Protein 3M0F (pdb70)

Organism: Pseudomonas fluorescens (strain ATCC BAA-477 / NRRL B-23932 / Pf-5) (NCBI:txid220664)

InterPro domains:
  IPR004045 Glutathione S-transferase, N-terminal [PF13417] (3-76)
  IPR004045 Glutathione S-transferase, N-terminal [PS50404] (1-78)
  IPR036249 Thioredoxin-like superfamily [SSF52833] (1-86)
  IPR036282 Glutathione S-transferase, C-terminal domain superfamily [SSF47616] (69-200)

Solvent-accessible surface area: 16580 Å² total; per-residue (Å²): 25,84,0,1,0,70,31,59,26,3,54,0,7,5,0,2,0,0,0,80,42,0,43,25,115,51,96,72,64,67,27,16,23,75,95,39,65,118,107,0,93,88,55,1,43,0,2,54,24,3,0,0,25,6,144,65,42,71,24,0,4,54,8,21,13,0,11,35,13,0,32,34,62,21,20,131,170,126,39,12,22,47,106,54,73,91,95,39,15,37,21,1,26,1,2,1,0,0,16,6,0,3,56,5,0,23,41,1,20,66,8,90,115,55,23,62,72,133,60,42,22,33,83,26,40,133,48,0,7,42,5,0,78,16,0,0,28,32,0,23,125,29,7,112,152,73,102,27,99,137,101,51,70,30,24,5,2,6,0,2,0,0,2,0,7,27,17,0,73,74,83,0,51,95,42,22,106,132,37,82,19,72,22,0,71,24,7,0,102,53,0,36,120,15,105,29,2,102,64,2,69,24,138,26,75,0,1,0,69,30,66,28,2,55,0,7,5,0,2,0,0,0,81,41,3,57,32,114,50,100,72,62,68,26,17,22,86,96,37,61,121,106,0,84,90,56,1,43,0,2,47,24,3,0,0,16,3,145,66,42,72,24,0,4,55,7,21,14,0,9,40,10,0,34,45,62,21,19,128,149,119,38,13,27,43,112,54,66,88,93,53,14,47,14,4,24,0,2,1,0,0,15,8,0,2,52,5,0,27,42,2,24,61,6,91,112,48,18,66,84,130,43,42,25,37,85,32,40,141,50,1,6,41,5,0,50,21,0,0,18,30,0,21,113,25,6,113,164,93,100,21,87,138,103,48,64,31,23,6,1,5,0,2,0,0,2,0,14,25,16,0,55,91,81,1,52,96,53,24,97,125,57,48,22,69,26,0,69,24,9,0,102,52,0,37,122,16,103,32,1,102,65,2,90,50

Nearest PDB structures (foldseek):
  3lxt-assembly1_A  TM=1.003E+00  e=4.062E-31  Pseudomonas protegens Pf-5
  4mk3-assembly1_A-2  TM=8.969E-01  e=3.805E-11  Cupriavidus metallidurans CH34
  3tou-assembly1_B  TM=9.052E-01  e=1.454E-10  Ralstonia solanacearum
  4o7h-assembly1_B  TM=7.639E-01  e=2.499E-07  Rhodospirillum rubrum F11
  4o7h-assembly1_A  TM=7.565E-01  e=5.263E-07  Rhodospirillum rubrum F11

Radius of gyration: 20.03 Å; Cα contacts (8 Å, |Δi|>4): 617; chains: 2; bounding box: 45×54×53 Å

Sequence (405 aa):
LKLIGMLDSPYVRRVAISLKSLGLPFEHHSLSVFSTFEQFKAINPVVKAPTLVCEGGEVLMDSSLIIDYLETLAGPQRSLMPTALPQRLRELRLVGLALAACEKSVQIVYERNLRPAEKQHGPWLERVGGQLQAAYGELEQELQKQPLPRDGSLGQAGISLAVAWSFSQMMVADQFNPGQFPAVRGFAEYAEQLPVFLATPATLKLIGMLDSPYVRRVAISLKSLGLPFEHHSLSVFSTFEQFKAINPVVKAPTLVCEGGEVLMDSSLIIDYLETLAGPQRSLMPTALPQRLRELRLVGLALAACEKSVQIVYERNLRPAEKQHGPWLERVGGQLQAAYGELEQELQKQPLPRDGSLGQAGISLAVAWSFSQMMVADQFNPGQFPAVRGFAEYAEQLPVFLATPA

Secondary structure (DSSP, 8-state):
-EEES-TTSHHHHHHHHHHHHHT---EEE---TTTTHHHHHHH-TT--SSEEE-TT--EEESHHHHHHHHHHHH-GGG-SS--SHHHHHHHHHHHHHHHHHHHHHHHHHHHHHSS-GGG--HHHHHHHHHHHHHHHHHHHHHHHHSPPP-SS---HHHHHHHHHHHHHHHH-GGG--TTSSHHHHHHHHHHTTSHHHHTS---/-EEES-TTSHHHHHHHHHHHHHT---EEE---TTTTHHHHHHH-TT--SSEEE-TTS-EEESHHHHHHHHHHHH-GGG-SS--SHHHHHHHHHHHHHHHHHHHHHHHHHHHHHSS-GGG--HHHHHHHHHHHHHHHHHHHHHHHHSPPP-SS---HHHHHHHHHHHHHHHH-GGG--TTS-HHHHHHHHHHTTSHHHHTS--

Structure (mmCIF, N/CA/C/O backbone):
data_3M0F
#
_entry.id   3M0F
#
_cell.length_a   48.521
_cell.length_b   57.866
_cell.length_c   74.796
_cell.angle_alpha   90.00
_cell.angle_beta   106.00
_cell.angle_gamma   90.00
#
_symmetry.space_group_name_H-M   'P 1 21 1'
#
loop_
_entity.id
_entity.type
_entity.pdbx_description
1 polymer 'uncharacterized protein GST_N'
2 non-polymer GLUTATHIONE
3 water water
#
loop_
_atom_site.group_PDB
_atom_site.id
_atom_site.type_symbol
_atom_site.label_atom_id
_atom_site.label_alt_id
_atom_site.label_comp_id
_atom_site.label_asym_id
_atom_site.label_entity_id
_atom_site.label_seq_id
_atom_site.pdbx_PDB_ins_code
_atom_site.Cartn_x
_atom_site.Cartn_y
_atom_site.Cartn_z
_atom_site.occupancy
_atom_site.B_iso_or_equiv
_atom_site.auth_seq_id
_atom_site.auth_comp_id
_atom_site.auth_asym_id
_atom_site.auth_atom_id
_atom_site.pdbx_PDB_model_num
ATOM 1 N N . LEU A 1 3 ? 5.763 23.007 11.059 1.00 17.48 3 LEU A N 1
ATOM 2 C CA . LEU A 1 3 ? 6.945 22.675 11.914 1.00 15.56 3 LEU A CA 1
ATOM 3 C C . LEU A 1 3 ? 6.860 23.363 13.273 1.00 14.15 3 LEU A C 1
ATOM 4 O O . LEU A 1 3 ? 6.439 24.513 13.377 1.00 15.14 3 LEU A O 1
ATOM 9 N N . LYS A 1 4 ? 7.269 22.657 14.320 1.00 14.11 4 LYS A N 1
ATOM 10 C CA . LYS A 1 4 ? 7.234 23.230 15.662 1.00 13.29 4 LYS A CA 1
ATOM 11 C C . LYS A 1 4 ? 8.564 23.044 16.368 1.00 13.03 4 LYS A C 1
ATOM 12 O O . LYS A 1 4 ? 9.117 21.947 16.377 1.00 13.94 4 LYS A O 1
ATOM 18 N N . LEU A 1 5 ? 9.076 24.130 16.942 1.00 11.52 5 LEU A N 1
ATOM 19 C CA . LEU A 1 5 ? 10.334 24.100 17.670 1.00 11.58 5 LEU A CA 1
ATOM 20 C C . LEU A 1 5 ? 9.974 24.162 19.147 1.00 11.42 5 LEU A C 1
ATOM 21 O O . LEU A 1 5 ? 9.361 25.128 19.591 1.00 13.07 5 LEU A O 1
ATOM 26 N N . ILE A 1 6 ? 10.361 23.138 19.901 1.00 11.15 6 ILE A N 1
ATOM 27 C CA . ILE A 1 6 ? 10.057 23.081 21.329 1.00 10.98 6 ILE A CA 1
ATOM 28 C C . ILE A 1 6 ? 11.310 23.344 22.161 1.00 11.77 6 ILE A C 1
ATOM 29 O O . ILE A 1 6 ? 12.306 22.637 22.019 1.00 11.65 6 ILE A O 1
ATOM 34 N N . GLY A 1 7 ? 11.252 24.350 23.033 1.00 11.07 7 GLY A N 1
ATOM 35 C CA . GLY A 1 7 ? 12.398 24.675 23.869 1.00 11.12 7 GLY A CA 1
ATOM 36 C C . GLY A 1 7 ? 12.460 26.162 24.162 1.00 11.90 7 GLY A C 1
ATOM 37 O O . GLY A 1 7 ? 11.751 26.952 23.541 1.00 14.18 7 GLY A O 1
ATOM 38 N N . MET A 1 8 ? 13.299 26.551 25.115 1.00 12.50 8 MET A N 1
ATOM 39 C CA . MET A 1 8 ? 13.443 27.956 25.475 1.00 12.49 8 MET A CA 1
ATOM 40 C C . MET A 1 8 ? 14.638 28.528 24.722 1.00 11.67 8 MET A C 1
ATOM 41 O O . MET A 1 8 ? 15.672 27.873 24.599 1.00 12.32 8 MET A O 1
ATOM 46 N N . LEU A 1 9 ? 14.502 29.753 24.230 1.00 12.12 9 LEU A N 1
ATOM 47 C CA . LEU A 1 9 ? 15.580 30.380 23.479 1.00 11.32 9 LEU A CA 1
ATOM 48 C C . LEU A 1 9 ? 16.807 30.729 24.314 1.00 11.57 9 LEU A C 1
ATOM 49 O O . LEU A 1 9 ? 17.825 31.151 23.772 1.00 10.87 9 LEU A O 1
ATOM 54 N N . ASP A 1 10 ? 16.731 30.560 25.628 1.00 12.43 10 ASP A N 1
ATOM 55 C CA . ASP A 1 10 ? 17.905 30.864 26.424 1.00 13.95 10 ASP A CA 1
ATOM 56 C C . ASP A 1 10 ? 18.869 29.678 26.354 1.00 13.23 10 ASP A C 1
ATOM 57 O O . ASP A 1 10 ? 20.000 29.755 26.829 1.00 15.54 10 ASP A O 1
ATOM 62 N N . SER A 1 11 ? 18.410 28.582 25.747 1.00 12.50 11 SER A N 1
ATOM 63 C CA . SER A 1 11 ? 19.257 27.406 25.536 1.00 11.88 11 SER A CA 1
ATOM 64 C C . SER A 1 11 ? 19.952 27.701 24.206 1.00 11.45 11 SER A C 1
ATOM 65 O O . SER A 1 11 ? 19.290 28.008 23.217 1.00 12.08 11 SER A O 1
ATOM 68 N N . PRO A 1 12 ? 21.285 27.615 24.160 1.00 10.32 12 PRO A N 1
ATOM 69 C CA . PRO A 1 12 ? 21.964 27.901 22.891 1.00 10.90 12 PRO A CA 1
ATOM 70 C C . PRO A 1 12 ? 21.639 26.885 21.801 1.00 11.73 12 PRO A C 1
ATOM 71 O O . PRO A 1 12 ? 21.695 27.190 20.609 1.00 10.80 12 PRO A O 1
ATOM 75 N N . TYR A 1 13 ? 21.301 25.670 22.221 1.00 9.88 13 TYR A N 1
ATOM 76 C CA . TYR A 1 13 ? 20.979 24.619 21.272 1.00 9.99 13 TYR A CA 1
ATOM 77 C C . TYR A 1 13 ? 19.631 24.915 20.613 1.00 10.83 13 TYR A C 1
ATOM 78 O O . TYR A 1 13 ? 19.455 24.693 19.414 1.00 12.23 13 TYR A O 1
ATOM 87 N N . VAL A 1 14 ? 18.683 25.421 21.399 1.00 9.40 14 VAL A N 1
ATOM 88 C CA . VAL A 1 14 ? 17.370 25.763 20.864 1.00 9.76 14 VAL A CA 1
ATOM 89 C C . VAL A 1 14 ? 17.516 27.009 19.995 1.00 11.11 14 VAL A C 1
ATOM 90 O O . VAL A 1 14 ? 16.945 27.095 18.912 1.00 10.82 14 VAL A O 1
ATOM 94 N N . ARG A 1 15 ? 18.291 27.978 20.471 1.00 9.39 15 ARG A N 1
ATOM 95 C CA . ARG A 1 15 ? 18.458 29.217 19.719 1.00 10.21 15 ARG A CA 1
ATOM 96 C C . ARG A 1 15 ? 19.145 29.047 18.370 1.00 10.71 15 ARG A C 1
ATOM 97 O O . ARG A 1 15 ? 18.764 29.698 17.395 1.00 9.78 15 ARG A O 1
ATOM 105 N N . ARG A 1 16 ? 20.152 28.176 18.293 1.00 10.56 16 ARG A N 1
ATOM 106 C CA . ARG A 1 16 ? 20.836 27.984 17.019 1.00 10.50 16 ARG A CA 1
ATOM 107 C C . ARG A 1 16 ? 19.876 27.377 15.996 1.00 11.50 16 ARG A C 1
ATOM 108 O O . ARG A 1 16 ? 19.983 27.639 14.801 1.00 11.33 16 ARG A O 1
ATOM 116 N N . VAL A 1 17 ? 18.934 26.569 16.468 1.00 9.98 17 VAL A N 1
ATOM 117 C CA . VAL A 1 17 ? 17.961 25.967 15.561 1.00 10.09 17 VAL A CA 1
ATOM 118 C C . VAL A 1 17 ? 16.965 27.036 15.114 1.00 10.71 17 VAL A C 1
ATOM 119 O O . VAL A 1 17 ? 16.611 27.121 13.937 1.00 10.81 17 VAL A O 1
ATOM 123 N N . ALA A 1 18 ? 16.511 27.851 16.060 1.00 8.93 18 ALA A N 1
ATOM 124 C CA . ALA A 1 18 ? 15.566 28.915 15.745 1.00 9.50 18 ALA A CA 1
ATOM 125 C C . ALA A 1 18 ? 16.142 29.857 14.693 1.00 10.28 18 ALA A C 1
ATOM 126 O O . ALA A 1 18 ? 15.478 30.196 13.712 1.00 11.91 18 ALA A O 1
ATOM 128 N N . ILE A 1 19 ? 17.385 30.277 14.888 1.00 10.01 19 ILE A N 1
ATOM 129 C CA . ILE A 1 19 ? 18.004 31.181 13.929 1.00 10.23 19 ILE A CA 1
ATOM 130 C C . ILE A 1 19 ? 18.301 30.473 12.608 1.00 10.50 19 ILE A C 1
ATOM 131 O O . ILE A 1 19 ? 18.227 31.094 11.544 1.00 12.40 19 ILE A O 1
ATOM 136 N N . SER A 1 20 ? 18.600 29.175 12.663 1.00 10.60 20 SER A N 1
ATOM 137 C CA . SER A 1 20 ? 18.868 28.414 11.440 1.00 11.08 20 SER A CA 1
ATOM 138 C C . SER A 1 20 ? 17.578 28.300 10.631 1.00 11.18 20 SER A C 1
ATOM 139 O O . SER A 1 20 ? 17.601 28.391 9.404 1.00 13.01 20 SER A O 1
ATOM 142 N N . LEU A 1 21 ? 16.459 28.099 11.325 1.00 11.37 21 LEU A N 1
ATOM 143 C CA . LEU A 1 21 ? 15.152 27.994 10.677 1.00 10.95 21 LEU A CA 1
ATOM 144 C C . LEU A 1 21 ? 14.837 29.269 9.905 1.00 12.67 21 LEU A C 1
ATOM 145 O O . LEU A 1 21 ? 14.435 29.225 8.739 1.00 12.85 21 LEU A O 1
ATOM 150 N N . LYS A 1 22 ? 15.017 30.405 10.568 1.00 11.30 22 LYS A N 1
ATOM 151 C CA . LYS A 1 22 ? 14.752 31.690 9.941 1.00 11.73 22 LYS A CA 1
ATOM 152 C C . LYS A 1 22 ? 15.721 31.940 8.796 1.00 13.77 22 LYS A C 1
ATOM 153 O O . LYS A 1 22 ? 15.329 32.418 7.733 1.00 14.55 22 LYS A O 1
ATOM 159 N N . SER A 1 23 ? 16.987 31.597 9.004 1.00 11.92 23 SER A N 1
ATOM 160 C CA . SER A 1 23 ? 18.002 31.785 7.971 1.00 13.60 23 SER A CA 1
ATOM 161 C C . SER A 1 23 ? 17.741 30.897 6.754 1.00 14.69 23 SER A C 1
ATOM 162 O O . SER A 1 23 ? 18.076 31.271 5.632 1.00 15.63 23 SER A O 1
ATOM 165 N N . LEU A 1 24 ? 17.137 29.727 6.971 1.00 14.30 24 LEU A N 1
ATOM 166 C CA . LEU A 1 24 ? 16.835 28.810 5.868 1.00 16.07 24 LEU A CA 1
ATOM 167 C C . LEU A 1 24 ? 15.519 29.144 5.158 1.00 16.09 24 LEU A C 1
ATOM 168 O O . LEU A 1 24 ? 15.240 28.603 4.088 1.00 18.15 24 LEU A O 1
ATOM 173 N N . GLY A 1 25 ? 14.725 30.033 5.755 1.00 17.05 25 GLY A N 1
ATOM 174 C CA . GLY A 1 25 ? 13.453 30.433 5.170 1.00 17.03 25 GLY A CA 1
ATOM 175 C C . GLY A 1 25 ? 12.285 29.506 5.464 1.00 17.71 25 GLY A C 1
ATOM 176 O O . GLY A 1 25 ? 11.256 29.541 4.774 1.00 18.48 25 GLY A O 1
ATOM 177 N N . LEU A 1 26 ? 12.422 28.688 6.502 1.00 16.02 26 LEU A N 1
ATOM 178 C CA . LEU A 1 26 ? 11.368 27.745 6.869 1.00 16.03 26 LEU A CA 1
ATOM 179 C C . LEU A 1 26 ? 10.472 28.269 7.981 1.00 16.31 26 LEU A C 1
ATOM 180 O O . LEU A 1 26 ? 10.930 28.494 9.099 1.00 15.96 26 LEU A O 1
ATOM 185 N N . PRO A 1 27 ? 9.171 28.448 7.700 1.00 16.40 27 PRO A N 1
ATOM 186 C CA . PRO A 1 27 ? 8.267 28.952 8.744 1.00 15.89 27 PRO A CA 1
ATOM 187 C C . PRO A 1 27 ? 8.068 27.908 9.846 1.00 14.59 27 PRO A C 1
ATOM 188 O O . PRO A 1 27 ? 8.165 26.710 9.598 1.00 14.98 27 PRO A O 1
ATOM 192 N N . PHE A 1 28 ? 7.795 28.367 11.060 1.00 14.31 28 PHE A N 1
ATOM 193 C CA . PHE A 1 28 ? 7.580 27.443 12.167 1.00 13.62 28 PHE A CA 1
ATOM 194 C C . PHE A 1 28 ? 6.892 28.084 13.366 1.00 13.93 28 PHE A C 1
ATOM 195 O O . PHE A 1 28 ? 6.819 29.308 13.480 1.00 14.44 28 PHE A O 1
ATOM 203 N N . GLU A 1 29 ? 6.377 27.235 14.252 1.00 14.08 29 GLU A N 1
ATOM 204 C CA . GLU A 1 29 ? 5.730 27.697 15.476 1.00 15.81 29 GLU A CA 1
ATOM 205 C C . GLU A 1 29 ? 6.725 27.442 16.603 1.00 16.44 29 GLU A C 1
ATOM 206 O O . GLU A 1 29 ? 7.376 26.401 16.629 1.00 16.01 29 GLU A O 1
ATOM 212 N N . HIS A 1 30 ? 6.848 28.390 17.523 1.00 16.47 30 HIS A N 1
ATOM 213 C CA . HIS A 1 30 ? 7.757 28.224 18.646 1.00 16.99 30 HIS A CA 1
ATOM 214 C C . HIS A 1 30 ? 6.970 28.009 19.935 1.00 16.76 30 HIS A C 1
ATOM 215 O O . HIS A 1 30 ? 6.188 28.871 20.344 1.00 18.27 30 HIS A O 1
ATOM 222 N N . HIS A 1 31 ? 7.170 26.857 20.566 1.00 16.69 31 HIS A N 1
ATOM 223 C CA . HIS A 1 31 ? 6.505 26.556 21.822 1.00 16.10 31 HIS A CA 1
ATOM 224 C C . HIS A 1 31 ? 7.574 26.645 22.894 1.00 15.82 31 HIS A C 1
ATOM 225 O O . HIS A 1 31 ? 8.403 25.745 23.039 1.00 14.29 31 HIS A O 1
ATOM 232 N N . SER A 1 32 ? 7.562 27.747 23.631 1.00 16.16 32 SER A N 1
ATOM 233 C CA . SER A 1 32 ? 8.532 27.968 24.686 1.00 16.71 32 SER A CA 1
ATOM 234 C C . SER A 1 32 ? 8.229 27.096 25.904 1.00 16.96 32 SER A C 1
ATOM 235 O O . SER A 1 32 ? 7.417 27.457 26.760 1.00 18.42 32 SER A O 1
ATOM 238 N N . LEU A 1 33 ? 8.864 25.930 25.958 1.00 16.04 33 LEU A N 1
ATOM 239 C CA . LEU A 1 33 ? 8.696 25.016 27.081 1.00 15.09 33 LEU A CA 1
ATOM 240 C C . LEU A 1 33 ? 10.059 24.691 27.668 1.00 14.43 33 LEU A C 1
ATOM 241 O O . LEU A 1 33 ? 11.060 24.630 26.952 1.00 15.09 33 LEU A O 1
ATOM 246 N N . SER A 1 34 ? 10.089 24.479 28.977 1.00 14.01 34 SER A N 1
ATOM 247 C CA . SER A 1 34 ? 11.328 24.167 29.676 1.00 14.20 34 SER A CA 1
ATOM 248 C C . SER A 1 34 ? 11.417 22.691 30.040 1.00 14.43 34 SER A C 1
ATOM 249 O O . SER A 1 34 ? 10.448 22.097 30.502 1.00 15.09 34 SER A O 1
ATOM 252 N N . VAL A 1 35 ? 12.593 22.106 29.841 1.00 13.64 35 VAL A N 1
ATOM 253 C CA . VAL A 1 35 ? 12.809 20.702 30.173 1.00 13.81 35 VAL A CA 1
ATOM 254 C C . VAL A 1 35 ? 12.886 20.520 31.686 1.00 13.40 35 VAL A C 1
ATOM 255 O O . VAL A 1 35 ? 12.872 19.391 32.186 1.00 13.32 35 VAL A O 1
ATOM 259 N N . PHE A 1 36 ? 12.949 21.630 32.413 1.00 14.05 36 PHE A N 1
ATOM 260 C CA . PHE A 1 36 ? 13.048 21.565 33.865 1.00 14.48 36 PHE A CA 1
ATOM 261 C C . PHE A 1 36 ? 11.796 22.047 34.609 1.00 15.16 36 PHE A C 1
ATOM 262 O O . PHE A 1 36 ? 11.286 21.335 35.473 1.00 15.90 36 PHE A O 1
ATOM 270 N N . SER A 1 37 ? 11.292 23.233 34.261 1.00 16.01 37 SER A N 1
ATOM 271 C CA . SER A 1 37 ? 10.126 23.806 34.942 1.00 17.75 37 SER A CA 1
ATOM 272 C C . SER A 1 37 ? 8.757 23.433 34.369 1.00 17.76 37 SER A C 1
ATOM 273 O O . SER A 1 37 ? 7.725 23.731 34.976 1.00 19.18 37 SER A O 1
ATOM 276 N N . THR A 1 38 ? 8.739 22.798 33.200 1.00 17.27 38 THR A N 1
ATOM 277 C CA . THR A 1 38 ? 7.487 22.339 32.594 1.00 15.20 38 THR A CA 1
ATOM 278 C C . THR A 1 38 ? 7.755 20.933 32.070 1.00 15.04 38 THR A C 1
ATOM 279 O O . THR A 1 38 ? 7.436 20.600 30.933 1.00 13.56 38 THR A O 1
ATOM 283 N N . PHE A 1 39 ? 8.350 20.114 32.935 1.00 14.05 39 PHE A N 1
ATOM 284 C CA . PHE A 1 39 ? 8.724 18.744 32.605 1.00 15.45 39 PHE A CA 1
ATOM 285 C C . PHE A 1 39 ? 7.626 17.897 31.972 1.00 14.86 39 PHE A C 1
ATOM 286 O O . PHE A 1 39 ? 7.850 17.267 30.937 1.00 15.46 39 PHE A O 1
ATOM 294 N N . GLU A 1 40 ? 6.450 17.867 32.598 1.00 15.97 40 GLU A N 1
ATOM 295 C CA . GLU A 1 40 ? 5.344 17.069 32.091 1.00 15.54 40 GLU A CA 1
ATOM 296 C C . GLU A 1 40 ? 4.866 17.527 30.722 1.00 15.33 40 GLU A C 1
ATOM 297 O O . GLU A 1 40 ? 4.566 16.702 29.862 1.00 15.42 40 GLU A O 1
ATOM 303 N N . GLN A 1 41 ? 4.788 18.839 30.524 1.00 15.21 41 GLN A N 1
ATOM 304 C CA . GLN A 1 41 ? 4.352 19.372 29.240 1.00 13.81 41 GLN A CA 1
ATOM 305 C C . GLN A 1 41 ? 5.352 19.024 28.146 1.00 14.26 41 GLN A C 1
ATOM 306 O O . GLN A 1 41 ? 4.963 18.725 27.018 1.00 13.36 41 GLN A O 1
ATOM 312 N N . PHE A 1 42 ? 6.645 19.078 28.470 1.00 12.77 42 PHE A N 1
ATOM 313 C CA . PHE A 1 42 ? 7.684 18.764 27.484 1.00 11.29 42 PHE A CA 1
ATOM 314 C C . PHE A 1 42 ? 7.673 17.258 27.211 1.00 13.28 42 PHE A C 1
ATOM 315 O O . PHE A 1 42 ? 7.731 16.820 26.056 1.00 13.86 42 PHE A O 1
ATOM 323 N N . LYS A 1 43 ? 7.597 16.473 28.283 1.00 11.97 43 LYS A N 1
ATOM 324 C CA . LYS A 1 43 ? 7.565 15.017 28.190 1.00 13.64 43 LYS A CA 1
ATOM 325 C C . LYS A 1 43 ? 6.408 14.525 27.308 1.00 13.72 43 LYS A C 1
ATOM 326 O O . LYS A 1 43 ? 6.522 13.510 26.619 1.00 13.50 43 LYS A O 1
ATOM 332 N N . ALA A 1 44 ? 5.301 15.261 27.323 1.00 12.11 44 ALA A N 1
ATOM 333 C CA . ALA A 1 44 ? 4.127 14.909 26.528 1.00 12.83 44 ALA A CA 1
ATOM 334 C C . ALA A 1 44 ? 4.414 14.984 25.030 1.00 12.58 44 ALA A C 1
ATOM 335 O O . ALA A 1 44 ? 3.780 14.304 24.232 1.00 14.16 44 ALA A O 1
ATOM 337 N N . ILE A 1 45 ? 5.377 15.814 24.648 1.00 11.91 45 ILE A N 1
ATOM 338 C CA . ILE A 1 45 ? 5.741 15.951 23.239 1.00 12.06 45 ILE A CA 1
ATOM 339 C C . ILE A 1 45 ? 6.907 15.014 22.903 1.00 12.48 45 ILE A C 1
ATOM 340 O O . ILE A 1 45 ? 6.875 14.311 21.893 1.00 14.54 45 ILE A O 1
ATOM 345 N N . ASN A 1 46 ? 7.923 14.998 23.761 1.00 11.06 46 ASN A N 1
ATOM 346 C CA . ASN A 1 46 ? 9.099 14.148 23.574 1.00 11.08 46 ASN A CA 1
ATOM 347 C C . ASN A 1 46 ? 9.434 13.548 24.938 1.00 11.94 46 ASN A C 1
ATOM 348 O O . ASN A 1 46 ? 9.949 14.246 25.812 1.00 11.81 46 ASN A O 1
ATOM 353 N N . PRO A 1 47 ? 9.146 12.251 25.138 1.00 13.09 47 PRO A N 1
ATOM 354 C CA . PRO A 1 47 ? 9.430 11.618 26.426 1.00 12.70 47 PRO A CA 1
ATOM 355 C C . PRO A 1 47 ? 10.875 11.581 26.897 1.00 13.10 47 PRO A C 1
ATOM 356 O O . PRO A 1 47 ? 11.126 11.353 28.074 1.00 13.87 47 PRO A O 1
ATOM 360 N N . VAL A 1 48 ? 11.819 11.809 25.992 1.00 12.40 48 VAL A N 1
ATOM 361 C CA . VAL A 1 48 ? 13.229 11.815 26.375 1.00 12.57 48 VAL A CA 1
ATOM 362 C C . VAL A 1 48 ? 13.530 13.149 27.067 1.00 12.94 48 VAL A C 1
ATOM 363 O O . VAL A 1 48 ? 14.509 13.285 27.805 1.00 13.40 48 VAL A O 1
ATOM 367 N N . VAL A 1 49 ? 12.670 14.130 26.807 1.00 11.89 49 VAL A N 1
ATOM 368 C CA . VAL A 1 49 ? 12.780 15.467 27.384 1.00 12.73 49 VAL A CA 1
ATOM 369 C C . VAL A 1 49 ? 14.131 16.136 27.129 1.00 12.87 49 VAL A C 1
ATOM 370 O O . VAL A 1 49 ? 14.897 16.407 28.053 1.00 12.72 49 VAL A O 1
ATOM 374 N N . LYS A 1 50 ? 14.408 16.393 25.855 1.00 11.50 50 LYS A N 1
ATOM 375 C CA . LYS A 1 50 ? 15.636 17.049 25.424 1.00 11.87 50 LYS A CA 1
ATOM 376 C C . LYS A 1 50 ? 15.235 18.224 24.551 1.00 12.88 50 LYS A C 1
ATOM 377 O O . LYS A 1 50 ? 14.368 18.090 23.691 1.00 13.42 50 LYS A O 1
ATOM 383 N N . ALA A 1 51 ? 15.855 19.376 24.783 1.00 10.91 51 ALA A N 1
ATOM 384 C CA . ALA A 1 51 ? 15.563 20.570 24.004 1.00 10.95 51 ALA A CA 1
ATOM 385 C C . ALA A 1 51 ? 16.823 20.993 23.262 1.00 12.07 51 ALA A C 1
ATOM 386 O O . ALA A 1 51 ? 17.921 20.919 23.808 1.00 12.40 51 ALA A O 1
ATOM 388 N N . PRO A 1 52 ? 16.687 21.399 21.989 1.00 10.01 52 PRO A N 1
ATOM 389 C CA . PRO A 1 52 ? 15.453 21.552 21.217 1.00 9.61 52 PRO A CA 1
ATOM 390 C C . PRO A 1 52 ? 14.847 20.239 20.716 1.00 10.50 52 PRO A C 1
ATOM 391 O O . PRO A 1 52 ? 15.541 19.241 20.534 1.00 9.57 52 PRO A O 1
ATOM 395 N N . THR A 1 53 ? 13.533 20.268 20.518 1.00 10.29 53 THR A N 1
ATOM 396 C CA . THR A 1 53 ? 12.810 19.142 19.956 1.00 9.87 53 THR A CA 1
ATOM 397 C C . THR A 1 53 ? 12.074 19.782 18.789 1.00 10.31 53 THR A C 1
ATOM 398 O O . THR A 1 53 ? 11.547 20.886 18.917 1.00 11.78 53 THR A O 1
ATOM 402 N N . LEU A 1 54 ? 12.076 19.110 17.646 1.00 10.45 54 LEU A N 1
ATOM 403 C CA . LEU A 1 54 ? 11.385 19.622 16.476 1.00 10.55 54 LEU A CA 1
ATOM 404 C C . LEU A 1 54 ? 10.292 18.639 16.110 1.00 11.33 54 LEU A C 1
ATOM 405 O O . LEU A 1 54 ? 10.548 17.439 15.974 1.00 12.57 54 LEU A O 1
ATOM 410 N N . VAL A 1 55 ? 9.075 19.144 15.965 1.00 11.77 55 VAL A N 1
ATOM 411 C CA . VAL A 1 55 ? 7.956 18.300 15.564 1.00 11.93 55 VAL A CA 1
ATOM 412 C C . VAL A 1 55 ? 7.757 18.622 14.093 1.00 13.40 55 VAL A C 1
ATOM 413 O O . VAL A 1 55 ? 7.486 19.765 13.737 1.00 15.18 55 VAL A O 1
ATOM 417 N N . CYS A 1 56 ? 7.903 17.618 13.238 1.00 13.90 56 CYS A N 1
ATOM 418 C CA . CYS A 1 56 ? 7.762 17.830 11.803 1.00 16.34 56 CYS A CA 1
ATOM 419 C C . CYS A 1 56 ? 6.298 17.902 11.371 1.00 17.61 56 CYS A C 1
ATOM 420 O O . CYS A 1 56 ? 5.391 17.664 12.170 1.00 18.29 56 CYS A O 1
ATOM 423 N N . GLU A 1 57 ? 6.081 18.244 10.105 1.00 19.61 57 GLU A N 1
ATOM 424 C CA . GLU A 1 57 ? 4.737 18.385 9.544 1.00 21.56 57 GLU A CA 1
ATOM 425 C C . GLU A 1 57 ? 3.867 17.159 9.757 1.00 20.95 57 GLU A C 1
ATOM 426 O O . GLU A 1 57 ? 2.667 17.280 10.017 1.00 21.95 57 GLU A O 1
ATOM 432 N N . GLY A 1 58 ? 4.478 15.983 9.648 1.00 20.16 58 GLY A N 1
ATOM 433 C CA . GLY A 1 58 ? 3.753 14.737 9.830 1.00 20.46 58 GLY A CA 1
ATOM 434 C C . GLY A 1 58 ? 3.650 14.313 11.283 1.00 20.12 58 GLY A C 1
ATOM 435 O O . GLY A 1 58 ? 3.053 13.282 11.597 1.00 20.16 58 GLY A O 1
ATOM 436 N N . GLY A 1 59 ? 4.226 15.112 12.177 1.00 18.55 59 GLY A N 1
ATOM 437 C CA . GLY A 1 59 ? 4.169 14.790 13.591 1.00 18.61 59 GLY A CA 1
ATOM 438 C C . GLY A 1 59 ? 5.393 14.066 14.122 1.00 17.36 59 GLY A C 1
ATOM 439 O O . GLY A 1 59 ? 5.467 13.797 15.324 1.00 18.18 59 GLY A O 1
ATOM 440 N N . GLU A 1 60 ? 6.345 13.739 13.249 1.00 16.41 60 GLU A N 1
ATOM 441 C CA . GLU A 1 60 ? 7.554 13.041 13.674 1.00 16.07 60 GLU A CA 1
ATOM 442 C C . GLU A 1 60 ? 8.347 13.930 14.633 1.00 14.91 60 GLU A C 1
ATOM 443 O O . GLU A 1 60 ? 8.458 15.139 14.427 1.00 15.04 60 GLU A O 1
ATOM 449 N N . VAL A 1 61 ? 8.912 13.315 15.666 1.00 12.58 61 VAL A N 1
ATOM 450 C CA . VAL A 1 61 ? 9.683 14.035 16.671 1.00 14.03 61 VAL A CA 1
ATOM 451 C C . VAL A 1 61 ? 11.190 13.844 16.513 1.00 12.97 61 VAL A C 1
ATOM 452 O O . VAL A 1 61 ? 11.674 12.715 16.461 1.00 13.88 61 VAL A O 1
ATOM 456 N N . LEU A 1 62 ? 11.922 14.957 16.429 1.00 11.66 62 LEU A N 1
ATOM 457 C CA . LEU A 1 62 ? 13.381 14.919 16.293 1.00 12.83 62 LEU A CA 1
ATOM 458 C C . LEU A 1 62 ? 14.063 15.689 17.415 1.00 13.02 62 LEU A C 1
ATOM 459 O O . LEU A 1 62 ? 13.523 16.669 17.926 1.00 12.32 62 LEU A O 1
ATOM 464 N N . MET A 1 63 ? 15.259 15.242 17.792 1.00 11.52 63 MET A N 1
ATOM 465 C CA . MET A 1 63 ? 16.028 15.918 18.829 1.00 12.36 63 MET A CA 1
ATOM 466 C C . MET A 1 63 ? 17.480 16.053 18.382 1.00 13.07 63 MET A C 1
ATOM 467 O O . MET A 1 63 ? 17.867 15.532 17.336 1.00 13.41 63 MET A O 1
ATOM 472 N N . ASP A 1 64 ? 18.264 16.778 19.174 1.00 13.01 64 ASP A N 1
ATOM 473 C CA . ASP A 1 64 ? 19.673 17.067 18.899 1.00 13.63 64 ASP A CA 1
ATOM 474 C C . ASP A 1 64 ? 19.754 18.157 17.839 1.00 12.00 64 ASP A C 1
ATOM 475 O O . ASP A 1 64 ? 19.411 17.945 16.676 1.00 12.76 64 ASP A O 1
ATOM 480 N N . SER A 1 65 ? 20.235 19.324 18.250 1.00 11.90 65 SER A N 1
ATOM 481 C CA . SER A 1 65 ? 20.311 20.469 17.356 1.00 11.02 65 SER A CA 1
ATOM 482 C C . SER A 1 65 ? 21.009 20.241 16.025 1.00 12.14 65 SER A C 1
ATOM 483 O O . SER A 1 65 ? 20.560 20.756 15.006 1.00 11.82 65 SER A O 1
ATOM 486 N N . SER A 1 66 ? 22.090 19.470 16.009 1.00 10.75 66 SER A N 1
ATOM 487 C CA . SER A 1 66 ? 22.780 19.232 14.743 1.00 11.94 66 SER A CA 1
ATOM 488 C C . SER A 1 66 ? 21.970 18.336 13.799 1.00 12.36 66 SER A C 1
ATOM 489 O O . SER A 1 66 ? 21.960 18.558 12.585 1.00 12.23 66 SER A O 1
ATOM 492 N N . LEU A 1 67 ? 21.289 17.331 14.348 1.00 10.77 67 LEU A N 1
ATOM 493 C CA . LEU A 1 67 ? 20.489 16.438 13.511 1.00 10.75 67 LEU A CA 1
ATOM 494 C C . LEU A 1 67 ? 19.251 17.174 13.001 1.00 10.78 67 LEU A C 1
ATOM 495 O O . LEU A 1 67 ? 18.803 16.957 11.874 1.00 11.28 67 LEU A O 1
ATOM 500 N N . ILE A 1 68 ? 18.699 18.048 13.839 1.00 10.82 68 ILE A N 1
ATOM 501 C CA . ILE A 1 68 ? 17.530 18.829 13.463 1.00 9.60 68 ILE A CA 1
ATOM 502 C C . ILE A 1 68 ? 17.912 19.742 12.302 1.00 11.58 68 ILE A C 1
ATOM 503 O O . ILE A 1 68 ? 17.168 19.884 11.335 1.00 12.01 68 ILE A O 1
ATOM 508 N N . ILE A 1 69 ? 19.094 20.340 12.394 1.00 11.28 69 ILE A N 1
ATOM 509 C CA . ILE A 1 69 ? 19.553 21.232 11.343 1.00 11.43 69 ILE A CA 1
ATOM 510 C C . ILE A 1 69 ? 19.852 20.460 10.057 1.00 12.40 69 ILE A C 1
ATOM 511 O O . ILE A 1 69 ? 19.637 20.972 8.955 1.00 13.61 69 ILE A O 1
ATOM 516 N N . ASP A 1 70 ? 20.313 19.219 10.190 1.00 13.24 70 ASP A N 1
ATOM 517 C CA . ASP A 1 70 ? 20.580 18.395 9.011 1.00 14.77 70 ASP A CA 1
ATOM 518 C C . ASP A 1 70 ? 19.238 18.176 8.305 1.00 14.32 70 ASP A C 1
ATOM 519 O O . ASP A 1 70 ? 19.147 18.262 7.082 1.00 15.12 70 ASP A O 1
ATOM 524 N N . TYR A 1 71 ? 18.197 17.895 9.087 1.00 11.40 71 TYR A N 1
ATOM 525 C CA . TYR A 1 71 ? 16.871 17.691 8.520 1.00 11.69 71 TYR A CA 1
ATOM 526 C C . TYR A 1 71 ? 16.405 18.977 7.854 1.00 12.86 71 TYR A C 1
ATOM 527 O O . TYR A 1 71 ? 15.918 18.948 6.729 1.00 13.52 71 TYR A O 1
ATOM 536 N N . LEU A 1 72 ? 16.553 20.106 8.541 1.00 10.81 72 LEU A N 1
ATOM 537 C CA . LEU A 1 72 ? 16.122 21.378 7.970 1.00 12.10 72 LEU A CA 1
ATOM 538 C C . LEU A 1 72 ? 16.885 21.710 6.688 1.00 13.11 72 LEU A C 1
ATOM 539 O O . LEU A 1 72 ? 16.306 22.241 5.734 1.00 13.40 72 LEU A O 1
ATOM 544 N N . GLU A 1 73 ? 18.181 21.413 6.670 1.00 13.06 73 GLU A N 1
ATOM 545 C CA . GLU A 1 73 ? 18.996 21.681 5.485 1.00 14.15 73 GLU A CA 1
ATOM 546 C C . GLU A 1 73 ? 18.455 20.867 4.320 1.00 15.01 73 GLU A C 1
ATOM 547 O O . GLU A 1 73 ? 18.420 21.340 3.186 1.00 14.84 73 GLU A O 1
ATOM 553 N N . THR A 1 74 ? 18.043 19.634 4.601 1.00 14.25 74 THR A N 1
ATOM 554 C CA . THR A 1 74 ? 17.509 18.760 3.564 1.00 15.02 74 THR A CA 1
ATOM 555 C C . THR A 1 74 ? 16.174 19.287 3.065 1.00 14.75 74 THR A C 1
ATOM 556 O O . THR A 1 74 ? 15.895 19.289 1.865 1.00 16.18 74 THR A O 1
ATOM 560 N N . LEU A 1 75 ? 15.342 19.727 3.998 1.00 15.52 75 LEU A N 1
ATOM 561 C CA . LEU A 1 75 ? 14.035 20.250 3.647 1.00 16.78 75 LEU A CA 1
ATOM 562 C C . LEU A 1 75 ? 14.142 21.521 2.811 1.00 16.43 75 LEU A C 1
ATOM 563 O O . LEU A 1 75 ? 13.366 21.728 1.872 1.00 17.61 75 LEU A O 1
ATOM 568 N N . ALA A 1 76 ? 15.105 22.366 3.160 1.00 14.79 76 ALA A N 1
ATOM 569 C CA . ALA A 1 76 ? 15.316 23.637 2.468 1.00 15.82 76 ALA A CA 1
ATOM 570 C C . ALA A 1 76 ? 15.966 23.526 1.088 1.00 16.27 76 ALA A C 1
ATOM 571 O O . ALA A 1 76 ? 15.724 24.369 0.221 1.00 17.44 76 ALA A O 1
ATOM 573 N N . GLY A 1 77 ? 16.794 22.509 0.883 1.00 15.88 77 GLY A N 1
ATOM 574 C CA . GLY A 1 77 ? 17.454 22.347 -0.404 1.00 16.31 77 GLY A CA 1
ATOM 575 C C . GLY A 1 77 ? 18.846 22.955 -0.402 1.00 16.06 77 GLY A C 1
ATOM 576 O O . GLY A 1 77 ? 19.103 23.920 0.323 1.00 16.45 77 GLY A O 1
ATOM 577 N N . PRO A 1 78 ? 19.766 22.435 -1.225 1.00 16.39 78 PRO A N 1
ATOM 578 C CA . PRO A 1 78 ? 21.144 22.947 -1.293 1.00 16.65 78 PRO A CA 1
ATOM 579 C C . PRO A 1 78 ? 21.313 24.449 -1.529 1.00 16.12 78 PRO A C 1
ATOM 580 O O . PRO A 1 78 ? 22.283 25.042 -1.058 1.00 16.81 78 PRO A O 1
ATOM 584 N N . GLN A 1 79 ? 20.381 25.062 -2.255 1.00 15.62 79 GLN A N 1
ATOM 585 C CA . GLN A 1 79 ? 20.460 26.493 -2.547 1.00 14.70 79 GLN A CA 1
ATOM 586 C C . GLN A 1 79 ? 20.448 27.358 -1.299 1.00 15.08 79 GLN A C 1
ATOM 587 O O . GLN A 1 79 ? 20.957 28.472 -1.305 1.00 16.59 79 GLN A O 1
ATOM 593 N N . ARG A 1 80 ? 19.871 26.840 -0.223 1.00 15.42 80 ARG A N 1
ATOM 594 C CA . ARG A 1 80 ? 19.765 27.611 1.005 1.00 15.12 80 ARG A CA 1
ATOM 595 C C . ARG A 1 80 ? 20.707 27.203 2.120 1.00 15.70 80 ARG A C 1
ATOM 596 O O . ARG A 1 80 ? 20.648 27.756 3.212 1.00 14.57 80 ARG A O 1
ATOM 604 N N . SER A 1 81 ? 21.581 26.248 1.836 1.00 15.00 81 SER A N 1
ATOM 605 C CA . SER A 1 81 ? 22.512 25.745 2.840 1.00 15.02 81 SER A CA 1
ATOM 606 C C . SER A 1 81 ? 23.299 26.793 3.615 1.00 14.93 81 SER A C 1
ATOM 607 O O . SER A 1 81 ? 23.770 27.786 3.056 1.00 14.78 81 SER A O 1
ATOM 610 N N . LEU A 1 82 ? 23.445 26.558 4.914 1.00 14.09 82 LEU A N 1
ATOM 611 C CA . LEU A 1 82 ? 24.202 27.465 5.768 1.00 14.00 82 LEU A CA 1
ATOM 612 C C . LEU A 1 82 ? 25.617 26.922 5.892 1.00 14.02 82 LEU A C 1
ATOM 613 O O . LEU A 1 82 ? 26.440 27.444 6.644 1.00 14.35 82 LEU A O 1
ATOM 618 N N . MET A 1 83 ? 25.893 25.868 5.126 1.00 15.48 83 MET A N 1
ATOM 619 C CA . MET A 1 83 ? 27.193 25.212 5.139 1.00 16.98 83 MET A CA 1
ATOM 620 C C . MET A 1 83 ? 27.897 25.240 3.785 1.00 19.62 83 MET A C 1
ATOM 621 O O . MET A 1 83 ? 27.261 25.044 2.746 1.00 20.73 83 MET A O 1
ATOM 626 N N . PRO A 1 84 ? 29.217 25.505 3.775 1.00 20.27 84 PRO A N 1
ATOM 627 C CA . PRO A 1 84 ? 29.946 25.520 2.497 1.00 21.77 84 PRO A CA 1
ATOM 628 C C . PRO A 1 84 ? 30.047 24.052 2.070 1.00 22.68 84 PRO A C 1
ATOM 629 O O . PRO A 1 84 ? 29.933 23.162 2.919 1.00 23.05 84 PRO A O 1
ATOM 633 N N . THR A 1 85 ? 30.261 23.779 0.785 1.00 24.17 85 THR A N 1
ATOM 634 C CA . THR A 1 85 ? 30.348 22.388 0.332 1.00 24.63 85 THR A CA 1
ATOM 635 C C . THR A 1 85 ? 31.759 21.932 -0.036 1.00 24.73 85 THR A C 1
ATOM 636 O O . THR A 1 85 ? 32.071 20.739 0.040 1.00 24.70 85 THR A O 1
ATOM 640 N N . ALA A 1 86 ? 32.597 22.881 -0.445 1.00 24.93 86 ALA A N 1
ATOM 641 C CA . ALA A 1 86 ? 33.987 22.595 -0.796 1.00 24.93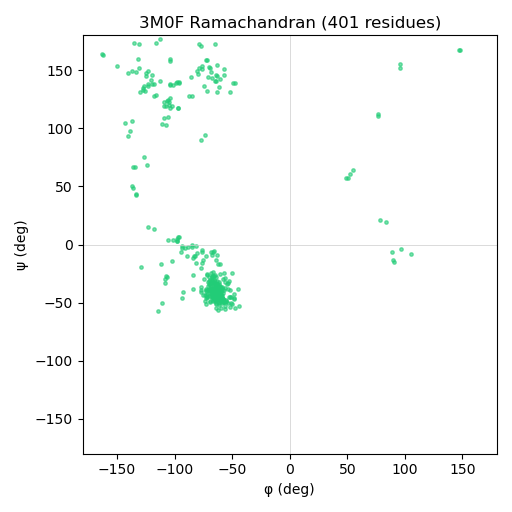 86 ALA A CA 1
ATOM 642 C C . ALA A 1 86 ? 34.674 22.049 0.461 1.00 24.49 86 ALA A C 1
ATOM 643 O O . ALA A 1 86 ? 34.494 22.588 1.554 1.00 24.80 86 ALA A O 1
ATOM 645 N N . LEU A 1 87 ? 35.456 20.986 0.311 1.00 24.74 87 LEU A N 1
ATOM 646 C CA . LEU A 1 87 ? 36.127 20.371 1.453 1.00 24.92 87 LEU A CA 1
ATOM 647 C C . LEU A 1 87 ? 36.869 21.295 2.417 1.00 25.04 87 LEU A C 1
ATOM 648 O O . LEU A 1 87 ? 36.610 21.261 3.623 1.00 25.82 87 LEU A O 1
ATOM 653 N N . PRO A 1 88 ? 37.796 22.131 1.912 1.00 24.82 88 PRO A N 1
ATOM 654 C CA . PRO A 1 88 ? 38.531 23.027 2.814 1.00 23.67 88 PRO A CA 1
ATOM 655 C C . PRO A 1 88 ? 37.591 23.911 3.617 1.00 22.61 88 PRO A C 1
ATOM 656 O O . PRO A 1 88 ? 37.630 23.924 4.846 1.00 22.16 88 PRO A O 1
ATOM 660 N N . GLN A 1 89 ? 36.739 24.642 2.903 1.00 22.07 89 GLN A N 1
ATOM 661 C CA . GLN A 1 89 ? 35.780 25.551 3.515 1.00 20.69 89 GLN A CA 1
ATOM 662 C C . GLN A 1 89 ? 34.817 24.850 4.465 1.00 19.15 89 GLN A C 1
ATOM 663 O O . GLN A 1 89 ? 34.517 25.370 5.547 1.00 18.37 89 GLN A O 1
ATOM 669 N N . ARG A 1 90 ? 34.311 23.684 4.063 1.00 18.41 90 ARG A N 1
ATOM 670 C CA . ARG A 1 90 ? 33.369 22.971 4.924 1.00 16.75 90 ARG A CA 1
ATOM 671 C C . ARG A 1 90 ? 34.090 22.469 6.165 1.00 16.01 90 ARG A C 1
ATOM 672 O O . ARG A 1 90 ? 33.543 22.500 7.271 1.00 15.65 90 ARG A O 1
ATOM 680 N N . LEU A 1 91 ? 35.318 22.004 5.979 1.00 14.91 91 LEU A N 1
ATOM 681 C CA . LEU A 1 91 ? 36.116 21.507 7.091 1.00 14.72 91 LEU A CA 1
ATOM 682 C C . LEU A 1 91 ? 36.273 22.607 8.137 1.00 14.48 91 LEU A C 1
ATOM 683 O O . LEU A 1 91 ? 36.064 22.372 9.331 1.00 14.13 91 LEU A O 1
ATOM 688 N N . ARG A 1 92 ? 36.635 23.806 7.682 1.00 13.77 92 ARG A N 1
ATOM 689 C CA . ARG A 1 92 ? 36.808 24.946 8.582 1.00 15.82 92 ARG A CA 1
ATOM 690 C C . ARG A 1 92 ? 35.504 25.250 9.303 1.00 14.28 92 ARG A C 1
ATOM 691 O O . ARG A 1 92 ? 35.495 25.509 10.503 1.00 14.37 92 ARG A O 1
ATOM 699 N N . GLU A 1 93 ? 34.399 25.229 8.564 1.00 13.24 93 GLU A N 1
ATOM 700 C CA . GLU A 1 93 ? 33.101 25.518 9.160 1.00 13.08 93 GLU A CA 1
ATOM 701 C C . GLU A 1 93 ? 32.791 24.519 10.268 1.00 13.23 93 GLU A C 1
ATOM 702 O O . GLU A 1 93 ? 32.346 24.898 11.352 1.00 12.91 93 GLU A O 1
ATOM 708 N N . LEU A 1 94 ? 33.018 23.241 9.983 1.00 10.67 94 LEU A N 1
ATOM 709 C CA . LEU A 1 94 ? 32.763 22.183 10.948 1.00 11.05 94 LEU A CA 1
ATOM 710 C C . LEU A 1 94 ? 33.606 22.351 12.206 1.00 11.95 94 LEU A C 1
ATOM 711 O O . LEU A 1 94 ? 33.135 22.085 13.316 1.00 12.37 94 LEU A O 1
ATOM 716 N N . ARG A 1 95 ? 34.846 22.797 12.041 1.00 10.96 95 ARG A N 1
ATOM 717 C CA . ARG A 1 95 ? 35.711 23.005 13.195 1.00 11.26 95 ARG A CA 1
ATOM 718 C C . ARG A 1 95 ? 35.156 24.126 14.069 1.00 11.18 95 ARG A C 1
ATOM 719 O O . ARG A 1 95 ? 35.077 23.989 15.284 1.00 11.65 95 ARG A O 1
ATOM 727 N N . LEU A 1 96 ? 34.763 25.230 13.444 1.00 10.61 96 LEU A N 1
ATOM 728 C CA . LEU A 1 96 ? 34.215 26.355 14.193 1.00 10.51 96 LEU A CA 1
ATOM 729 C C . LEU A 1 96 ? 32.935 25.959 14.929 1.00 11.26 96 LEU A C 1
ATOM 730 O O . LEU A 1 96 ? 32.748 26.299 16.098 1.00 11.46 96 LEU A O 1
ATOM 735 N N . VAL A 1 97 ? 32.050 25.240 14.246 1.00 10.38 97 VAL A N 1
ATOM 736 C CA . VAL A 1 97 ? 30.811 24.806 14.879 1.00 9.97 97 VAL A CA 1
ATOM 737 C C . VAL A 1 97 ? 31.130 23.852 16.027 1.00 9.95 97 VAL A C 1
ATOM 738 O O . VAL A 1 97 ? 30.501 23.894 17.079 1.00 11.86 97 VAL A O 1
ATOM 742 N N . GLY A 1 98 ? 32.118 22.993 15.820 1.00 9.63 98 GLY A N 1
ATOM 743 C CA . GLY A 1 98 ? 32.488 22.049 16.858 1.00 10.21 98 GLY A CA 1
ATOM 744 C C . GLY A 1 98 ? 32.979 22.765 18.102 1.00 10.91 98 GLY A C 1
ATOM 745 O O . GLY A 1 98 ? 32.603 22.428 19.221 1.00 11.11 98 GLY A O 1
ATOM 746 N N . LEU A 1 99 ? 33.834 23.757 17.903 1.00 10.58 99 LEU A N 1
ATOM 747 C CA . LEU A 1 99 ? 34.363 24.529 19.017 1.00 9.38 99 LEU A CA 1
ATOM 748 C C . LEU A 1 99 ? 33.243 25.290 19.711 1.00 10.67 99 LEU A C 1
ATOM 749 O O . LEU A 1 99 ? 33.179 25.340 20.936 1.00 10.43 99 LEU A O 1
ATOM 754 N N . ALA A 1 100 ? 32.354 25.882 18.921 1.00 9.73 100 ALA A N 1
ATOM 755 C CA . ALA A 1 100 ? 31.240 26.633 19.485 1.00 9.91 100 ALA A CA 1
ATOM 756 C C . ALA A 1 100 ? 30.312 25.713 20.282 1.00 10.57 100 ALA A C 1
ATOM 757 O O . ALA A 1 100 ? 29.827 26.085 21.349 1.00 10.87 100 ALA A O 1
ATOM 759 N N . LEU A 1 101 ? 30.057 24.515 19.763 1.00 10.57 101 LEU A N 1
ATOM 760 C CA . LEU A 1 101 ? 29.195 23.586 20.481 1.00 11.26 101 LEU A CA 1
ATOM 761 C C . LEU A 1 101 ? 29.872 23.087 21.751 1.00 10.66 101 LEU A C 1
ATOM 762 O O . LEU A 1 101 ? 29.193 22.784 22.733 1.00 11.17 101 LEU A O 1
ATOM 767 N N . ALA A 1 102 ? 31.203 23.004 21.735 1.00 11.43 102 ALA A N 1
ATOM 768 C CA . ALA A 1 102 ? 31.938 22.565 22.923 1.00 10.52 102 ALA A CA 1
ATOM 769 C C . ALA A 1 102 ? 31.816 23.646 23.991 1.00 11.55 102 ALA A C 1
ATOM 770 O O . ALA A 1 102 ? 31.669 23.351 25.180 1.00 11.39 102 ALA A O 1
ATOM 772 N N . ALA A 1 103 ? 31.876 24.907 23.567 1.00 10.89 103 ALA A N 1
ATOM 773 C CA . ALA A 1 103 ? 31.743 26.007 24.513 1.00 11.19 103 ALA A CA 1
ATOM 774 C C . ALA A 1 103 ? 30.331 25.955 25.095 1.00 10.93 103 ALA A C 1
ATOM 775 O O . ALA A 1 103 ? 30.123 26.208 26.284 1.00 11.68 103 ALA A O 1
ATOM 777 N N . CYS A 1 104 ? 29.356 25.609 24.260 1.00 11.09 104 CYS A N 1
ATOM 778 C CA . CYS A 1 104 ? 27.984 25.506 24.742 1.00 11.20 104 CYS A CA 1
ATOM 779 C C . CYS A 1 104 ? 27.879 24.399 25.780 1.00 11.40 104 CYS A C 1
ATOM 780 O O . CYS A 1 104 ? 27.343 24.595 26.871 1.00 11.31 104 CYS A O 1
ATOM 783 N N . GLU A 1 105 ? 28.400 23.228 25.433 1.00 11.45 105 GLU A N 1
ATOM 784 C CA . GLU A 1 105 ? 28.347 22.087 26.332 1.00 11.55 105 GLU A CA 1
ATOM 785 C C . GLU A 1 105 ? 28.968 22.398 27.691 1.00 11.68 105 GLU A C 1
ATOM 786 O O . GLU A 1 105 ? 28.359 22.129 28.727 1.00 12.66 105 GLU A O 1
ATOM 792 N N . LYS A 1 106 ? 30.171 22.966 27.687 1.00 11.12 106 LYS A N 1
ATOM 793 C CA . LYS A 1 106 ? 30.843 23.284 28.942 1.00 11.32 106 LYS A CA 1
ATOM 794 C C . LYS A 1 106 ? 30.125 24.363 29.754 1.00 11.99 106 LYS A C 1
ATOM 795 O O . LYS A 1 106 ? 30.080 24.285 30.979 1.00 11.57 106 LYS A O 1
ATOM 801 N N . SER A 1 107 ? 29.562 25.361 29.077 1.00 10.87 107 SER A N 1
ATOM 802 C CA . SER A 1 107 ? 28.829 26.415 29.771 1.00 10.91 107 SER A CA 1
ATOM 803 C C . SER A 1 107 ? 27.608 25.795 30.451 1.00 12.81 107 SER A C 1
ATOM 804 O O . SER A 1 107 ? 27.294 26.111 31.600 1.00 13.36 107 SER A O 1
ATOM 807 N N . VAL A 1 108 ? 26.922 24.909 29.731 1.00 11.49 108 VAL A N 1
ATOM 808 C CA . VAL A 1 108 ? 25.743 24.236 30.268 1.00 12.88 108 VAL A CA 1
ATOM 809 C C . VAL A 1 108 ? 26.109 23.330 31.448 1.00 12.26 108 VAL A C 1
ATOM 810 O O . VAL A 1 108 ? 25.378 23.270 32.440 1.00 13.42 108 VAL A O 1
ATOM 814 N N . GLN A 1 109 ? 27.238 22.634 31.350 1.00 12.06 109 GLN A N 1
ATOM 815 C CA . GLN A 1 109 ? 27.659 21.752 32.433 1.00 11.68 109 GLN A CA 1
ATOM 816 C C . GLN A 1 109 ? 27.940 22.526 33.716 1.00 12.33 109 GLN A C 1
ATOM 817 O O . GLN A 1 109 ? 27.689 22.018 34.816 1.00 13.76 109 GLN A O 1
ATOM 823 N N . ILE A 1 110 ? 28.454 23.747 33.575 1.00 13.19 110 ILE A N 1
ATOM 824 C CA . ILE A 1 110 ? 28.735 24.600 34.727 1.00 12.99 110 ILE A CA 1
ATOM 825 C C . ILE A 1 110 ? 27.392 25.013 35.331 1.00 14.25 110 ILE A C 1
ATOM 826 O O . ILE A 1 110 ? 27.188 24.902 36.539 1.00 13.08 110 ILE A O 1
ATOM 831 N N . VAL A 1 111 ? 26.475 25.471 34.479 1.00 13.78 111 VAL A N 1
ATOM 832 C CA . VAL A 1 111 ? 25.149 25.885 34.939 1.00 14.89 111 VAL A CA 1
ATOM 833 C C . VAL A 1 111 ? 24.458 24.753 35.707 1.00 14.42 111 VAL A C 1
ATOM 834 O O . VAL A 1 111 ? 23.921 24.960 36.793 1.00 15.69 111 VAL A O 1
ATOM 838 N N . TYR A 1 112 ? 24.484 23.555 35.131 1.00 14.32 112 TYR A N 1
ATOM 839 C CA . TYR A 1 112 ? 23.858 22.386 35.739 1.00 15.18 112 TYR A CA 1
ATOM 840 C C . TYR A 1 112 ? 24.475 22.015 37.087 1.00 15.17 112 TYR A C 1
ATOM 841 O O . TYR A 1 112 ? 23.753 21.724 38.046 1.00 15.20 112 TYR A O 1
ATOM 850 N N . GLU A 1 113 ? 25.803 22.026 37.156 1.00 14.26 113 GLU A N 1
ATOM 851 C CA . GLU A 1 113 ? 26.510 21.674 38.385 1.00 14.84 113 GLU A CA 1
ATOM 852 C C . GLU A 1 113 ? 26.136 22.623 39.514 1.00 15.65 113 GLU A C 1
ATOM 853 O O . GLU A 1 113 ? 25.967 22.204 40.658 1.00 16.73 113 GLU A O 1
ATOM 859 N N . ARG A 1 114 ? 25.992 23.902 39.187 1.00 15.95 114 ARG A N 1
ATOM 860 C CA . ARG A 1 114 ? 25.665 24.922 40.187 1.00 17.97 114 ARG A CA 1
ATOM 861 C C . ARG A 1 114 ? 24.195 25.087 40.535 1.00 19.89 114 ARG A C 1
ATOM 862 O O . ARG A 1 114 ? 23.868 25.546 41.636 1.00 20.16 114 ARG A O 1
ATOM 870 N N . ASN A 1 115 ? 23.307 24.738 39.610 1.00 19.66 115 ASN A N 1
ATOM 871 C CA . ASN A 1 115 ? 21.883 24.927 39.860 1.00 20.41 115 ASN A CA 1
ATOM 872 C C . ASN A 1 115 ? 20.993 23.707 40.037 1.00 20.77 115 ASN A C 1
ATOM 873 O O . ASN A 1 115 ? 19.882 23.830 40.560 1.00 21.90 115 ASN A O 1
ATOM 878 N N . LEU A 1 116 ? 21.461 22.534 39.629 1.00 19.95 116 LEU A N 1
ATOM 879 C CA . LEU A 1 116 ? 20.637 21.340 39.741 1.00 19.84 116 LEU A CA 1
ATOM 880 C C . LEU A 1 116 ? 20.926 20.470 40.968 1.00 20.07 116 LEU A C 1
ATOM 881 O O . LEU A 1 116 ? 20.311 19.415 41.139 1.00 20.30 116 LEU A O 1
ATOM 886 N N . ARG A 1 117 ? 21.848 20.910 41.826 1.00 20.20 117 ARG A N 1
ATOM 887 C CA . ARG A 1 117 ? 22.170 20.151 43.037 1.00 19.98 117 ARG A CA 1
ATOM 888 C C . ARG A 1 117 ? 22.611 21.093 44.152 1.00 20.06 117 ARG A C 1
ATOM 889 O O . ARG A 1 117 ? 23.109 22.184 43.891 1.00 18.72 117 ARG A O 1
ATOM 897 N N . PRO A 1 118 ? 22.418 20.682 45.415 1.00 20.93 118 PRO A N 1
ATOM 898 C CA . PRO A 1 118 ? 22.816 21.537 46.539 1.00 20.79 118 PRO A CA 1
ATOM 899 C C . PRO A 1 118 ? 24.325 21.778 46.564 1.00 20.06 118 PRO A C 1
ATOM 900 O O . PRO A 1 118 ? 25.096 20.962 46.061 1.00 19.13 118 PRO A O 1
ATOM 904 N N . ALA A 1 119 ? 24.740 22.897 47.158 1.00 20.47 119 ALA A N 1
ATOM 905 C CA . ALA A 1 119 ? 26.155 23.249 47.240 1.00 21.38 119 ALA A CA 1
ATOM 906 C C . ALA A 1 119 ? 27.057 22.113 47.729 1.00 22.79 119 ALA A C 1
ATOM 907 O O . ALA A 1 119 ? 28.116 21.858 47.147 1.00 23.36 119 ALA A O 1
ATOM 909 N N . GLU A 1 120 ? 26.633 21.434 48.794 1.00 23.13 120 GLU A N 1
ATOM 910 C CA . GLU A 1 120 ? 27.399 20.334 49.389 1.00 24.55 120 GLU A CA 1
ATOM 911 C C . GLU A 1 120 ? 27.797 19.236 48.412 1.00 24.08 120 GLU A C 1
ATOM 912 O O . GLU A 1 120 ? 28.849 18.605 48.563 1.00 25.74 120 GLU A O 1
ATOM 918 N N . LYS A 1 121 ? 26.940 18.995 47.425 1.00 22.00 121 LYS A N 1
ATOM 919 C CA . LYS A 1 121 ? 27.174 17.956 46.430 1.00 21.11 121 LYS A CA 1
ATOM 920 C C . LYS A 1 121 ? 27.924 18.462 45.206 1.00 20.26 121 LYS A C 1
ATOM 921 O O . LYS A 1 121 ? 28.223 17.690 44.300 1.00 20.64 121 LYS A O 1
ATOM 927 N N . GLN A 1 122 ? 28.209 19.759 45.165 1.00 18.81 122 GLN A N 1
ATOM 928 C CA . GLN A 1 122 ? 28.940 20.309 44.034 1.00 19.69 122 GLN A CA 1
ATOM 929 C C . GLN A 1 122 ? 30.418 19.923 44.126 1.00 19.68 122 GLN A C 1
ATOM 930 O O . GLN A 1 122 ? 31.031 19.963 45.203 1.00 19.91 122 GLN A O 1
ATOM 936 N N . HIS A 1 123 ? 30.972 19.527 42.985 1.00 17.81 123 HIS A N 1
ATOM 937 C CA . HIS A 1 123 ? 32.344 19.049 42.902 1.00 17.36 123 HIS A CA 1
ATOM 938 C C . HIS A 1 123 ? 33.358 19.998 42.264 1.00 17.84 123 HIS A C 1
ATOM 939 O O . HIS A 1 123 ? 33.344 20.224 41.048 1.00 17.04 123 HIS A O 1
ATOM 946 N N . GLY A 1 124 ? 34.253 20.531 43.097 1.00 17.23 124 GLY A N 1
ATOM 947 C CA . GLY A 1 124 ? 35.265 21.459 42.623 1.00 17.52 124 GLY A CA 1
ATOM 948 C C . GLY A 1 124 ? 36.111 20.965 41.463 1.00 17.29 124 GLY A C 1
ATOM 949 O O . GLY A 1 124 ? 36.262 21.683 40.474 1.00 16.52 124 GLY A O 1
ATOM 950 N N . PRO A 1 125 ? 36.686 19.755 41.548 1.00 17.22 125 PRO A N 1
ATOM 951 C CA . PRO A 1 125 ? 37.508 19.258 40.445 1.00 16.20 125 PRO A CA 1
ATOM 952 C C . PRO A 1 125 ? 36.762 19.188 39.118 1.00 16.59 125 PRO A C 1
ATOM 953 O O . PRO A 1 125 ? 37.374 19.317 38.060 1.00 16.64 125 PRO A O 1
ATOM 957 N N . TRP A 1 126 ? 35.448 18.974 39.177 1.00 15.47 126 TRP A N 1
ATOM 958 C CA . TRP A 1 126 ? 34.641 18.897 37.961 1.00 15.71 126 TRP A CA 1
ATOM 959 C C . TRP A 1 126 ? 34.498 20.293 37.356 1.00 15.34 126 TRP A C 1
ATOM 960 O O . TRP A 1 126 ? 34.677 20.477 36.152 1.00 15.68 126 TRP A O 1
ATOM 971 N N . LEU A 1 127 ? 34.190 21.280 38.193 1.00 14.32 127 LEU A N 1
ATOM 972 C CA . LEU A 1 127 ? 34.051 22.650 37.715 1.00 14.74 127 LEU A CA 1
ATOM 973 C C . LEU A 1 127 ? 35.374 23.164 37.153 1.00 14.90 127 LEU A C 1
ATOM 974 O O . LEU A 1 127 ? 35.395 23.902 36.167 1.00 15.58 127 LEU A O 1
ATOM 979 N N . GLU A 1 128 ? 36.476 22.776 37.788 1.00 15.26 128 GLU A N 1
ATOM 980 C CA . GLU A 1 128 ? 37.793 23.199 37.327 1.00 15.63 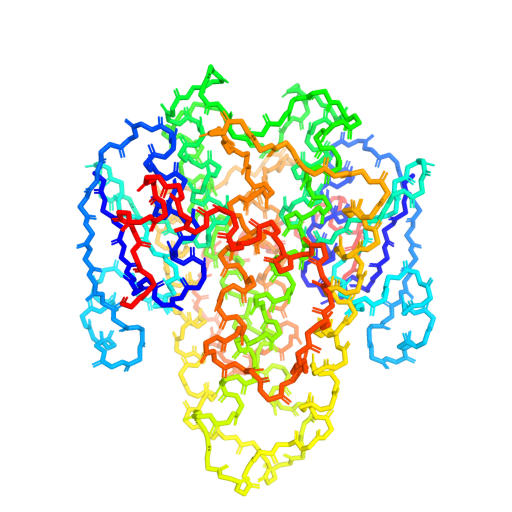128 GLU A CA 1
ATOM 981 C C . GLU A 1 128 ? 38.082 22.654 35.936 1.00 15.58 128 GLU A C 1
ATOM 982 O O . GLU A 1 128 ? 38.559 23.372 35.054 1.00 16.27 128 GLU A O 1
ATOM 988 N N . ARG A 1 129 ? 37.767 21.383 35.732 1.00 13.70 129 ARG A N 1
ATOM 989 C CA . ARG A 1 129 ? 38.009 20.748 34.445 1.00 14.21 129 ARG A CA 1
ATOM 990 C C . ARG A 1 129 ? 37.169 21.388 33.347 1.00 14.19 129 ARG A C 1
ATOM 991 O O . ARG A 1 129 ? 37.683 21.774 32.297 1.00 14.75 129 ARG A O 1
ATOM 999 N N . VAL A 1 130 ? 35.873 21.495 33.605 1.00 14.96 130 VAL A N 1
ATOM 1000 C CA . VAL A 1 130 ? 34.947 22.058 32.639 1.00 15.63 130 VAL A CA 1
ATOM 1001 C C . VAL A 1 130 ? 35.279 23.511 32.331 1.00 15.92 130 VAL A C 1
ATOM 1002 O O . VAL A 1 130 ? 35.230 23.934 31.175 1.00 14.43 130 VAL A O 1
ATOM 1006 N N . GLY A 1 131 ? 35.625 24.275 33.361 1.00 15.26 131 GLY A N 1
ATOM 1007 C CA . GLY A 1 131 ? 35.970 25.666 33.145 1.00 15.04 131 GLY A CA 1
ATOM 1008 C C . GLY A 1 131 ? 37.191 25.785 32.251 1.00 15.81 131 GLY A C 1
ATOM 1009 O O . GLY A 1 131 ? 37.269 26.679 31.412 1.00 14.89 131 GLY A O 1
ATOM 1010 N N . GLY A 1 132 ? 38.149 24.883 32.438 1.00 14.04 132 GLY A N 1
ATOM 1011 C CA . GLY A 1 132 ? 39.351 24.912 31.624 1.00 14.49 132 GLY A CA 1
ATOM 1012 C C . GLY A 1 132 ? 39.037 24.579 30.180 1.00 13.55 132 GLY A C 1
ATOM 1013 O O . GLY A 1 132 ? 39.610 25.161 29.263 1.00 13.41 132 GLY A O 1
ATOM 1014 N N . GLN A 1 133 ? 38.121 23.635 29.982 1.00 12.85 133 GLN A N 1
ATOM 1015 C CA . GLN A 1 133 ? 37.727 23.237 28.639 1.00 12.55 133 GLN A CA 1
ATOM 1016 C C . GLN A 1 133 ? 36.996 24.371 27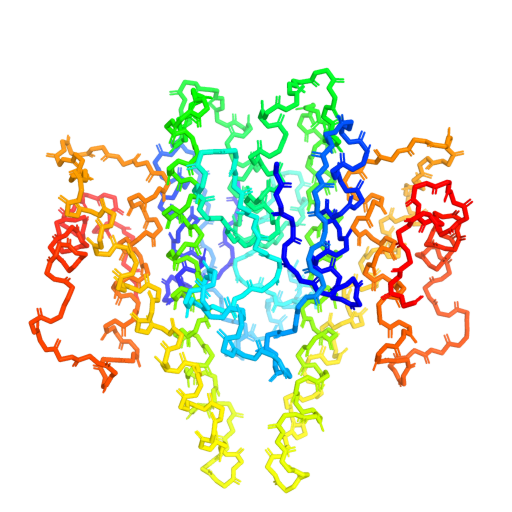.940 1.00 11.27 133 GLN A C 1
ATOM 1017 O O . GLN A 1 133 ? 37.160 24.571 26.739 1.00 11.86 133 GLN A O 1
ATOM 1023 N N . LEU A 1 134 ? 36.187 25.106 28.698 1.00 12.29 134 LEU A N 1
ATOM 1024 C CA . LEU A 1 134 ? 35.449 26.244 28.149 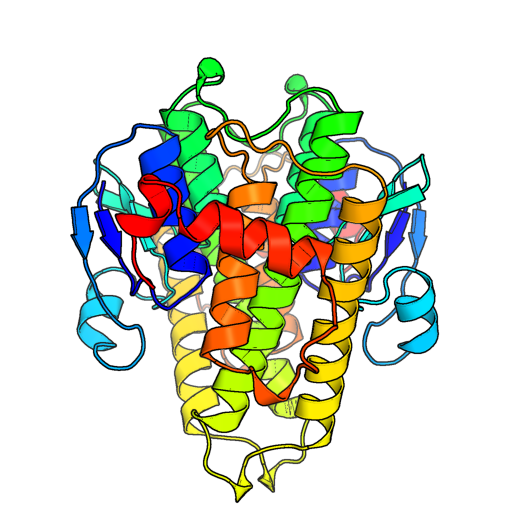1.00 11.20 134 LEU A CA 1
ATOM 1025 C C . LEU A 1 134 ? 36.433 27.311 27.661 1.00 12.03 134 LEU A C 1
ATOM 1026 O O . LEU A 1 134 ? 36.275 27.865 26.575 1.00 12.15 134 LEU A O 1
ATOM 1031 N N . GLN A 1 135 ? 37.444 27.597 28.471 1.00 11.77 135 GLN A N 1
ATOM 1032 C CA . GLN A 1 135 ? 38.447 28.590 28.106 1.00 13.47 135 GLN A CA 1
ATOM 1033 C C . GLN A 1 135 ? 39.221 28.154 26.866 1.00 12.79 135 GLN A C 1
ATOM 1034 O O . GLN A 1 135 ? 39.555 28.974 26.011 1.00 13.97 135 GLN A O 1
ATOM 1040 N N . ALA A 1 136 ? 39.522 26.862 26.786 1.00 12.43 136 ALA A N 1
ATOM 1041 C CA . ALA A 1 136 ? 40.254 26.324 25.648 1.00 12.80 136 ALA A CA 1
ATOM 1042 C C . ALA A 1 136 ? 39.423 26.474 24.379 1.00 12.73 136 ALA A C 1
ATOM 1043 O O . ALA A 1 136 ? 39.940 26.865 23.337 1.00 13.25 136 ALA A O 1
ATOM 1045 N N . ALA A 1 137 ? 38.138 26.153 24.472 1.00 12.14 137 ALA A N 1
ATOM 1046 C CA . ALA A 1 137 ? 37.252 26.256 23.323 1.00 12.82 137 ALA A CA 1
ATOM 1047 C C . ALA A 1 137 ? 37.259 27.670 22.750 1.00 12.09 137 ALA A C 1
ATOM 1048 O O . ALA A 1 137 ? 37.482 27.863 21.548 1.00 13.62 137 ALA A O 1
ATOM 1050 N N . TYR A 1 138 ? 37.020 28.668 23.595 1.00 11.74 138 TYR A N 1
ATOM 1051 C CA . TYR A 1 138 ? 37.017 30.044 23.105 1.00 11.97 138 TYR A CA 1
ATOM 1052 C C . TYR A 1 138 ? 38.416 30.483 22.670 1.00 12.36 138 TYR A C 1
ATOM 1053 O O . TYR A 1 138 ? 38.559 31.332 21.789 1.00 13.34 138 TYR A O 1
ATOM 1062 N N . GLY A 1 139 ? 39.440 29.885 23.275 1.00 12.60 139 GLY A N 1
ATOM 1063 C CA . GLY A 1 139 ? 40.807 30.215 22.904 1.00 14.13 139 GLY A CA 1
ATOM 1064 C C . GLY A 1 139 ? 41.067 29.765 21.476 1.00 13.76 139 GLY A C 1
ATOM 1065 O O . GLY A 1 139 ? 41.673 30.485 20.681 1.00 15.10 139 GLY A O 1
ATOM 1066 N N . GLU A 1 140 ? 40.608 28.561 21.148 1.00 14.44 140 GLU A N 1
ATOM 1067 C CA . GLU A 1 140 ? 40.781 28.026 19.800 1.00 14.07 140 GLU A CA 1
ATOM 1068 C C . GLU A 1 140 ? 39.986 28.852 18.798 1.00 14.09 140 GLU A C 1
ATOM 1069 O O . GLU A 1 140 ? 40.452 29.114 17.688 1.00 15.51 140 GLU A O 1
ATOM 1075 N N . LEU A 1 141 ? 38.781 29.250 19.190 1.00 13.79 141 LEU A N 1
ATOM 1076 C CA . LEU A 1 141 ? 37.937 30.061 18.323 1.00 14.70 141 LEU A CA 1
ATOM 1077 C C . LEU A 1 141 ? 38.616 31.409 18.055 1.00 15.72 141 LEU A C 1
ATOM 1078 O O . LEU A 1 141 ? 38.618 31.902 16.924 1.00 16.45 141 LEU A O 1
ATOM 1083 N N . GLU A 1 142 ? 39.205 31.985 19.098 1.00 15.60 142 GLU A N 1
ATOM 1084 C CA . GLU A 1 142 ? 39.885 33.271 18.990 1.00 16.52 142 GLU A CA 1
ATOM 1085 C C . GLU A 1 142 ? 41.048 33.177 18.006 1.00 17.45 142 GLU A C 1
ATOM 1086 O O . GLU A 1 142 ? 41.259 34.086 17.200 1.00 16.94 142 GLU A O 1
ATOM 1092 N N . GLN A 1 143 ? 41.793 32.075 18.056 1.00 17.22 143 GLN A N 1
ATOM 1093 C CA . GLN A 1 143 ? 42.924 31.912 17.154 1.00 18.82 143 GLN A CA 1
ATOM 1094 C C . GLN A 1 143 ? 42.450 31.746 15.712 1.00 18.48 143 GLN A C 1
ATOM 1095 O O . GLN A 1 143 ? 43.063 32.288 14.784 1.00 18.36 143 GLN A O 1
ATOM 1101 N N . GLU A 1 144 ? 41.354 31.013 15.525 1.00 17.25 144 GLU A N 1
ATOM 1102 C CA . GLU A 1 144 ? 40.813 30.801 14.185 1.00 17.51 144 GLU A CA 1
ATOM 1103 C C . GLU A 1 144 ? 40.373 32.123 13.576 1.00 17.49 144 GLU A C 1
ATOM 1104 O O . GLU A 1 144 ? 40.701 32.421 12.429 1.00 17.94 144 GLU A O 1
ATOM 1110 N N . LEU A 1 145 ? 39.635 32.912 14.348 1.00 16.69 145 LEU A N 1
ATOM 1111 C CA . LEU A 1 145 ? 39.158 34.207 13.870 1.00 17.59 145 LEU A CA 1
ATOM 1112 C C . LEU A 1 145 ? 40.288 35.225 13.687 1.00 18.73 145 LEU A C 1
ATOM 1113 O O . LEU A 1 145 ? 40.251 36.028 12.755 1.00 19.87 145 LEU A O 1
ATOM 1118 N N . GLN A 1 146 ? 41.294 35.195 14.559 1.00 19.13 146 GLN A N 1
ATOM 1119 C CA . GLN A 1 146 ? 42.418 36.120 14.425 1.00 20.93 146 GLN A CA 1
ATOM 1120 C C . GLN A 1 146 ? 43.144 35.820 13.114 1.00 21.70 146 GLN A C 1
ATOM 1121 O O . GLN A 1 146 ? 43.621 36.729 12.426 1.00 23.27 146 GLN A O 1
ATOM 1127 N N . LYS A 1 147 ? 43.231 34.539 12.776 1.00 21.68 147 LYS A N 1
ATOM 1128 C CA . LYS A 1 147 ? 43.897 34.102 11.553 1.00 22.24 147 LYS A CA 1
ATOM 1129 C C . LYS A 1 147 ? 43.040 34.369 10.317 1.00 21.65 147 LYS A C 1
ATOM 1130 O O . LYS A 1 147 ? 43.536 34.844 9.292 1.00 21.99 147 LYS A O 1
ATOM 1136 N N . GLN A 1 148 ? 41.750 34.074 10.418 1.00 20.63 148 GLN A N 1
ATOM 1137 C CA . GLN A 1 148 ? 40.836 34.270 9.298 1.00 20.14 148 GLN A CA 1
ATOM 1138 C C . GLN A 1 148 ? 39.484 34.811 9.765 1.00 19.38 148 GLN A C 1
ATOM 1139 O O . GLN A 1 148 ? 38.587 34.056 10.125 1.00 18.33 148 GLN A O 1
ATOM 1145 N N . PRO A 1 149 ? 39.320 36.139 9.750 1.00 18.89 149 PRO A N 1
ATOM 1146 C CA . PRO A 1 149 ? 38.069 36.776 10.179 1.00 18.09 149 PRO A CA 1
ATOM 1147 C C . PRO A 1 149 ? 36.841 36.308 9.407 1.00 17.78 149 PRO A C 1
ATOM 1148 O O . PRO A 1 149 ? 36.915 36.008 8.212 1.00 19.04 149 PRO A O 1
ATOM 1152 N N . LEU A 1 150 ? 35.707 36.253 10.098 1.00 17.60 150 LEU A N 1
ATOM 1153 C CA . LEU A 1 150 ? 34.450 35.842 9.487 1.00 17.44 150 LEU A CA 1
ATOM 1154 C C . LEU A 1 150 ? 33.844 37.011 8.730 1.00 18.56 150 LEU A C 1
ATOM 1155 O O . LEU A 1 150 ? 34.033 38.170 9.106 1.00 18.19 150 LEU A O 1
ATOM 1160 N N . PRO A 1 151 ? 33.106 36.727 7.651 1.00 19.64 151 PRO A N 1
ATOM 1161 C CA . PRO A 1 151 ? 32.511 37.841 6.908 1.00 19.39 151 PRO A CA 1
ATOM 1162 C C . PRO A 1 151 ? 31.418 38.545 7.705 1.00 19.61 151 PRO A C 1
ATOM 1163 O O . PRO A 1 151 ? 30.715 37.924 8.504 1.00 19.54 151 PRO A O 1
ATOM 1167 N N . ARG A 1 152 ? 31.281 39.845 7.469 1.00 18.78 152 ARG A N 1
ATOM 1168 C CA . ARG A 1 152 ? 30.258 40.659 8.108 1.00 19.29 152 ARG A CA 1
ATOM 1169 C C . ARG A 1 152 ? 29.532 41.336 6.954 1.00 20.31 152 ARG A C 1
ATOM 1170 O O . ARG A 1 152 ? 29.735 42.523 6.684 1.00 23.06 152 ARG A O 1
ATOM 1178 N N . ASP A 1 153 ? 28.696 40.566 6.262 1.00 20.79 153 ASP A N 1
ATOM 1179 C CA . ASP A 1 153 ? 27.966 41.062 5.098 1.00 21.37 153 ASP A CA 1
ATOM 1180 C C . ASP A 1 153 ? 26.453 40.927 5.222 1.00 20.35 153 ASP A C 1
ATOM 1181 O O . ASP A 1 153 ? 25.727 41.041 4.226 1.00 21.22 153 ASP A O 1
ATOM 1186 N N . GLY A 1 154 ? 25.974 40.679 6.433 1.00 18.69 154 GLY A N 1
ATOM 1187 C CA . GLY A 1 154 ? 24.544 40.535 6.629 1.00 18.33 154 GLY A CA 1
ATOM 1188 C C . GLY A 1 154 ? 24.055 39.108 6.455 1.00 17.45 154 GLY A C 1
ATOM 1189 O O . GLY A 1 154 ? 22.917 38.798 6.812 1.00 18.60 154 GLY A O 1
ATOM 1190 N N . SER A 1 155 ? 24.894 38.240 5.899 1.00 17.55 155 SER A N 1
ATOM 1191 C CA . SER A 1 155 ? 24.507 36.844 5.722 1.00 17.72 155 SER A CA 1
ATOM 1192 C C . SER A 1 155 ? 25.221 36.014 6.783 1.00 17.56 155 SER A C 1
ATOM 1193 O O . SER A 1 155 ? 26.255 36.430 7.321 1.00 18.29 155 SER A O 1
ATOM 1196 N N . LEU A 1 156 ? 24.673 34.837 7.068 1.00 16.61 156 LEU A N 1
ATOM 1197 C CA . LEU A 1 156 ? 25.250 33.963 8.072 1.00 14.97 156 LEU A CA 1
ATOM 1198 C C . LEU A 1 156 ? 25.381 32.520 7.638 1.00 14.85 156 LEU A C 1
ATOM 1199 O O . LEU A 1 156 ? 24.559 31.999 6.883 1.00 15.49 156 LEU A O 1
ATOM 1204 N N . GLY A 1 157 ? 26.419 31.877 8.159 1.00 14.10 157 GLY A N 1
ATOM 1205 C CA . GLY A 1 157 ? 26.660 30.475 7.887 1.00 12.45 157 GLY A CA 1
ATOM 1206 C C . GLY A 1 157 ? 26.427 29.818 9.235 1.00 12.59 157 GLY A C 1
ATOM 1207 O O . GLY A 1 157 ? 26.198 30.523 10.216 1.00 13.26 157 GLY A O 1
ATOM 1208 N N . GLN A 1 158 ? 26.506 28.496 9.311 1.00 11.75 158 GLN A N 1
ATOM 1209 C CA . GLN A 1 158 ? 26.273 27.819 10.579 1.00 11.28 158 GLN A CA 1
ATOM 1210 C C . GLN A 1 158 ? 27.320 28.172 11.637 1.00 11.41 158 GLN A C 1
ATOM 1211 O O . GLN A 1 158 ? 27.002 28.261 12.827 1.00 12.59 158 GLN A O 1
ATOM 1217 N N . ALA A 1 159 ? 28.564 28.369 11.214 1.00 10.92 159 ALA A N 1
ATOM 1218 C CA . ALA A 1 159 ? 29.610 28.718 12.166 1.00 10.95 159 ALA A CA 1
ATOM 1219 C C . ALA A 1 159 ? 29.281 30.071 12.798 1.00 10.99 159 ALA A C 1
ATOM 1220 O O . ALA A 1 159 ? 29.363 30.234 14.012 1.00 12.69 159 ALA A O 1
ATOM 1222 N N . GLY A 1 160 ? 28.905 31.040 11.971 1.00 9.87 160 GLY A N 1
ATOM 1223 C CA . GLY A 1 160 ? 28.571 32.349 12.499 1.00 9.94 160 GLY A CA 1
ATOM 1224 C C . GLY A 1 160 ? 27.400 32.306 13.469 1.00 10.70 160 GLY A C 1
ATOM 1225 O O . GLY A 1 160 ? 27.432 32.933 14.530 1.00 12.62 160 GLY A O 1
ATOM 1226 N N . ILE A 1 161 ? 26.355 31.570 13.107 1.00 9.58 161 ILE A N 1
ATOM 1227 C CA . ILE A 1 161 ? 25.181 31.459 13.966 1.00 10.20 161 ILE A CA 1
ATOM 1228 C C . ILE A 1 161 ? 25.560 30.809 15.290 1.00 11.15 161 ILE A C 1
ATOM 1229 O O . ILE A 1 161 ? 25.346 31.374 16.362 1.00 11.42 161 ILE A O 1
ATOM 1234 N N . SER A 1 162 ? 26.127 29.614 15.197 1.00 11.23 162 SER A N 1
ATOM 1235 C CA . SER A 1 162 ? 26.519 28.876 16.383 1.00 10.87 162 SER A CA 1
ATOM 1236 C C . SER A 1 162 ? 27.509 29.606 17.282 1.00 11.28 162 SER A C 1
ATOM 1237 O O . SER A 1 162 ? 27.366 29.574 18.502 1.00 11.02 162 SER A O 1
ATOM 1240 N N . LEU A 1 163 ? 28.498 30.267 16.689 1.00 11.10 163 LEU A N 1
ATOM 1241 C CA . LEU A 1 163 ? 29.491 30.993 17.482 1.00 11.58 163 LEU A CA 1
ATOM 1242 C C . LEU A 1 163 ? 28.876 32.168 18.234 1.00 11.45 163 LEU A C 1
ATOM 1243 O O . LEU A 1 163 ? 29.177 32.375 19.411 1.00 10.50 163 LEU A O 1
ATOM 1248 N N . ALA A 1 164 ? 28.019 32.936 17.560 1.00 10.08 164 ALA A N 1
ATOM 1249 C CA . ALA A 1 164 ? 27.384 34.091 18.190 1.00 10.66 164 ALA A CA 1
ATOM 1250 C C . ALA A 1 164 ? 26.454 33.640 19.309 1.00 10.22 164 ALA A C 1
ATOM 1251 O O . ALA A 1 164 ? 26.472 34.195 20.403 1.00 11.73 164 ALA A O 1
ATOM 1253 N N . VAL A 1 165 ? 25.637 32.631 19.028 1.00 9.89 165 VAL A N 1
ATOM 1254 C CA . VAL A 1 165 ? 24.716 32.109 20.030 1.00 10.23 165 VAL A CA 1
ATOM 1255 C C . VAL A 1 165 ? 25.484 31.598 21.256 1.00 11.01 165 VAL A C 1
ATOM 1256 O O . VAL A 1 165 ? 25.099 31.855 22.402 1.00 11.58 165 VAL A O 1
ATOM 1260 N N . ALA A 1 166 ? 26.570 30.872 21.004 1.00 10.52 166 ALA A N 1
ATOM 1261 C CA . ALA A 1 166 ? 27.397 30.314 22.067 1.00 11.29 166 ALA A CA 1
ATOM 1262 C C . ALA A 1 166 ? 27.995 31.407 22.950 1.00 12.07 166 ALA A C 1
ATOM 1263 O O . ALA A 1 166 ? 27.893 31.352 24.179 1.00 11.06 166 ALA A O 1
ATOM 1265 N N . TRP A 1 167 ? 28.617 32.400 22.319 1.00 10.94 167 TRP A N 1
ATOM 1266 C CA . TRP A 1 167 ? 29.233 33.489 23.070 1.00 10.58 167 TRP A CA 1
ATOM 1267 C C . TRP A 1 167 ? 28.220 34.233 23.928 1.00 11.28 167 TRP A C 1
ATOM 1268 O O . TRP A 1 167 ? 28.448 34.462 25.115 1.00 12.06 167 TRP A O 1
ATOM 1279 N N . SER A 1 168 ? 27.093 34.609 23.334 1.00 11.32 168 SER A N 1
ATOM 1280 C CA . SER A 1 168 ? 26.082 35.334 24.086 1.00 11.49 168 SER A CA 1
ATOM 1281 C C . SER A 1 168 ? 25.551 34.497 25.246 1.00 12.34 168 SER A C 1
ATOM 1282 O O . SER A 1 168 ? 25.271 35.032 26.319 1.00 13.00 168 SER A O 1
ATOM 1285 N N . PHE A 1 169 ? 25.424 33.186 25.047 1.00 10.48 169 PHE A N 1
ATOM 1286 C CA . PHE A 1 169 ? 24.936 32.327 26.121 1.00 11.04 169 PHE A CA 1
ATOM 1287 C C . PHE A 1 169 ? 25.935 32.297 27.281 1.00 12.36 169 PHE A C 1
ATOM 1288 O O . PHE A 1 169 ? 25.548 32.411 28.447 1.00 11.83 169 PHE A O 1
ATOM 1296 N N . SER A 1 170 ? 27.219 32.148 26.972 1.00 11.39 170 SER A N 1
ATOM 1297 C CA . SER A 1 170 ? 28.219 32.099 28.033 1.00 11.99 170 SER A CA 1
ATOM 1298 C C . SER A 1 170 ? 28.241 33.393 28.845 1.00 13.28 170 SER A C 1
ATOM 1299 O O . SER A 1 170 ? 28.374 33.371 30.069 1.00 13.98 170 SER A O 1
ATOM 1302 N N . GLN A 1 171 ? 28.106 34.524 28.161 1.00 12.26 171 GLN A N 1
ATOM 1303 C CA . GLN A 1 171 ? 28.109 35.815 28.837 1.00 14.47 171 GLN A CA 1
ATOM 1304 C C . GLN A 1 171 ? 26.877 35.998 29.717 1.00 15.01 171 GLN A C 1
ATOM 1305 O O . GLN A 1 171 ? 26.911 36.739 30.705 1.00 17.26 171 GLN A O 1
ATOM 1311 N N . MET A 1 172 ? 25.786 35.328 29.359 1.00 14.67 172 MET A N 1
ATOM 1312 C CA . MET A 1 172 ? 24.545 35.432 30.126 1.00 14.71 172 MET A CA 1
ATOM 1313 C C . MET A 1 172 ? 24.511 34.491 31.327 1.00 16.18 172 MET A C 1
ATOM 1314 O O . MET A 1 172 ? 24.044 34.872 32.402 1.00 16.59 172 MET A O 1
ATOM 1319 N N . MET A 1 173 ? 25.048 33.284 31.158 1.00 13.97 173 MET A N 1
ATOM 1320 C CA . MET A 1 173 ? 24.992 32.282 32.223 1.00 14.72 173 MET A CA 1
ATOM 1321 C C . MET A 1 173 ? 26.250 31.946 33.023 1.00 15.28 173 MET A C 1
ATOM 1322 O O . MET A 1 173 ? 26.131 31.531 34.174 1.00 16.12 173 MET A O 1
ATOM 1327 N N . VAL A 1 174 ? 27.436 32.099 32.438 1.00 14.81 174 VAL A N 1
ATOM 1328 C CA . VAL A 1 174 ? 28.675 31.798 33.164 1.00 14.50 174 VAL A CA 1
ATOM 1329 C C . VAL A 1 174 ? 29.697 32.920 32.969 1.00 16.83 174 VAL A C 1
ATOM 1330 O O . VAL A 1 174 ? 30.885 32.673 32.749 1.00 16.91 174 VAL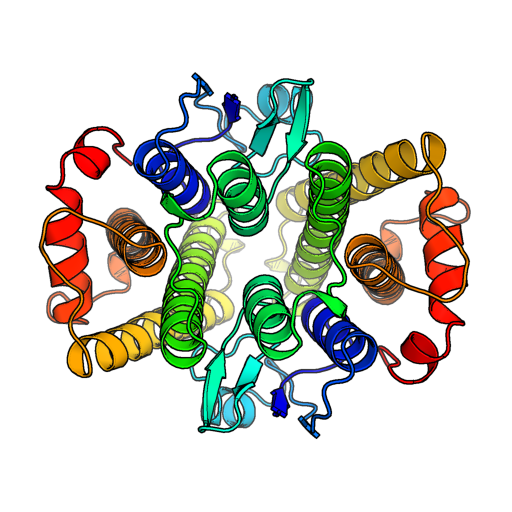 A O 1
ATOM 1334 N N . ALA A 1 175 ? 29.216 34.158 33.064 1.00 16.85 175 ALA A N 1
ATOM 1335 C CA . ALA A 1 175 ? 30.042 35.349 32.881 1.00 18.49 175 ALA A CA 1
ATOM 1336 C C . ALA A 1 175 ? 31.243 35.417 33.820 1.00 18.95 175 ALA A C 1
ATOM 1337 O O . ALA A 1 175 ? 32.234 36.082 33.515 1.00 19.32 175 ALA A O 1
ATOM 1339 N N . ASP A 1 176 ? 31.144 34.734 34.957 1.00 18.92 176 ASP A N 1
ATOM 1340 C CA . ASP A 1 176 ? 32.216 34.705 35.955 1.00 20.33 176 ASP A CA 1
ATOM 1341 C C . ASP A 1 176 ? 33.474 33.989 35.453 1.00 21.14 176 ASP A C 1
ATOM 1342 O O . ASP A 1 176 ? 34.509 33.974 36.129 1.00 21.34 176 ASP A O 1
ATOM 1347 N N . GLN A 1 177 ? 33.381 33.397 34.267 1.00 21.27 177 GLN A N 1
ATOM 1348 C CA . GLN A 1 177 ? 34.504 32.674 33.677 1.00 22.81 177 GLN A CA 1
ATOM 1349 C C . GLN A 1 177 ? 35.213 33.591 32.676 1.00 22.54 177 GLN A C 1
ATOM 1350 O O . GLN A 1 177 ? 36.157 33.179 31.996 1.00 23.99 177 GLN A O 1
ATOM 1356 N N . PHE A 1 178 ? 34.744 34.830 32.576 1.00 23.68 178 PHE A N 1
ATOM 1357 C CA . PHE A 1 178 ? 35.323 35.777 31.631 1.00 23.63 178 PHE A CA 1
ATOM 1358 C C . PHE A 1 178 ? 35.641 37.145 32.221 1.00 24.94 178 PHE A C 1
ATOM 1359 O O . PHE A 1 178 ? 35.094 37.533 33.250 1.00 25.75 178 PHE A O 1
ATOM 1367 N N . ASN A 1 179 ? 36.526 37.875 31.543 1.00 25.06 179 ASN A N 1
ATOM 1368 C CA . ASN A 1 179 ? 36.909 39.223 31.947 1.00 25.57 179 ASN A CA 1
ATOM 1369 C C . ASN A 1 179 ? 36.822 40.162 30.739 1.00 25.51 179 ASN A C 1
ATOM 1370 O O . ASN A 1 179 ? 36.958 39.721 29.593 1.00 25.42 179 ASN A O 1
ATOM 1375 N N . PRO A 1 180 ? 36.568 41.466 30.975 1.00 25.46 180 PRO A N 1
ATOM 1376 C CA . PRO A 1 180 ? 36.462 42.455 29.891 1.00 24.79 180 PRO A CA 1
ATOM 1377 C C . PRO A 1 180 ? 37.639 42.468 28.921 1.00 24.99 180 PRO A C 1
ATOM 1378 O O . PRO A 1 180 ? 38.795 42.499 29.342 1.00 25.50 180 PRO A O 1
ATOM 1382 N N . GLY A 1 181 ? 37.334 42.442 27.624 1.00 25.00 181 GLY A N 1
ATOM 1383 C CA . GLY A 1 181 ? 38.381 42.451 26.622 1.00 24.65 181 GLY A CA 1
ATOM 1384 C C . GLY A 1 181 ? 38.868 41.075 26.200 1.00 24.81 181 GLY A C 1
ATOM 1385 O O . GLY A 1 181 ? 39.548 40.943 25.179 1.00 25.17 181 GLY A O 1
ATOM 1386 N N . GLN A 1 182 ? 38.539 40.054 26.984 1.00 23.04 182 GLN A N 1
ATOM 1387 C CA . GLN A 1 182 ? 38.944 38.683 26.686 1.00 22.05 182 GLN A CA 1
ATOM 1388 C C . GLN A 1 182 ? 38.287 38.190 25.391 1.00 20.44 182 GLN A C 1
ATOM 1389 O O . GLN A 1 182 ? 37.117 38.490 25.124 1.00 21.85 182 GLN A O 1
ATOM 1395 N N . PHE A 1 183 ? 39.047 37.443 24.597 1.00 18.41 183 PHE A N 1
ATOM 1396 C CA . PHE A 1 183 ? 38.560 36.897 23.332 1.00 15.86 183 PHE A CA 1
ATOM 1397 C C . PHE A 1 183 ? 37.910 38.001 22.486 1.00 16.21 183 PHE A C 1
ATOM 1398 O O . PHE A 1 183 ? 36.755 37.882 22.081 1.00 15.19 183 PHE A O 1
ATOM 1406 N N . PRO A 1 184 ? 38.660 39.079 22.187 1.00 16.10 184 PRO A N 1
ATOM 1407 C CA . PRO A 1 184 ? 38.116 40.187 21.394 1.00 15.93 184 PRO A CA 1
ATOM 1408 C C . PRO A 1 184 ? 37.545 39.854 20.021 1.00 15.04 184 PRO A C 1
ATOM 1409 O O . PRO A 1 184 ? 36.547 40.438 19.611 1.00 15.52 184 PRO A O 1
ATOM 1413 N N . ALA A 1 185 ? 38.167 38.925 19.304 1.00 15.21 185 ALA A N 1
ATOM 1414 C CA . ALA A 1 185 ? 37.669 38.564 17.977 1.00 13.94 185 ALA A CA 1
ATOM 1415 C C . ALA A 1 185 ? 36.308 37.865 18.086 1.00 14.40 185 ALA A C 1
ATOM 1416 O O . ALA A 1 185 ? 35.373 38.177 17.342 1.00 13.93 185 ALA A O 1
ATOM 1418 N N . VAL A 1 186 ? 36.196 36.926 19.019 1.00 12.94 186 VAL A N 1
ATOM 1419 C CA . VAL A 1 186 ? 34.947 36.204 19.196 1.00 11.71 186 VAL A CA 1
ATOM 1420 C C . VAL A 1 186 ? 33.856 37.152 19.679 1.00 11.82 186 VAL A C 1
ATOM 1421 O O . VAL A 1 186 ? 32.747 37.167 19.139 1.00 12.48 186 VAL A O 1
ATOM 1425 N N . ARG A 1 187 ? 34.168 37.948 20.694 1.00 11.94 187 ARG A N 1
ATOM 1426 C CA . ARG A 1 187 ? 33.197 38.897 21.228 1.00 11.93 187 ARG A CA 1
ATOM 1427 C C . ARG A 1 187 ? 32.757 39.856 20.136 1.00 12.41 187 ARG A C 1
ATOM 1428 O O . ARG A 1 187 ? 31.565 40.132 19.972 1.00 12.78 187 ARG A O 1
ATOM 1436 N N . GLY A 1 188 ? 33.736 40.371 19.400 1.00 12.18 188 GLY A N 1
ATOM 1437 C CA . GLY A 1 188 ? 33.440 41.296 18.327 1.00 12.64 188 GLY A CA 1
ATOM 1438 C C . GLY A 1 188 ? 32.457 40.728 17.321 1.00 13.70 188 GLY A C 1
ATOM 1439 O O . GLY A 1 188 ? 31.486 41.394 16.952 1.00 12.68 188 GLY A O 1
ATOM 1440 N N . PHE A 1 189 ? 32.692 39.500 16.861 1.00 12.88 189 PHE A N 1
ATOM 1441 C CA . PHE A 1 189 ? 31.770 38.930 15.893 1.00 12.12 189 PHE A CA 1
ATOM 1442 C C . PHE A 1 189 ? 30.396 38.687 16.498 1.00 12.35 189 PHE A C 1
ATOM 1443 O O . PHE A 1 189 ? 29.378 38.958 15.862 1.00 12.35 189 PHE A O 1
ATOM 1451 N N . ALA A 1 190 ? 30.357 38.171 17.724 1.00 11.39 190 ALA A N 1
ATOM 1452 C CA . ALA A 1 190 ? 29.080 37.893 18.378 1.00 12.06 190 ALA A CA 1
ATOM 1453 C C . ALA A 1 190 ? 28.239 39.151 18.551 1.00 12.18 190 ALA A C 1
ATOM 1454 O O . ALA A 1 190 ? 27.027 39.121 18.355 1.00 12.57 190 ALA A O 1
ATOM 1456 N N . GLU A 1 191 ? 28.888 40.251 18.930 1.00 11.76 191 GLU A N 1
ATOM 1457 C CA . GLU A 1 191 ? 28.179 41.508 19.134 1.00 12.26 191 GLU A CA 1
ATOM 1458 C C . GLU A 1 191 ? 27.731 42.105 17.809 1.00 11.34 191 GLU A C 1
ATOM 1459 O O . GLU A 1 191 ? 26.763 42.856 17.760 1.00 13.26 191 GLU A O 1
ATOM 1465 N N . TYR A 1 192 ? 28.434 41.762 16.734 1.00 11.44 192 TYR A N 1
ATOM 1466 C CA . TYR A 1 192 ? 28.042 42.221 15.404 1.00 11.66 192 TYR A CA 1
ATOM 1467 C C . TYR A 1 192 ? 26.792 41.429 14.988 1.00 10.99 192 TYR A C 1
ATOM 1468 O O . TYR A 1 192 ? 25.793 41.993 14.541 1.00 11.94 192 TYR A O 1
ATOM 1477 N N . ALA A 1 193 ? 26.862 40.112 15.141 1.00 11.68 193 ALA A N 1
ATOM 1478 C CA . ALA A 1 193 ? 25.760 39.233 14.769 1.00 11.14 193 ALA A CA 1
ATOM 1479 C C . ALA A 1 193 ? 24.479 39.523 15.539 1.00 11.96 193 ALA A C 1
ATOM 1480 O O . ALA A 1 193 ? 23.374 39.419 14.994 1.00 11.22 193 ALA A O 1
ATOM 1482 N N . GLU A 1 194 ? 24.627 39.878 16.812 1.00 12.05 194 GLU A N 1
ATOM 1483 C CA . GLU A 1 194 ? 23.468 40.151 17.648 1.00 12.30 194 GLU A CA 1
ATOM 1484 C C . GLU A 1 194 ? 22.666 41.354 17.180 1.00 12.19 194 GLU A C 1
ATOM 1485 O O . GLU A 1 194 ? 21.535 41.554 17.627 1.00 13.60 194 GLU A O 1
ATOM 1491 N N . GLN A 1 195 ? 23.234 42.156 16.287 1.00 12.59 195 GLN A N 1
ATOM 1492 C CA . GLN A 1 195 ? 22.495 43.306 15.793 1.00 12.54 195 GLN A CA 1
ATOM 1493 C C . GLN A 1 195 ? 21.911 43.042 14.406 1.00 14.27 195 GLN A C 1
ATOM 1494 O O . GLN A 1 195 ? 21.309 43.924 13.799 1.00 14.81 195 GLN A O 1
ATOM 1500 N N . LEU A 1 196 ? 22.082 41.816 13.917 1.00 12.72 196 LEU A N 1
ATOM 1501 C CA . LEU A 1 196 ? 21.519 41.434 12.627 1.00 12.77 196 LEU A CA 1
ATOM 1502 C C . LEU A 1 196 ? 20.024 41.227 12.853 1.00 13.57 196 LEU A C 1
ATOM 1503 O O . LEU A 1 196 ? 19.596 40.871 13.950 1.00 13.39 196 LEU A O 1
ATOM 1508 N N . PRO A 1 197 ? 19.205 41.457 11.818 1.00 13.34 197 PRO A N 1
ATOM 1509 C CA . PRO A 1 197 ? 17.760 41.284 11.969 1.00 13.64 197 PRO A CA 1
ATOM 1510 C C . PRO A 1 197 ? 17.324 39.933 12.538 1.00 12.62 197 PRO A C 1
ATOM 1511 O O . PRO A 1 197 ? 16.473 39.870 13.426 1.00 13.84 197 PRO A O 1
ATOM 1515 N N . VAL A 1 198 ? 17.913 38.858 12.032 1.00 13.23 198 VAL A N 1
ATOM 1516 C CA . VAL A 1 198 ? 17.535 37.525 12.484 1.00 14.04 198 VAL A CA 1
ATOM 1517 C C . VAL A 1 198 ? 17.825 37.266 13.962 1.00 13.66 198 VAL A C 1
ATOM 1518 O O . VAL A 1 198 ? 17.074 36.557 14.625 1.00 14.52 198 VAL A O 1
ATOM 1522 N N . PHE A 1 199 ? 18.904 37.843 14.481 1.00 12.87 199 PHE A N 1
ATOM 1523 C CA . PHE A 1 199 ? 19.239 37.670 15.896 1.00 11.62 199 PHE A CA 1
ATOM 1524 C C . PHE A 1 199 ? 18.328 38.562 16.743 1.00 12.17 199 PHE A C 1
ATOM 1525 O O . PHE A 1 199 ? 17.842 38.149 17.802 1.00 12.30 199 PHE A O 1
ATOM 1533 N N . LEU A 1 200 ? 18.093 39.783 16.267 1.00 12.41 200 LEU A N 1
ATOM 1534 C CA . LEU A 1 200 ? 17.227 40.709 16.982 1.00 11.81 200 LEU A CA 1
ATOM 1535 C C . LEU A 1 200 ? 15.808 40.151 17.064 1.00 12.90 200 LEU A C 1
ATOM 1536 O O . LEU A 1 200 ? 15.088 40.392 18.036 1.00 14.59 200 LEU A O 1
ATOM 1541 N N . ALA A 1 201 ? 15.416 39.388 16.049 1.00 13.20 201 ALA A N 1
ATOM 1542 C CA . ALA A 1 201 ? 14.081 38.800 16.017 1.00 13.62 201 ALA A CA 1
ATOM 1543 C C . ALA A 1 201 ? 13.998 37.480 16.783 1.00 13.07 201 ALA A C 1
ATOM 1544 O O . ALA A 1 201 ? 12.927 36.884 16.889 1.00 13.50 201 ALA A O 1
ATOM 1546 N N . THR A 1 202 ? 15.125 37.033 17.322 1.00 12.09 202 THR A N 1
ATOM 1547 C CA . THR A 1 202 ? 15.174 35.778 18.065 1.00 12.38 202 THR A CA 1
ATOM 1548 C C . THR A 1 202 ? 15.999 35.988 19.335 1.00 13.53 202 THR A C 1
ATOM 1549 O O . THR A 1 202 ? 17.082 35.423 19.481 1.00 13.25 202 THR A O 1
ATOM 1553 N N . PRO A 1 203 ? 15.500 36.814 20.267 1.00 14.44 203 PRO A N 1
ATOM 1554 C CA . PRO A 1 203 ? 16.239 37.070 21.509 1.00 15.84 203 PRO A CA 1
ATOM 1555 C C . PRO A 1 203 ? 16.333 35.853 22.419 1.00 16.70 203 PRO A C 1
ATOM 1556 O O . PRO A 1 203 ? 15.389 35.068 22.523 1.00 16.45 203 PRO A O 1
ATOM 1560 N N . ALA A 1 204 ? 17.478 35.701 23.077 1.00 15.65 204 ALA A N 1
ATOM 1561 C CA . ALA A 1 204 ? 17.681 34.576 23.980 1.00 16.95 204 ALA A CA 1
ATOM 1562 C C . ALA A 1 204 ? 16.766 34.740 25.185 1.00 18.78 204 ALA A C 1
ATOM 1563 O O . ALA A 1 204 ? 16.282 33.760 25.758 1.00 18.97 204 ALA A O 1
ATOM 1565 N N . THR A 1 205 ? 16.531 35.995 25.552 1.00 19.84 205 THR A N 1
ATOM 1566 C CA . THR A 1 205 ? 15.688 36.330 26.686 1.00 23.09 205 THR A CA 1
ATOM 1567 C C . THR A 1 205 ? 14.959 37.632 26.351 1.00 23.92 205 THR A C 1
ATOM 1568 O O . THR A 1 205 ? 15.538 38.447 25.597 1.00 23.96 205 THR A O 1
ATOM 1572 N N . LEU B 1 3 ? 44.233 10.268 8.027 1.00 16.61 3 LEU B N 1
ATOM 1573 C CA . LEU B 1 3 ? 43.218 10.602 9.074 1.00 15.76 3 LEU B CA 1
ATOM 1574 C C . LEU B 1 3 ? 43.572 9.921 10.386 1.00 14.79 3 LEU B C 1
ATOM 1575 O O . LEU B 1 3 ? 44.005 8.770 10.399 1.00 15.82 3 LEU B O 1
ATOM 1580 N N . LYS B 1 4 ? 43.386 10.630 11.494 1.00 14.38 4 LYS B N 1
ATOM 1581 C CA . LYS B 1 4 ? 43.677 10.048 12.792 1.00 15.27 4 LYS B CA 1
ATOM 1582 C C . LYS B 1 4 ? 42.462 10.198 13.691 1.00 14.76 4 LYS B C 1
ATOM 1583 O O . LYS B 1 4 ? 41.869 11.276 13.757 1.00 15.56 4 LYS B O 1
ATOM 1589 N N . LEU B 1 5 ? 42.082 9.115 14.363 1.00 13.91 5 LEU B N 1
ATOM 1590 C CA . LEU B 1 5 ? 40.955 9.159 15.284 1.00 11.93 5 LEU B CA 1
ATOM 1591 C C . LEU B 1 5 ? 41.525 9.089 16.700 1.00 12.13 5 LEU B C 1
ATOM 1592 O O . LEU B 1 5 ? 42.203 8.129 17.063 1.00 13.48 5 LEU B O 1
ATOM 1597 N N . ILE B 1 6 ? 41.266 10.117 17.496 1.00 11.47 6 ILE B N 1
ATOM 1598 C CA . ILE B 1 6 ? 41.774 10.142 18.865 1.00 11.21 6 ILE B CA 1
ATOM 1599 C C . ILE B 1 6 ? 40.657 9.855 19.862 1.00 11.48 6 ILE B C 1
ATOM 1600 O O . ILE B 1 6 ? 39.642 10.559 19.883 1.00 12.48 6 ILE B O 1
ATOM 1605 N N . GLY B 1 7 ? 40.846 8.824 20.682 1.00 12.37 7 GLY B N 1
ATOM 1606 C CA . GLY B 1 7 ? 39.849 8.480 21.679 1.00 12.38 7 GLY B CA 1
ATOM 1607 C C . GLY B 1 7 ? 39.794 6.989 21.931 1.00 11.96 7 GLY B C 1
ATOM 1608 O O . GLY B 1 7 ? 40.359 6.210 21.178 1.00 13.93 7 GLY B O 1
ATOM 1609 N N . MET B 1 8 ? 39.110 6.593 22.996 1.00 13.08 8 MET B N 1
ATOM 1610 C CA . MET B 1 8 ? 38.979 5.186 23.352 1.00 14.84 8 MET B CA 1
ATOM 1611 C C . MET B 1 8 ? 37.658 4.641 22.813 1.00 14.37 8 MET B C 1
ATOM 1612 O O . MET B 1 8 ? 36.630 5.315 22.877 1.00 14.22 8 MET B O 1
ATOM 1617 N N . LEU B 1 9 ? 37.691 3.425 22.280 1.00 13.65 9 LEU B N 1
ATOM 1618 C CA . LEU B 1 9 ? 36.500 2.806 21.708 1.00 13.93 9 LEU B CA 1
ATOM 1619 C C . LEU B 1 9 ? 35.415 2.466 22.725 1.00 15.02 9 LEU B C 1
ATOM 1620 O O . LEU B 1 9 ? 34.302 2.093 22.343 1.00 15.36 9 LEU B O 1
ATOM 1625 N N . ASP B 1 10 ? 35.723 2.580 24.012 1.00 14.60 10 ASP B N 1
ATOM 1626 C CA . ASP B 1 10 ? 34.705 2.286 25.005 1.00 15.45 10 ASP B CA 1
ATOM 1627 C C . ASP B 1 10 ? 33.721 3.457 25.051 1.00 14.86 10 ASP B C 1
ATOM 1628 O O . ASP B 1 10 ? 32.641 3.346 25.627 1.00 16.24 10 ASP B O 1
ATOM 1633 N N . SER B 1 11 ? 34.093 4.582 24.439 1.00 12.78 11 SER B N 1
ATOM 1634 C CA . SER B 1 11 ? 33.192 5.733 24.359 1.00 12.37 11 SER B CA 1
ATOM 1635 C C . SER B 1 11 ? 32.331 5.448 23.132 1.00 11.78 11 SER B C 1
ATOM 1636 O O . SER B 1 11 ? 32.864 5.168 22.060 1.00 12.72 11 SER B O 1
ATOM 1639 N N . PRO B 1 12 ? 30.998 5.506 23.271 1.00 11.34 12 PRO B N 1
ATOM 1640 C CA . PRO B 1 12 ? 30.135 5.237 22.116 1.00 11.52 12 PRO B CA 1
ATOM 1641 C C . PRO B 1 12 ? 30.265 6.301 21.027 1.00 11.91 12 PRO B C 1
ATOM 1642 O O . PRO B 1 12 ? 29.982 6.040 19.852 1.00 11.85 12 PRO B O 1
ATOM 1646 N N . TYR B 1 13 ? 30.702 7.497 21.413 1.00 10.70 13 TYR B N 1
ATOM 1647 C CA . TYR B 1 13 ? 30.869 8.576 20.444 1.00 11.11 13 TYR B CA 1
ATOM 1648 C C . TYR B 1 13 ? 32.091 8.279 19.585 1.00 11.32 13 TYR B C 1
ATOM 1649 O O . TYR B 1 13 ? 32.091 8.523 18.378 1.00 11.31 13 TYR B O 1
ATOM 1658 N N . VAL B 1 14 ? 33.131 7.739 20.212 1.00 9.95 14 VAL B N 1
ATOM 1659 C CA . VAL B 1 14 ? 34.341 7.393 19.481 1.00 9.32 14 VAL B CA 1
ATOM 1660 C C . VAL B 1 14 ? 34.069 6.165 18.612 1.00 10.07 14 VAL B C 1
ATOM 1661 O O . VAL B 1 14 ? 34.438 6.125 17.436 1.00 11.34 14 VAL B O 1
ATOM 1665 N N . ARG B 1 15 ? 33.407 5.170 19.192 1.00 9.36 15 ARG B N 1
ATOM 1666 C CA . ARG B 1 15 ? 33.128 3.937 18.465 1.00 10.29 15 ARG B CA 1
ATOM 1667 C C . ARG B 1 15 ? 32.225 4.146 17.246 1.00 11.45 15 ARG B C 1
ATOM 1668 O O . ARG B 1 15 ? 32.438 3.519 16.201 1.00 10.17 15 ARG B O 1
ATOM 1676 N N . ARG B 1 16 ? 31.231 5.028 17.357 1.00 10.07 16 ARG B N 1
ATOM 1677 C CA . ARG B 1 16 ? 30.350 5.258 16.212 1.00 11.40 16 ARG B CA 1
ATOM 1678 C C . ARG B 1 16 ? 31.149 5.868 15.066 1.00 11.88 16 ARG B C 1
ATOM 1679 O O . ARG B 1 16 ? 30.884 5.590 13.899 1.00 11.98 16 ARG B O 1
ATOM 1687 N N . VAL B 1 17 ? 32.141 6.688 15.397 1.00 9.64 17 VAL B N 1
ATOM 1688 C CA . VAL B 1 17 ? 32.962 7.295 14.353 1.00 10.45 17 VAL B CA 1
ATOM 1689 C C . VAL B 1 17 ? 33.871 6.238 13.726 1.00 9.99 17 VAL B C 1
ATOM 1690 O O . VAL B 1 17 ? 34.032 6.184 12.503 1.00 11.70 17 VAL B O 1
ATOM 1694 N N . ALA B 1 18 ? 34.465 5.396 14.567 1.00 10.19 18 ALA B N 1
ATOM 1695 C CA . ALA B 1 18 ? 35.355 4.341 14.088 1.00 11.05 18 ALA B CA 1
ATOM 1696 C C . ALA B 1 18 ? 34.642 3.408 13.116 1.00 11.46 18 ALA B C 1
ATOM 1697 O O . ALA B 1 18 ? 35.177 3.076 12.054 1.00 12.21 18 ALA B O 1
ATOM 1699 N N . ILE B 1 19 ? 33.439 2.977 13.481 1.00 10.09 19 ILE B N 1
ATOM 1700 C CA . ILE B 1 19 ? 32.690 2.079 12.612 1.00 10.91 19 ILE B CA 1
ATOM 1701 C C . ILE B 1 19 ? 32.204 2.819 11.371 1.00 10.96 19 ILE B C 1
ATOM 1702 O O . ILE B 1 19 ? 32.133 2.236 10.291 1.00 12.80 19 ILE B O 1
ATOM 1707 N N . SER B 1 20 ? 31.899 4.108 11.508 1.00 10.66 20 SER B N 1
ATOM 1708 C CA . SER B 1 20 ? 31.466 4.886 10.352 1.00 11.11 20 SER B CA 1
ATOM 1709 C C . SER B 1 20 ? 32.628 4.989 9.370 1.00 12.15 20 SER B C 1
ATOM 1710 O O . SER B 1 20 ? 32.443 4.854 8.161 1.00 12.27 20 SER B O 1
ATOM 1713 N N . LEU B 1 21 ? 33.826 5.232 9.895 1.00 11.25 21 LEU B N 1
ATOM 1714 C CA . LEU B 1 21 ? 35.025 5.334 9.060 1.00 12.29 21 LEU B CA 1
ATOM 1715 C C . LEU B 1 21 ? 35.213 4.055 8.244 1.00 13.47 21 LEU B C 1
ATOM 1716 O O . LEU B 1 21 ? 35.413 4.095 7.021 1.00 12.90 21 LEU B O 1
ATOM 1721 N N . LYS B 1 22 ? 35.147 2.916 8.921 1.00 12.00 22 LYS B N 1
ATOM 1722 C CA . LYS B 1 22 ? 35.324 1.645 8.237 1.00 12.72 22 LYS B CA 1
ATOM 1723 C C . LYS B 1 22 ? 34.208 1.407 7.226 1.00 12.86 22 LYS B C 1
ATOM 1724 O O . LYS B 1 22 ? 34.459 0.943 6.113 1.00 13.72 22 LYS B O 1
ATOM 1730 N N . SER B 1 23 ? 32.980 1.749 7.601 1.00 12.66 23 SER B N 1
ATOM 1731 C CA . SER B 1 23 ? 31.843 1.557 6.711 1.00 13.79 23 SER B CA 1
ATOM 1732 C C . SER B 1 23 ? 31.902 2.463 5.487 1.00 14.49 23 SER B C 1
ATOM 1733 O O . SER B 1 23 ? 31.403 2.099 4.424 1.00 15.43 23 SER B O 1
ATOM 1736 N N . LEU B 1 24 ? 32.501 3.641 5.639 1.00 14.92 24 LEU B N 1
ATOM 1737 C CA . LEU B 1 24 ? 32.622 4.577 4.527 1.00 14.89 24 LEU B CA 1
ATOM 1738 C C . LEU B 1 24 ? 33.814 4.213 3.647 1.00 15.83 24 LEU B C 1
ATOM 1739 O O . LEU B 1 24 ? 33.980 4.773 2.562 1.00 17.07 24 LEU B O 1
ATOM 1744 N N . GLY B 1 25 ? 34.637 3.280 4.125 1.00 16.31 25 GLY B N 1
ATOM 1745 C CA . GLY B 1 25 ? 35.812 2.855 3.379 1.00 17.39 25 GLY B CA 1
ATOM 1746 C C . GLY B 1 25 ? 36.989 3.809 3.474 1.00 17.67 25 GLY B C 1
ATOM 1747 O O . GLY B 1 25 ? 37.880 3.798 2.631 1.00 19.66 25 GLY B O 1
ATOM 1748 N N . LEU B 1 26 ? 37.004 4.644 4.507 1.00 17.03 26 LEU B N 1
ATOM 1749 C CA . LEU B 1 26 ? 38.084 5.611 4.680 1.00 15.93 26 LEU B CA 1
ATOM 1750 C C . LEU B 1 26 ? 39.152 5.090 5.641 1.00 16.62 26 LEU B C 1
ATOM 1751 O O . LEU B 1 26 ? 38.873 4.854 6.811 1.00 17.15 26 LEU B O 1
ATOM 1756 N N . PRO B 1 27 ? 40.392 4.905 5.162 1.00 18.07 27 PRO B N 1
ATOM 1757 C CA . PRO B 1 27 ? 41.433 4.407 6.072 1.00 17.38 27 PRO B CA 1
ATOM 1758 C C . PRO B 1 27 ? 41.823 5.462 7.102 1.00 16.63 27 PRO B C 1
ATOM 1759 O O . PRO B 1 27 ? 41.710 6.664 6.840 1.00 16.74 27 PRO B O 1
ATOM 1763 N N . PHE B 1 28 ? 42.282 5.015 8.266 1.00 16.04 28 PHE B N 1
ATOM 1764 C CA . PHE B 1 28 ? 42.674 5.936 9.325 1.00 16.13 28 PHE B CA 1
ATOM 1765 C C . PHE B 1 28 ? 43.556 5.277 10.382 1.00 15.93 28 PHE B C 1
ATOM 1766 O O . PHE B 1 28 ? 43.627 4.052 10.481 1.00 17.34 28 PHE B O 1
ATOM 1774 N N . GLU B 1 29 ? 44.227 6.106 11.171 1.00 16.17 29 GLU B N 1
ATOM 1775 C CA . GLU B 1 29 ? 45.068 5.626 12.259 1.00 17.68 29 GLU B CA 1
ATOM 1776 C C . GLU B 1 29 ? 44.258 5.821 13.528 1.00 17.78 29 GLU B C 1
ATOM 1777 O O . GLU B 1 29 ? 43.624 6.861 13.699 1.00 17.90 29 GLU B O 1
ATOM 1783 N N . HIS B 1 30 ? 44.267 4.836 14.418 1.00 17.54 30 HIS B N 1
ATOM 1784 C CA . HIS B 1 30 ? 43.521 4.981 15.657 1.00 18.01 30 HIS B CA 1
ATOM 1785 C C . HIS B 1 30 ? 44.506 5.228 16.791 1.00 18.51 30 HIS B C 1
ATOM 1786 O O . HIS B 1 30 ? 45.436 4.444 16.987 1.00 19.45 30 HIS B O 1
ATOM 1793 N N . HIS B 1 31 ? 44.313 6.324 17.517 1.00 18.02 31 HIS B N 1
ATOM 1794 C CA . HIS B 1 31 ? 45.158 6.651 18.657 1.00 18.37 31 HIS B CA 1
ATOM 1795 C C . HIS B 1 31 ? 44.285 6.490 19.894 1.00 17.64 31 HIS B C 1
ATOM 1796 O O . HIS B 1 31 ? 43.444 7.340 20.180 1.00 16.62 31 HIS B O 1
ATOM 1803 N N . SER B 1 32 ? 44.487 5.392 20.616 1.00 18.45 32 SER B N 1
ATOM 1804 C CA . SER B 1 32 ? 43.703 5.107 21.809 1.00 20.06 32 SER B CA 1
ATOM 1805 C C . SER B 1 32 ? 44.156 5.932 23.011 1.00 20.99 32 SER B C 1
ATOM 1806 O O . SER B 1 32 ? 45.008 5.507 23.797 1.00 22.24 32 SER B O 1
ATOM 1809 N N . LEU B 1 33 ? 43.548 7.101 23.152 1.00 20.80 33 LEU B N 1
ATOM 1810 C CA . LEU B 1 33 ? 43.862 8.042 24.208 1.00 20.07 33 LEU B CA 1
ATOM 1811 C C . LEU B 1 33 ? 42.618 8.386 25.028 1.00 18.80 33 LEU B C 1
ATOM 1812 O O . LEU B 1 33 ? 41.535 8.585 24.477 1.00 19.45 33 LEU B O 1
ATOM 1817 N N . SER B 1 34 ? 42.782 8.455 26.344 1.00 17.38 34 SER B N 1
ATOM 1818 C CA . SER B 1 34 ? 41.689 8.780 27.257 1.00 15.99 34 SER B CA 1
ATOM 1819 C C . SER B 1 34 ? 41.691 10.251 27.650 1.00 14.81 34 SER B C 1
ATOM 1820 O O . SER B 1 34 ? 42.746 10.835 27.901 1.00 14.99 34 SER B O 1
ATOM 1823 N N . VAL B 1 35 ? 40.499 10.834 27.719 1.00 14.66 35 VAL B N 1
ATOM 1824 C CA . VAL B 1 35 ? 40.361 12.227 28.110 1.00 14.80 35 VAL B CA 1
ATOM 1825 C C . VAL B 1 35 ? 40.551 12.344 29.626 1.00 16.57 35 VAL B C 1
ATOM 1826 O O . VAL B 1 35 ? 40.565 13.449 30.169 1.00 15.64 35 VAL B O 1
ATOM 1830 N N . PHE B 1 36 ? 40.693 11.203 30.302 1.00 17.17 36 PHE B N 1
ATOM 1831 C CA . PHE B 1 36 ? 40.874 11.208 31.752 1.00 19.73 36 PHE B CA 1
ATOM 1832 C C . PHE B 1 36 ? 42.242 10.687 32.201 1.00 20.74 36 PHE B C 1
ATOM 1833 O O . PHE B 1 36 ? 42.981 11.391 32.891 1.00 22.68 36 PHE B O 1
ATOM 1841 N N . SER B 1 37 ? 42.578 9.462 31.806 1.00 22.47 37 SER B N 1
ATOM 1842 C CA . SER B 1 37 ? 43.843 8.857 32.209 1.00 23.37 37 SER B CA 1
ATOM 1843 C C . SER B 1 37 ? 45.052 9.405 31.452 1.00 22.50 37 SER B C 1
ATOM 1844 O O . SER B 1 37 ? 46.193 9.209 31.876 1.00 24.34 37 SER B O 1
ATOM 1847 N N . THR B 1 38 ? 44.814 10.083 30.332 1.00 20.54 38 THR B N 1
ATOM 1848 C CA . THR B 1 38 ? 45.905 10.680 29.558 1.00 18.64 38 THR B CA 1
ATOM 1849 C C . THR B 1 38 ? 45.499 12.090 29.116 1.00 17.66 38 THR B C 1
ATOM 1850 O O . THR B 1 38 ? 45.604 12.456 27.944 1.00 15.21 38 THR B O 1
ATOM 1854 N N . PHE B 1 39 ? 45.033 12.872 30.087 1.00 16.18 39 PHE B N 1
ATOM 1855 C CA . PHE B 1 39 ? 44.575 14.236 29.854 1.00 16.38 39 PHE B CA 1
ATOM 1856 C C . PHE B 1 39 ? 45.585 15.102 29.101 1.00 15.19 39 PHE B C 1
ATOM 1857 O O . PHE B 1 39 ? 45.248 15.699 28.079 1.00 15.21 39 PHE B O 1
ATOM 1865 N N . GLU B 1 40 ? 46.817 15.180 29.602 1.00 15.38 40 GLU B N 1
ATOM 1866 C CA . GLU B 1 40 ? 47.834 16.004 28.960 1.00 14.44 40 GLU B CA 1
ATOM 1867 C C . GLU B 1 40 ? 48.136 15.602 27.520 1.00 13.60 40 GLU B C 1
ATOM 1868 O O . GLU B 1 40 ? 48.280 16.462 26.654 1.00 14.19 40 GLU B O 1
ATOM 1874 N N . GLN B 1 41 ? 48.256 14.302 27.267 1.00 13.90 41 GLN B N 1
ATOM 1875 C CA . GLN B 1 41 ? 48.539 13.836 25.917 1.00 13.47 41 GLN B CA 1
ATOM 1876 C C . GLN B 1 41 ? 47.403 14.211 24.980 1.00 14.27 41 GLN B C 1
ATOM 1877 O O . GLN B 1 41 ? 47.636 14.560 23.823 1.00 13.97 41 GLN B O 1
ATOM 1883 N N . PHE B 1 42 ? 46.171 14.121 25.477 1.00 13.89 42 PHE B N 1
ATOM 1884 C CA . PHE B 1 42 ? 45.009 14.441 24.653 1.00 12.76 42 PHE B CA 1
ATOM 1885 C C . PHE B 1 42 ? 44.936 15.954 24.446 1.00 14.34 42 PHE B C 1
ATOM 1886 O O . PHE B 1 42 ? 44.641 16.425 23.351 1.00 13.99 42 PHE B O 1
ATOM 1894 N N . LYS B 1 43 ? 45.232 16.704 25.504 1.00 12.97 43 LYS B N 1
ATOM 1895 C CA . LYS B 1 43 ? 45.199 18.167 25.472 1.00 13.97 43 LYS B CA 1
ATOM 1896 C C . LYS B 1 43 ? 46.204 18.723 24.458 1.00 13.85 43 LYS B C 1
ATOM 1897 O O . LYS B 1 43 ? 45.968 19.760 23.836 1.00 14.40 43 LYS B O 1
ATOM 1903 N N . ALA B 1 44 ? 47.319 18.021 24.276 1.00 13.12 44 ALA B N 1
ATOM 1904 C CA . ALA B 1 44 ? 48.338 18.456 23.329 1.00 13.43 44 ALA B CA 1
ATOM 1905 C C . ALA B 1 44 ? 47.848 18.338 21.889 1.00 13.61 44 ALA B C 1
ATOM 1906 O O . ALA B 1 44 ? 48.331 19.039 21.002 1.00 15.05 44 ALA B O 1
ATOM 1908 N N . ILE B 1 45 ? 46.884 17.456 21.662 1.00 13.69 45 ILE B N 1
ATOM 1909 C CA . ILE B 1 45 ? 46.332 17.258 20.327 1.00 14.25 45 ILE B CA 1
ATOM 1910 C C . ILE B 1 45 ? 45.101 18.145 20.133 1.00 14.37 45 ILE B C 1
ATOM 1911 O O . ILE B 1 45 ? 44.920 18.741 19.077 1.00 15.25 45 ILE B O 1
ATOM 1916 N N . ASN B 1 46 ? 44.271 18.236 21.167 1.00 13.05 46 ASN B N 1
ATOM 1917 C CA . ASN B 1 46 ? 43.062 19.056 21.141 1.00 13.18 46 ASN B CA 1
ATOM 1918 C C . ASN B 1 46 ? 42.884 19.683 22.522 1.00 12.92 46 ASN B C 1
ATOM 1919 O O . ASN B 1 46 ? 42.466 19.012 23.458 1.00 12.79 46 ASN B O 1
ATOM 1924 N N . PRO B 1 47 ? 43.196 20.988 22.654 1.00 14.84 47 PRO B N 1
ATOM 1925 C CA . PRO B 1 47 ? 43.088 21.732 23.914 1.00 14.53 47 PRO B CA 1
ATOM 1926 C C . PRO B 1 47 ? 41.755 21.617 24.654 1.00 13.17 47 PRO B C 1
ATOM 1927 O O . PRO B 1 47 ? 41.702 21.797 25.871 1.00 14.20 47 PRO B O 1
ATOM 193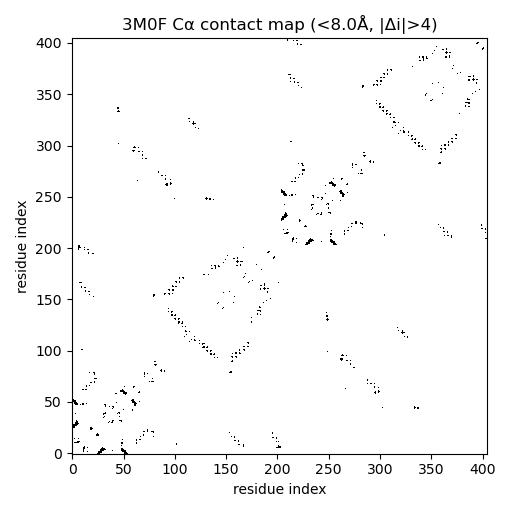1 N N . VAL B 1 48 ? 40.683 21.313 23.928 1.00 13.30 48 VAL B N 1
ATOM 1932 C CA . VAL B 1 48 ? 39.363 21.212 24.545 1.00 13.95 48 VAL B CA 1
ATOM 1933 C C . VAL B 1 48 ? 39.150 19.853 25.224 1.00 13.91 48 VAL B C 1
ATOM 1934 O O . VAL B 1 48 ? 38.241 19.687 26.044 1.00 13.45 48 VAL B O 1
ATOM 1938 N N . VAL B 1 49 ? 40.008 18.893 24.881 1.00 12.62 49 VAL B N 1
ATOM 1939 C CA . VAL B 1 49 ? 39.960 17.544 25.445 1.00 12.22 49 VAL B CA 1
ATOM 1940 C C . VAL B 1 49 ? 38.593 16.868 25.351 1.00 13.10 49 VAL B C 1
ATOM 1941 O O . VAL B 1 49 ? 37.984 16.521 26.367 1.00 13.03 49 VAL B O 1
ATOM 1945 N N . LYS B 1 50 ? 38.121 16.688 24.120 1.00 12.95 50 LYS B N 1
ATOM 1946 C CA . LYS B 1 50 ? 36.846 16.029 23.858 1.00 12.63 50 LYS B CA 1
ATOM 1947 C C . LYS B 1 50 ? 37.107 14.884 22.888 1.00 12.61 50 LYS B C 1
ATOM 1948 O O . LYS B 1 50 ? 37.801 15.056 21.884 1.00 13.33 50 LYS B O 1
ATOM 1954 N N . ALA B 1 51 ? 36.565 13.717 23.207 1.00 10.69 51 ALA B N 1
ATOM 1955 C CA . ALA B 1 51 ? 36.713 12.547 22.357 1.00 10.98 51 ALA B CA 1
ATOM 1956 C C . ALA B 1 51 ? 35.331 12.232 21.804 1.00 11.19 51 ALA B C 1
ATOM 1957 O O . ALA B 1 51 ? 34.343 12.323 22.518 1.00 13.79 51 ALA B O 1
ATOM 1959 N N . PRO B 1 52 ? 35.248 11.839 20.529 1.00 10.71 52 PRO B N 1
ATOM 1960 C CA . PRO B 1 52 ? 36.359 11.676 19.595 1.00 10.19 52 PRO B CA 1
ATOM 1961 C C . PRO B 1 52 ? 36.858 12.985 19.008 1.00 9.78 52 PRO B C 1
ATOM 1962 O O . PRO B 1 52 ? 36.114 13.960 18.901 1.00 10.82 52 PRO B O 1
ATOM 1966 N N . THR B 1 53 ? 38.141 12.995 18.663 1.00 10.73 53 THR B N 1
ATOM 1967 C CA . THR B 1 53 ? 38.768 14.130 18.001 1.00 9.75 53 THR B CA 1
ATOM 1968 C C . THR B 1 53 ? 39.315 13.503 16.726 1.00 10.29 53 THR B C 1
ATOM 1969 O O . THR B 1 53 ? 39.849 12.392 16.758 1.00 12.62 53 THR B O 1
ATOM 1973 N N . LEU B 1 54 ? 39.131 14.182 15.601 1.00 11.37 54 LEU B N 1
ATOM 1974 C CA . LEU B 1 54 ? 39.637 13.681 14.329 1.00 11.38 54 LEU B CA 1
ATOM 1975 C C . LEU B 1 54 ? 40.685 14.666 13.835 1.00 12.66 54 LEU B C 1
ATOM 1976 O O . LEU B 1 54 ? 40.438 15.870 13.793 1.00 13.73 54 LEU B O 1
ATOM 1981 N N . VAL B 1 55 ? 41.863 14.160 13.490 1.00 13.68 55 VAL B N 1
ATOM 1982 C CA . VAL B 1 55 ? 42.912 15.008 12.950 1.00 15.16 55 VAL B CA 1
ATOM 1983 C C . VAL B 1 55 ? 42.907 14.710 11.463 1.00 16.78 55 VAL B C 1
ATOM 1984 O O . VAL B 1 55 ? 43.161 13.581 11.046 1.00 16.70 55 VAL B O 1
ATOM 1988 N N . CYS B 1 56 ? 42.610 15.723 10.661 1.00 17.78 56 CYS B N 1
ATOM 1989 C CA . CYS B 1 56 ? 42.557 15.537 9.218 1.00 20.19 56 CYS B CA 1
ATOM 1990 C C . CYS B 1 56 ? 43.942 15.478 8.582 1.00 20.97 56 CYS B C 1
ATOM 1991 O O . CYS B 1 56 ? 44.950 15.729 9.249 1.00 21.58 56 CYS B O 1
ATOM 1994 N N . GLU B 1 57 ? 43.982 15.124 7.299 1.00 23.04 57 GLU B N 1
ATOM 1995 C CA . GLU B 1 57 ? 45.236 15.016 6.554 1.00 24.12 57 GLU B CA 1
ATOM 1996 C C . GLU B 1 57 ? 46.094 16.263 6.684 1.00 24.48 57 GLU B C 1
ATOM 1997 O O . GLU B 1 57 ? 47.309 16.168 6.907 1.00 25.90 57 GLU B O 1
ATOM 2003 N N . GLY B 1 58 ? 45.456 17.425 6.549 1.00 24.43 58 GLY B N 1
ATOM 2004 C CA . GLY B 1 58 ? 46.163 18.688 6.642 1.00 24.48 58 GLY B CA 1
ATOM 2005 C C . GLY B 1 58 ? 46.534 19.108 8.047 1.00 23.53 58 GLY B C 1
ATOM 2006 O O . GLY B 1 58 ? 47.242 20.098 8.227 1.00 24.94 58 GLY B O 1
ATOM 2007 N N . GLY B 1 59 ? 46.061 18.366 9.044 1.00 22.55 59 GLY B N 1
ATOM 2008 C CA . GLY B 1 59 ? 46.383 18.690 10.422 1.00 20.82 59 GLY B CA 1
ATOM 2009 C C . GLY B 1 59 ? 45.245 19.331 11.195 1.00 19.56 59 GLY B C 1
ATOM 2010 O O . GLY B 1 59 ? 45.344 19.507 12.413 1.00 20.16 59 GLY B O 1
ATOM 2011 N N . GLU B 1 60 ? 44.167 19.678 10.495 1.00 19.30 60 GLU B N 1
ATOM 2012 C CA . GLU B 1 60 ? 43.004 20.314 11.111 1.00 18.43 60 GLU B CA 1
ATOM 2013 C C . GLU B 1 60 ? 42.406 19.397 12.178 1.00 17.02 60 GLU B C 1
ATOM 2014 O O . GLU B 1 60 ? 42.355 18.183 11.993 1.00 17.60 60 GLU B O 1
ATOM 2020 N N . VAL B 1 61 ? 41.941 19.987 13.278 1.00 15.78 61 VAL B N 1
ATOM 2021 C CA . VAL B 1 61 ? 41.351 19.231 14.378 1.00 15.46 61 VAL B CA 1
ATOM 2022 C C . VAL B 1 61 ? 39.837 19.432 14.474 1.00 14.44 61 VAL B C 1
ATOM 2023 O O . VAL B 1 61 ? 39.360 20.561 14.589 1.00 14.73 61 VAL B O 1
ATOM 2027 N N . LEU B 1 62 ? 39.089 18.330 14.413 1.00 13.31 62 LEU B N 1
ATOM 2028 C CA . LEU B 1 62 ? 37.626 18.383 14.498 1.00 13.06 62 LEU B CA 1
ATOM 2029 C C . LEU B 1 62 ? 37.107 17.588 15.688 1.00 12.96 62 LEU B C 1
ATOM 2030 O O . LEU B 1 62 ? 37.673 16.558 16.049 1.00 14.45 62 LEU B O 1
ATOM 2035 N N . MET B 1 63 ? 36.022 18.065 16.290 1.00 12.20 63 MET B N 1
ATOM 2036 C CA . MET B 1 63 ? 35.404 17.368 17.412 1.00 11.84 63 MET B CA 1
ATOM 2037 C C . MET B 1 63 ? 33.896 17.231 17.185 1.00 14.15 63 MET B C 1
ATOM 2038 O O . MET B 1 63 ? 33.355 17.790 16.226 1.00 14.05 63 MET B O 1
ATOM 2043 N N . ASP B 1 64 ? 33.244 16.478 18.069 1.00 13.14 64 ASP B N 1
ATOM 2044 C CA . ASP B 1 64 ? 31.812 16.162 18.017 1.00 12.65 64 ASP B CA 1
ATOM 2045 C C . ASP B 1 64 ? 31.574 15.097 16.952 1.00 12.78 64 ASP B C 1
ATOM 2046 O O . ASP B 1 64 ? 31.689 15.364 15.756 1.00 12.49 64 ASP B O 1
ATOM 2051 N N . SER B 1 65 ? 31.216 13.898 17.402 1.00 11.62 65 SER B N 1
ATOM 2052 C CA . SER B 1 65 ? 31.008 12.767 16.505 1.00 10.69 65 SER B CA 1
ATOM 2053 C C . SER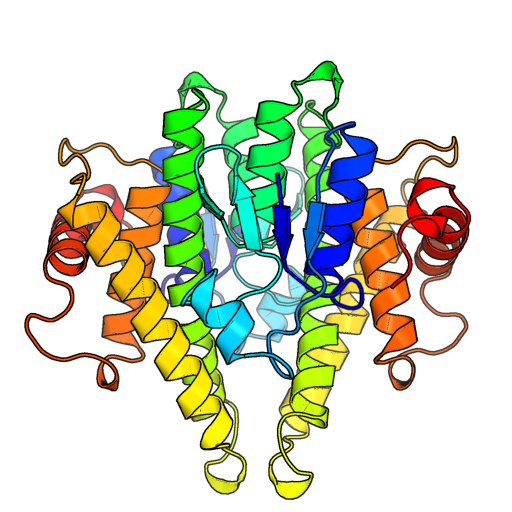 B 1 65 ? 30.127 13.038 15.286 1.00 12.08 65 SER B C 1
ATOM 2054 O O . SER B 1 65 ? 30.466 12.609 14.184 1.00 10.10 65 SER B O 1
ATOM 2057 N N . SER B 1 66 ? 29.025 13.759 15.466 1.00 11.71 66 SER B N 1
ATOM 2058 C CA . SER B 1 66 ? 28.138 14.053 14.337 1.00 11.33 66 SER B CA 1
ATOM 2059 C C . SER B 1 66 ? 28.781 14.976 13.307 1.00 12.46 66 SER B C 1
ATOM 2060 O O . SER B 1 66 ? 28.591 14.799 12.102 1.00 12.96 66 SER B O 1
ATOM 2063 N N . LEU B 1 67 ? 29.531 15.970 13.770 1.00 11.04 67 LEU B N 1
ATOM 2064 C CA . LEU B 1 67 ? 30.190 16.876 12.838 1.00 10.28 67 LEU B CA 1
ATOM 2065 C C . LEU B 1 67 ? 31.315 16.124 12.129 1.00 10.55 67 LEU B C 1
ATOM 2066 O O . LEU B 1 67 ? 31.531 16.303 10.929 1.00 11.63 67 LEU B O 1
ATOM 2071 N N . ILE B 1 68 ? 32.025 15.279 12.872 1.00 10.76 68 ILE B N 1
ATOM 2072 C CA . ILE B 1 68 ? 33.104 14.492 12.293 1.00 9.64 68 ILE B CA 1
ATOM 2073 C C . ILE B 1 68 ? 32.539 13.589 11.195 1.00 11.91 68 ILE B C 1
ATOM 2074 O O . ILE B 1 68 ? 33.089 13.498 10.098 1.00 11.12 68 ILE B O 1
ATOM 2079 N N . ILE B 1 69 ? 31.425 12.925 11.486 1.00 11.59 69 ILE B N 1
ATOM 2080 C CA . ILE B 1 69 ? 30.826 12.047 10.487 1.00 11.80 69 ILE B CA 1
ATOM 2081 C C . ILE B 1 69 ? 30.341 12.841 9.262 1.00 13.53 69 ILE B C 1
ATOM 2082 O O . ILE B 1 69 ? 30.408 12.357 8.132 1.00 13.50 69 ILE B O 1
ATOM 2087 N N . ASP B 1 70 ? 29.886 14.069 9.487 1.00 13.96 70 ASP B N 1
ATOM 2088 C CA . ASP B 1 70 ? 29.435 14.933 8.398 1.00 15.07 70 ASP B CA 1
ATOM 2089 C C . ASP B 1 70 ? 30.643 15.172 7.475 1.00 13.88 70 ASP B C 1
ATOM 2090 O O . ASP B 1 70 ? 30.536 15.090 6.249 1.00 14.36 70 ASP B O 1
ATOM 2095 N N . TYR B 1 71 ? 31.793 15.463 8.077 1.00 12.79 71 TYR B N 1
ATOM 2096 C CA . TYR B 1 71 ? 33.023 15.695 7.322 1.00 13.02 71 TYR B CA 1
ATOM 2097 C C . TYR B 1 71 ? 33.379 14.425 6.555 1.00 13.34 71 TYR B C 1
ATOM 2098 O O . TYR B 1 71 ? 33.729 14.475 5.374 1.00 14.32 71 TYR B O 1
ATOM 2107 N N . LEU B 1 72 ? 33.295 13.286 7.236 1.00 13.46 72 LEU B N 1
ATOM 2108 C CA . LEU B 1 72 ? 33.618 12.013 6.603 1.00 12.91 72 LEU B CA 1
ATOM 2109 C C . LEU B 1 72 ? 32.659 11.679 5.459 1.00 13.70 72 LEU B C 1
ATOM 2110 O O . LEU B 1 72 ? 33.078 11.140 4.433 1.00 14.24 72 LEU B O 1
ATOM 2115 N N . GLU B 1 73 ? 31.377 11.987 5.643 1.00 13.44 73 GLU B N 1
ATOM 2116 C CA . GLU B 1 73 ? 30.372 11.729 4.608 1.00 14.14 73 GLU B CA 1
ATOM 2117 C C . GLU B 1 73 ? 30.776 12.520 3.372 1.00 15.08 73 GLU B C 1
ATOM 2118 O O . GLU B 1 73 ? 30.649 12.037 2.245 1.00 15.48 73 GLU B O 1
ATOM 2124 N N . THR B 1 74 ? 31.269 13.736 3.600 1.00 14.55 74 THR B N 1
ATOM 2125 C CA . THR B 1 74 ? 31.696 14.628 2.524 1.00 15.55 74 THR B CA 1
ATOM 2126 C C . THR B 1 74 ? 32.910 14.083 1.774 1.00 16.04 74 THR B C 1
ATOM 2127 O O . THR B 1 74 ? 32.936 14.104 0.543 1.00 16.60 74 THR B O 1
ATOM 2131 N N . LEU B 1 75 ? 33.921 13.614 2.507 1.00 15.70 75 LEU B N 1
ATOM 2132 C CA . LEU B 1 75 ? 35.113 13.043 1.882 1.00 17.35 75 LEU B CA 1
ATOM 2133 C C . LEU B 1 75 ? 34.757 11.806 1.060 1.00 17.44 75 LEU B C 1
ATOM 2134 O O . LEU B 1 75 ? 35.213 11.636 -0.073 1.00 18.20 75 LEU B O 1
ATOM 2139 N N . ALA B 1 76 ? 33.941 10.940 1.651 1.00 16.48 76 ALA B N 1
ATOM 2140 C CA . ALA B 1 76 ? 33.544 9.685 1.022 1.00 16.47 76 ALA B CA 1
ATOM 2141 C C . ALA B 1 76 ? 32.685 9.771 -0.237 1.00 16.57 76 ALA B C 1
ATOM 2142 O O . ALA B 1 76 ? 32.802 8.917 -1.119 1.00 17.49 76 ALA B O 1
ATOM 2144 N N . GLY B 1 77 ? 31.822 10.779 -0.328 1.00 15.89 77 GLY B N 1
ATOM 2145 C CA . GLY B 1 77 ? 30.971 10.913 -1.503 1.00 16.00 77 GLY B CA 1
ATOM 2146 C C . GLY B 1 77 ? 29.590 10.304 -1.313 1.00 15.87 77 GLY B C 1
ATOM 2147 O O . GLY B 1 77 ? 29.429 9.378 -0.515 1.00 15.46 77 GLY B O 1
ATOM 2148 N N . PRO B 1 78 ? 28.577 10.770 -2.058 1.00 16.73 78 PRO B N 1
ATOM 2149 C CA . PRO B 1 78 ? 27.205 10.261 -1.947 1.00 16.00 78 PRO B CA 1
ATOM 2150 C C . PRO B 1 78 ? 26.997 8.752 -2.101 1.00 15.13 78 PRO B C 1
ATOM 2151 O O . PRO B 1 78 ? 26.111 8.177 -1.463 1.00 15.86 78 PRO B O 1
ATOM 2155 N N . GLN B 1 79 ? 27.801 8.111 -2.946 1.00 13.89 79 GLN B N 1
ATOM 2156 C CA . GLN B 1 79 ? 27.667 6.669 -3.174 1.00 13.03 79 GLN B CA 1
ATOM 2157 C C . GLN B 1 79 ? 27.965 5.863 -1.919 1.00 14.41 79 GLN B C 1
ATOM 2158 O O . GLN B 1 79 ? 27.437 4.771 -1.732 1.00 15.20 79 GLN B O 1
ATOM 2164 N N . ARG B 1 80 ? 28.809 6.419 -1.056 1.00 14.06 80 ARG B N 1
ATOM 2165 C CA . ARG B 1 80 ? 29.213 5.756 0.185 1.00 14.63 80 ARG B CA 1
ATOM 2166 C C . ARG B 1 80 ? 28.376 6.160 1.402 1.00 14.81 80 ARG B C 1
ATOM 2167 O O . ARG B 1 80 ? 28.528 5.586 2.477 1.00 15.03 80 ARG B O 1
ATOM 2175 N N . SER B 1 81 ? 27.494 7.137 1.232 1.00 14.17 81 SER B N 1
ATOM 2176 C CA . SER B 1 81 ? 26.698 7.634 2.347 1.00 13.57 81 SER B CA 1
ATOM 2177 C C . SER B 1 81 ? 26.019 6.592 3.224 1.00 13.85 81 SER B C 1
ATOM 2178 O O . SER B 1 81 ? 25.482 5.604 2.728 1.00 14.31 81 SER B O 1
ATOM 2181 N N . LEU B 1 82 ? 26.040 6.832 4.535 1.00 13.97 82 LEU B N 1
ATOM 2182 C CA . LEU B 1 82 ? 25.401 5.931 5.490 1.00 13.26 82 LEU B CA 1
ATOM 2183 C C . LEU B 1 82 ? 24.017 6.477 5.825 1.00 13.78 82 LEU B C 1
ATOM 2184 O O . LEU B 1 82 ? 23.324 5.950 6.689 1.00 14.90 82 LEU B O 1
ATOM 2189 N N . MET B 1 83 ? 23.625 7.532 5.115 1.00 15.00 83 MET B N 1
ATOM 2190 C CA . MET B 1 83 ? 22.354 8.200 5.338 1.00 15.79 83 MET B CA 1
ATOM 2191 C C . MET B 1 83 ? 21.438 8.209 4.117 1.00 17.32 83 MET B C 1
ATOM 2192 O O . MET B 1 83 ? 21.900 8.352 2.980 1.00 17.22 83 MET B O 1
ATOM 2197 N N . PRO B 1 84 ? 20.126 8.046 4.338 1.00 18.39 84 PRO B N 1
ATOM 2198 C CA . PRO B 1 84 ? 19.177 8.067 3.222 1.00 19.40 84 PRO B CA 1
ATOM 2199 C C . PRO B 1 84 ? 19.126 9.527 2.770 1.00 20.79 84 PRO B C 1
ATOM 2200 O O . PRO B 1 84 ? 19.479 10.422 3.543 1.00 20.24 84 PRO B O 1
ATOM 2204 N N . THR B 1 85 ? 18.696 9.776 1.537 1.00 22.54 85 THR B N 1
ATOM 2205 C CA . THR B 1 85 ? 18.615 11.145 1.023 1.00 23.84 85 THR B CA 1
ATOM 2206 C C . THR B 1 85 ? 17.166 11.598 0.908 1.00 24.13 85 THR B C 1
ATOM 2207 O O . THR B 1 85 ? 16.858 12.780 1.079 1.00 25.45 85 THR B O 1
ATOM 2211 N N . ALA B 1 86 ? 16.275 10.660 0.596 1.00 24.13 86 ALA B N 1
ATOM 2212 C CA . ALA B 1 86 ? 14.857 10.985 0.475 1.00 23.91 86 ALA B CA 1
ATOM 2213 C C . ALA B 1 86 ? 14.356 11.445 1.841 1.00 24.27 86 ALA B C 1
ATOM 2214 O O . ALA B 1 86 ? 14.604 10.794 2.862 1.00 24.22 86 ALA B O 1
ATOM 2216 N N . LEU B 1 87 ? 13.661 12.577 1.852 1.00 23.92 87 LEU B N 1
ATOM 2217 C CA . LEU B 1 87 ? 13.143 13.165 3.080 1.00 23.85 87 LEU B CA 1
ATOM 2218 C C . LEU B 1 87 ? 12.477 12.242 4.110 1.00 23.68 87 LEU B C 1
ATOM 2219 O O . LEU B 1 87 ? 12.853 12.249 5.287 1.00 24.17 87 LEU B O 1
ATOM 2224 N N . PRO B 1 88 ? 11.482 11.439 3.698 1.00 23.18 88 PRO B N 1
ATOM 2225 C CA . PRO B 1 88 ? 10.826 10.560 4.675 1.00 21.95 88 PRO B CA 1
ATOM 2226 C C . PRO B 1 88 ? 11.789 9.595 5.358 1.00 21.29 88 PRO B C 1
ATOM 2227 O O . PRO B 1 88 ? 11.752 9.412 6.583 1.00 20.34 88 PRO B O 1
ATOM 2231 N N . GLN B 1 89 ? 12.644 8.983 4.548 1.00 19.73 89 GLN B N 1
ATOM 2232 C CA . GLN B 1 89 ? 13.623 8.023 5.027 1.00 20.05 89 GLN B CA 1
ATOM 2233 C C . GLN B 1 89 ? 14.740 8.702 5.822 1.00 18.31 89 GLN B C 1
ATOM 2234 O O . GLN B 1 89 ? 15.196 8.155 6.828 1.00 17.80 89 GLN B O 1
ATOM 2240 N N . ARG B 1 90 ? 15.185 9.880 5.384 1.00 17.28 90 ARG B N 1
ATOM 2241 C CA . ARG B 1 90 ? 16.244 10.576 6.109 1.00 16.19 90 ARG B CA 1
ATOM 2242 C C . ARG B 1 90 ? 15.698 11.075 7.440 1.00 15.25 90 ARG B C 1
ATOM 2243 O O . ARG B 1 90 ? 16.414 11.106 8.439 1.00 14.74 90 ARG B O 1
ATOM 2251 N N . LEU B 1 91 ? 14.424 11.448 7.457 1.00 14.19 91 LEU B N 1
ATOM 2252 C CA . LEU B 1 91 ? 13.796 11.918 8.688 1.00 14.80 91 LEU B CA 1
ATOM 2253 C C . LEU B 1 91 ? 13.820 10.782 9.715 1.00 14.58 91 LEU B C 1
ATOM 2254 O O . LEU B 1 91 ? 14.241 10.979 10.855 1.00 13.84 91 LEU B O 1
ATOM 2259 N N . ARG B 1 92 ? 13.383 9.594 9.304 1.00 13.78 92 ARG B N 1
ATOM 2260 C CA . ARG B 1 92 ? 13.370 8.446 10.208 1.00 13.92 92 ARG B CA 1
ATOM 2261 C C . ARG B 1 92 ? 14.776 8.128 10.699 1.00 13.37 92 ARG B C 1
ATOM 2262 O O . ARG B 1 92 ? 14.979 7.866 11.881 1.00 14.66 92 ARG B O 1
ATOM 2270 N N . GLU B 1 93 ? 15.744 8.145 9.785 1.00 13.17 93 GLU B N 1
ATOM 2271 C CA . GLU B 1 93 ? 17.121 7.840 10.147 1.00 13.44 93 GLU B CA 1
ATOM 2272 C C . GLU B 1 93 ? 17.597 8.827 11.211 1.00 12.83 93 GLU B C 1
ATOM 2273 O O . GLU B 1 93 ? 18.168 8.426 12.230 1.00 12.97 93 GLU B O 1
ATOM 2279 N N . LEU B 1 94 ? 17.354 10.116 10.972 1.00 11.23 94 LEU B N 1
ATOM 2280 C CA . LEU B 1 94 ? 17.763 11.160 11.910 1.00 11.64 94 LEU B CA 1
ATOM 2281 C C . LEU B 1 94 ? 17.064 11.006 13.256 1.00 12.11 94 LEU B C 1
ATOM 2282 O O . LEU B 1 94 ? 17.659 11.285 14.304 1.00 12.14 94 LEU B O 1
ATOM 2287 N N . ARG B 1 95 ? 15.806 10.564 13.246 1.00 11.56 95 ARG B N 1
ATOM 2288 C CA . ARG B 1 95 ? 15.104 10.369 14.508 1.00 11.65 95 ARG B CA 1
ATOM 2289 C C . ARG B 1 95 ? 15.755 9.222 15.273 1.00 12.53 95 ARG B C 1
ATOM 2290 O O . ARG B 1 95 ? 15.949 9.313 16.483 1.00 12.01 95 ARG B O 1
ATOM 2298 N N . LEU B 1 96 ? 16.081 8.138 14.568 1.00 10.73 96 LEU B N 1
ATOM 2299 C CA . LEU B 1 96 ? 16.718 6.991 15.207 1.00 11.23 96 LEU B CA 1
ATOM 2300 C C . LEU B 1 96 ? 18.095 7.350 15.757 1.00 10.69 96 LEU B C 1
ATOM 2301 O O . LEU B 1 96 ? 18.459 6.939 16.858 1.00 11.46 96 LEU B O 1
ATOM 2306 N N . VAL B 1 97 ? 18.866 8.110 14.987 1.00 10.63 97 VAL B N 1
ATOM 2307 C CA . VAL B 1 97 ? 20.194 8.500 15.447 1.00 9.92 97 VAL B CA 1
ATOM 2308 C C . VAL B 1 97 ? 20.075 9.414 16.664 1.00 11.64 97 VAL B C 1
ATOM 2309 O O . VAL B 1 97 ? 20.841 9.298 17.620 1.00 11.42 97 VAL B O 1
ATOM 2313 N N . GLY B 1 98 ? 19.095 10.309 16.631 1.00 11.05 98 GLY B N 1
ATOM 2314 C CA . GLY B 1 98 ? 18.903 11.219 17.743 1.00 11.79 98 GLY B CA 1
ATOM 2315 C C . GLY B 1 98 ? 18.547 10.508 19.031 1.00 11.70 98 GLY B C 1
ATOM 2316 O O . GLY B 1 98 ? 18.972 10.913 20.111 1.00 11.52 98 GLY B O 1
ATOM 2317 N N . LEU B 1 99 ? 17.761 9.445 18.920 1.00 10.27 99 LEU B N 1
ATOM 2318 C CA . LEU B 1 99 ? 17.353 8.689 20.099 1.00 9.80 99 LEU B CA 1
ATOM 2319 C C . LEU B 1 99 ? 18.537 7.897 20.623 1.00 9.94 99 LEU B C 1
ATOM 2320 O O . LEU B 1 99 ? 18.736 7.795 21.832 1.00 10.32 99 LEU B O 1
ATOM 2325 N N . ALA B 1 100 ? 19.324 7.346 19.704 1.00 9.76 100 ALA B N 1
ATOM 2326 C CA . ALA B 1 100 ? 20.502 6.573 20.079 1.00 9.33 100 ALA B CA 1
ATOM 2327 C C . ALA B 1 100 ? 21.508 7.471 20.799 1.00 10.94 100 ALA B C 1
ATOM 2328 O O . ALA B 1 100 ? 22.074 7.083 21.817 1.00 10.93 100 ALA B O 1
ATOM 2330 N N . LEU B 1 101 ? 21.732 8.665 20.261 1.00 11.08 101 LEU B N 1
ATOM 2331 C CA . LEU B 1 101 ? 22.679 9.589 20.870 1.00 9.95 101 LEU B CA 1
ATOM 2332 C C . LEU B 1 101 ? 22.169 10.087 22.217 1.00 11.46 101 LEU B C 1
ATOM 2333 O O . LEU B 1 101 ? 22.961 10.390 23.109 1.00 11.61 101 LEU B O 1
ATOM 2338 N N . ALA B 1 102 ? 20.851 10.186 22.364 1.00 11.64 102 ALA B N 1
ATOM 2339 C CA . ALA B 1 102 ? 20.290 10.620 23.636 1.00 10.75 102 ALA B CA 1
ATOM 2340 C C . ALA B 1 102 ? 20.589 9.519 24.647 1.00 12.08 102 ALA B C 1
ATOM 2341 O O . ALA B 1 102 ? 20.923 9.792 25.800 1.00 11.85 102 ALA B O 1
ATOM 2343 N N . ALA B 1 103 ? 20.464 8.269 24.205 1.00 10.68 103 ALA B N 1
ATOM 2344 C CA . ALA B 1 103 ? 20.730 7.133 25.078 1.00 11.26 103 ALA B CA 1
ATOM 2345 C C . ALA B 1 103 ? 22.201 7.168 25.493 1.00 11.28 103 ALA B C 1
ATOM 2346 O O . ALA B 1 103 ? 22.537 6.939 26.655 1.00 12.22 103 ALA B O 1
ATOM 2348 N N . CYS B 1 104 ? 23.075 7.465 24.536 1.00 10.86 104 CYS B N 1
ATOM 2349 C CA . CYS B 1 104 ? 24.501 7.560 24.821 1.00 10.75 104 CYS B CA 1
ATOM 2350 C C . CYS B 1 104 ? 24.747 8.652 25.851 1.00 11.43 104 CYS B C 1
ATOM 2351 O O . CYS B 1 104 ? 25.475 8.448 26.823 1.00 13.03 104 CYS B O 1
ATOM 2354 N N . GLU B 1 105 ? 24.139 9.814 25.631 1.00 10.78 105 GLU B N 1
ATOM 2355 C CA . GLU B 1 105 ? 24.312 10.942 26.534 1.00 11.59 105 GLU B CA 1
ATOM 2356 C C . GLU B 1 105 ? 23.911 10.610 27.966 1.00 12.33 105 GLU B C 1
ATOM 2357 O O . GLU B 1 105 ? 24.663 10.876 28.901 1.00 13.23 105 GLU B O 1
ATOM 2363 N N . LYS B 1 106 ? 22.727 10.032 28.131 1.00 10.83 106 LYS B N 1
ATOM 2364 C CA . LYS B 1 106 ? 22.242 9.697 29.457 1.00 10.51 106 LYS B CA 1
ATOM 2365 C C . LYS B 1 106 ? 23.048 8.582 30.107 1.00 11.92 106 LYS B C 1
ATOM 2366 O O . LYS B 1 106 ? 23.230 8.570 31.324 1.00 12.36 106 LYS B O 1
ATOM 2372 N N . SER B 1 107 ? 23.540 7.648 29.299 1.00 11.05 107 SER B N 1
ATOM 2373 C CA . SER B 1 107 ? 24.344 6.564 29.843 1.00 11.96 107 SER B CA 1
ATOM 2374 C C . SER B 1 107 ? 25.653 7.146 30.370 1.00 11.81 107 SER B C 1
ATOM 2375 O O . SER B 1 107 ? 26.094 6.815 31.472 1.00 12.93 107 SER B O 1
ATOM 2378 N N . VAL B 1 108 ? 26.268 8.019 29.577 1.00 12.03 108 VAL B N 1
ATOM 2379 C CA . VAL B 1 108 ? 27.522 8.643 29.974 1.00 12.98 108 VAL B CA 1
ATOM 2380 C C . VAL B 1 108 ? 27.328 9.508 31.220 1.00 13.21 108 VAL B C 1
ATOM 2381 O O . VAL B 1 108 ? 28.199 9.547 32.087 1.00 14.48 108 VAL B O 1
ATOM 2385 N N . GLN B 1 109 ? 26.183 10.181 31.314 1.00 13.48 109 GLN B N 1
ATOM 2386 C CA . GLN B 1 109 ? 25.909 11.029 32.473 1.00 12.68 109 GLN B CA 1
ATOM 2387 C C . GLN B 1 109 ? 25.795 10.211 33.755 1.00 13.47 109 GLN B C 1
ATOM 2388 O O . GLN B 1 109 ? 26.204 10.662 34.830 1.00 13.76 109 GLN B O 1
ATOM 2394 N N . ILE B 1 110 ? 25.256 9.002 33.645 1.00 13.29 110 ILE B N 1
ATOM 2395 C CA . ILE B 1 110 ? 25.136 8.132 34.812 1.00 13.48 110 ILE B CA 1
ATOM 2396 C C . ILE B 1 110 ? 26.546 7.697 35.213 1.00 13.86 110 ILE B C 1
ATOM 2397 O O . ILE B 1 110 ? 26.902 7.729 36.393 1.00 13.90 110 ILE B O 1
ATOM 2402 N N . VAL B 1 111 ? 27.352 7.317 34.224 1.00 12.89 111 VAL B N 1
ATOM 2403 C CA . VAL B 1 111 ? 28.725 6.899 34.485 1.00 14.05 111 VAL B CA 1
ATOM 2404 C C . VAL B 1 111 ? 29.507 8.027 35.160 1.00 14.81 111 VAL B C 1
ATOM 2405 O O . VAL B 1 111 ? 30.186 7.802 36.159 1.00 15.41 111 VAL B O 1
ATOM 2409 N N . TYR B 1 112 ? 29.400 9.237 34.618 1.00 14.53 112 TYR B N 1
ATOM 2410 C CA . TYR B 1 112 ? 30.104 10.392 35.175 1.00 16.70 112 TYR B CA 1
ATOM 2411 C C . TYR B 1 112 ? 29.690 10.662 36.630 1.00 17.57 112 TYR B C 1
ATOM 2412 O O . TYR B 1 112 ? 30.539 10.887 37.502 1.00 17.44 112 TYR B O 1
ATOM 2421 N N . GLU B 1 113 ? 28.388 10.633 36.891 1.00 16.41 113 GLU B N 1
ATOM 2422 C CA . GLU B 1 113 ? 27.871 10.888 38.231 1.00 16.89 113 GLU B CA 1
ATOM 2423 C C . GLU B 1 113 ? 28.423 9.866 39.230 1.00 17.38 113 GLU B C 1
ATOM 2424 O O . GLU B 1 113 ? 28.783 10.221 40.353 1.00 17.95 113 GLU B O 1
ATOM 2430 N N . ARG B 1 114 ? 28.507 8.609 38.807 1.00 18.34 114 ARG B N 1
ATOM 2431 C CA . ARG B 1 114 ? 28.997 7.537 39.668 1.00 20.44 114 ARG B CA 1
ATOM 2432 C C . ARG B 1 114 ? 30.512 7.355 39.768 1.00 22.82 114 ARG B C 1
ATOM 2433 O O . ARG B 1 114 ? 30.976 6.576 40.605 1.00 23.65 114 ARG B O 1
ATOM 2441 N N . ASN B 1 115 ? 31.294 8.032 38.923 1.00 23.73 115 ASN B N 1
ATOM 2442 C CA . ASN B 1 115 ? 32.755 7.847 38.967 1.00 24.45 115 ASN B CA 1
ATOM 2443 C C . ASN B 1 115 ? 33.649 9.081 39.054 1.00 24.94 115 ASN B C 1
ATOM 2444 O O . ASN B 1 115 ? 34.818 8.970 39.442 1.00 26.45 115 ASN B O 1
ATOM 2449 N N . LEU B 1 116 ? 33.137 10.253 38.698 1.00 24.66 116 LEU B N 1
ATOM 2450 C CA . LEU B 1 116 ? 33.956 11.462 38.745 1.00 23.82 116 LEU B CA 1
ATOM 2451 C C . LEU B 1 116 ? 33.781 12.199 40.074 1.00 24.11 116 LEU B C 1
ATOM 2452 O O . LEU B 1 116 ? 34.414 13.227 40.323 1.00 24.84 116 LEU B O 1
ATOM 2457 N N . ARG B 1 117 ? 32.894 11.687 40.925 1.00 23.16 117 ARG B N 1
ATOM 2458 C CA . ARG B 1 117 ? 32.715 12.289 42.236 1.00 24.38 117 ARG B CA 1
ATOM 2459 C C . ARG B 1 117 ? 32.517 11.205 43.274 1.00 23.68 117 ARG B C 1
ATOM 2460 O O . ARG B 1 117 ? 31.980 10.125 42.976 1.00 23.66 117 ARG B O 1
ATOM 2468 N N . PRO B 1 118 ? 32.985 11.454 44.504 1.00 24.33 118 PRO B N 1
ATOM 2469 C CA . PRO B 1 118 ? 32.818 10.451 45.548 1.00 24.74 118 PRO B CA 1
ATOM 2470 C C . PRO B 1 118 ? 31.350 10.275 45.841 1.00 24.99 118 PRO B C 1
ATOM 2471 O O . PRO B 1 118 ? 30.512 11.044 45.355 1.00 24.10 118 PRO B O 1
ATOM 2475 N N . ALA B 1 119 ? 31.054 9.273 46.659 1.00 25.36 119 ALA B N 1
ATOM 2476 C CA . ALA B 1 119 ? 29.692 8.958 47.039 1.00 26.41 119 ALA B CA 1
ATOM 2477 C C . ALA B 1 119 ? 28.897 10.163 47.555 1.00 26.92 119 ALA B C 1
ATOM 2478 O O . ALA B 1 119 ? 27.787 10.420 47.086 1.00 27.48 119 ALA B O 1
ATOM 2480 N N . GLU B 1 120 ? 29.462 10.900 48.512 1.00 27.66 120 GLU B N 1
ATOM 2481 C CA . GLU B 1 120 ? 28.802 12.068 49.099 1.00 28.21 120 GLU B CA 1
ATOM 2482 C C . GLU B 1 120 ? 28.570 13.257 48.155 1.00 27.51 120 GLU B C 1
ATOM 2483 O O . GLU B 1 120 ? 27.938 14.238 48.548 1.00 29.00 120 GLU B O 1
ATOM 2489 N N . LYS B 1 121 ? 29.079 13.184 46.927 1.00 26.68 121 LYS B N 1
ATOM 2490 C CA . LYS B 1 121 ? 28.877 14.265 45.961 1.00 25.04 121 LYS B CA 1
ATOM 2491 C C . LYS B 1 121 ? 27.783 13.851 44.975 1.00 23.95 121 LYS B C 1
ATOM 2492 O O . LYS B 1 121 ? 27.261 14.679 44.234 1.00 24.27 121 LYS B O 1
ATOM 2498 N N . GLN B 1 122 ? 27.447 12.566 44.976 1.00 22.10 122 GLN B N 1
ATOM 2499 C CA . GLN B 1 122 ? 26.419 12.044 44.080 1.00 21.36 122 GLN B CA 1
ATOM 2500 C C . GLN B 1 122 ? 25.007 12.479 44.475 1.00 20.39 122 GLN B C 1
ATOM 2501 O O . GLN B 1 122 ? 24.605 12.392 45.636 1.00 21.12 122 GLN B O 1
ATOM 2507 N N . HIS B 1 123 ? 24.263 12.951 43.478 1.00 18.49 123 HIS B N 1
ATOM 2508 C CA . HIS B 1 123 ? 22.918 13.474 43.675 1.00 16.75 123 HIS B CA 1
ATOM 2509 C C . HIS B 1 123 ? 21.821 12.571 43.113 1.00 17.20 123 HIS B C 1
ATOM 2510 O O . HIS B 1 123 ? 21.654 12.455 41.897 1.00 15.62 123 HIS B O 1
ATOM 2517 N N . GLY B 1 124 ? 21.073 11.949 44.021 1.00 16.24 124 GLY B N 1
ATOM 2518 C CA . GLY B 1 124 ? 20.008 11.034 43.650 1.00 15.76 124 GLY B CA 1
ATOM 2519 C C . GLY B 1 124 ? 18.957 11.534 42.678 1.00 15.45 124 GLY B C 1
ATOM 2520 O O . GLY B 1 124 ? 18.581 10.802 41.760 1.00 16.51 124 GLY B O 1
ATOM 2521 N N . PRO B 1 125 ? 18.439 12.755 42.856 1.00 15.28 125 PRO B N 1
ATOM 2522 C CA . PRO B 1 125 ? 17.420 13.247 41.921 1.00 15.05 125 PRO B CA 1
ATOM 2523 C C . PRO B 1 125 ? 17.895 13.305 40.478 1.00 14.87 125 PRO B C 1
ATOM 2524 O O . PRO B 1 125 ? 17.134 13.030 39.553 1.00 15.82 125 PRO B O 1
ATOM 2528 N N . TRP B 1 126 ? 19.157 13.666 40.294 1.00 13.94 126 TRP B N 1
ATOM 2529 C CA . TRP B 1 126 ? 19.729 13.760 38.962 1.00 14.21 126 TRP B CA 1
ATOM 2530 C C . TRP B 1 126 ? 19.838 12.371 38.334 1.00 14.77 126 TRP B C 1
ATOM 2531 O O . TRP B 1 126 ? 19.458 12.165 37.181 1.00 14.20 126 TRP B O 1
ATOM 2542 N N . LEU B 1 127 ? 20.341 11.411 39.102 1.00 14.34 127 LEU B N 1
ATOM 2543 C CA . LEU B 1 127 ? 20.469 10.045 38.604 1.00 14.35 127 LEU B CA 1
ATOM 2544 C C . LEU B 1 127 ? 19.098 9.483 38.237 1.00 14.21 127 LEU B C 1
ATOM 2545 O O . LEU B 1 127 ? 18.956 8.782 37.231 1.00 15.47 127 LEU B O 1
ATOM 2550 N N . GLU B 1 128 ? 18.086 9.787 39.046 1.00 13.48 128 GLU B N 1
ATOM 2551 C CA . GLU B 1 128 ? 16.743 9.294 38.759 1.00 14.66 128 GLU B CA 1
ATOM 2552 C C . GLU B 1 128 ? 16.185 9.932 37.488 1.00 13.97 128 GLU B C 1
ATOM 2553 O O . GLU B 1 128 ? 15.517 9.267 36.691 1.00 14.73 128 GLU B O 1
ATOM 2559 N N . ARG B 1 129 ? 16.459 11.221 37.302 1.00 13.23 129 ARG B N 1
ATOM 2560 C CA . ARG B 1 129 ? 15.987 11.940 36.120 1.00 11.61 129 ARG B CA 1
ATOM 2561 C C . ARG B 1 129 ? 16.622 11.359 34.863 1.00 14.00 129 ARG B C 1
ATOM 2562 O O . ARG B 1 129 ? 15.930 10.964 33.923 1.00 12.84 129 ARG B O 1
ATOM 2570 N N . VAL B 1 130 ? 17.948 11.310 34.863 1.00 12.65 130 VAL B N 1
ATOM 2571 C CA . VAL B 1 130 ? 18.691 10.795 33.727 1.00 13.56 130 VAL B CA 1
ATOM 2572 C C . VAL B 1 130 ? 18.334 9.344 33.424 1.00 13.61 130 VAL B C 1
ATOM 2573 O O . VAL B 1 130 ? 18.217 8.957 32.260 1.00 13.47 130 VAL B O 1
ATOM 2577 N N . GLY B 1 131 ? 18.156 8.544 34.472 1.00 13.74 131 GLY B N 1
ATOM 2578 C CA . GLY B 1 131 ? 17.789 7.152 34.280 1.00 13.72 131 GLY B CA 1
ATOM 2579 C C . GLY B 1 131 ? 16.441 7.057 33.582 1.00 13.41 131 GLY B C 1
ATOM 2580 O O . GLY B 1 131 ? 16.234 6.186 32.731 1.00 13.44 131 GLY B O 1
ATOM 2581 N N . GLY B 1 132 ? 15.524 7.955 33.944 1.00 12.77 132 GLY B N 1
ATOM 2582 C CA . GLY B 1 132 ? 14.204 7.961 33.335 1.00 13.25 132 GLY B CA 1
ATOM 2583 C C . GLY B 1 132 ? 14.267 8.319 31.864 1.00 13.19 132 GLY B C 1
ATOM 2584 O O . GLY B 1 132 ? 13.535 7.756 31.049 1.00 14.13 132 GLY B O 1
ATOM 2585 N N . GLN B 1 133 ? 15.146 9.259 31.523 1.00 10.77 133 GLN B N 1
ATOM 2586 C CA . GLN B 1 133 ? 15.304 9.675 30.138 1.00 10.63 133 GLN B CA 1
ATOM 2587 C C . GLN B 1 133 ? 15.948 8.560 29.320 1.00 11.06 133 GLN B C 1
ATOM 2588 O O . GLN B 1 133 ? 15.630 8.380 28.146 1.00 10.91 133 GLN B O 1
ATOM 2594 N N . LEU B 1 134 ? 16.851 7.809 29.942 1.00 11.12 134 LEU B N 1
ATOM 2595 C CA . LEU B 1 134 ? 17.511 6.703 29.255 1.00 10.98 134 LEU B CA 1
ATOM 2596 C C . LEU B 1 134 ? 16.464 5.659 28.860 1.00 11.22 134 LEU B C 1
ATOM 2597 O O . LEU B 1 134 ? 16.455 5.157 27.735 1.00 12.43 134 LEU B O 1
ATOM 2602 N N . GLN B 1 135 ? 15.585 5.334 29.798 1.00 10.87 135 GLN B N 1
ATOM 2603 C CA . GLN B 1 135 ? 14.512 4.371 29.551 1.00 13.26 135 GLN B CA 1
ATOM 2604 C C . GLN B 1 135 ? 13.584 4.859 28.436 1.00 12.81 135 GLN B C 1
ATOM 2605 O O . GLN B 1 135 ? 13.117 4.073 27.606 1.00 13.74 135 GLN B O 1
ATOM 2611 N N . ALA B 1 136 ? 13.315 6.160 28.427 1.00 12.71 136 ALA B N 1
ATOM 2612 C CA . ALA B 1 136 ? 12.444 6.742 27.420 1.00 12.44 136 ALA B CA 1
ATOM 2613 C C . ALA B 1 136 ? 13.079 6.657 26.036 1.00 13.45 136 ALA B C 1
ATOM 2614 O O . ALA B 1 136 ? 12.405 6.363 25.048 1.00 13.60 136 ALA B O 1
ATOM 2616 N N . ALA B 1 137 ? 14.376 6.931 25.961 1.00 11.37 137 ALA B N 1
ATOM 2617 C CA . ALA B 1 137 ? 15.070 6.875 24.682 1.00 11.77 137 ALA B CA 1
ATOM 2618 C C . ALA B 1 137 ? 14.952 5.491 24.038 1.00 12.25 137 ALA B C 1
ATOM 2619 O O . ALA B 1 137 ? 14.604 5.375 22.857 1.00 11.79 137 ALA B O 1
ATOM 2621 N N . TYR B 1 138 ? 15.239 4.441 24.807 1.00 10.99 138 TYR B N 1
ATOM 2622 C CA . TYR B 1 138 ? 15.152 3.082 24.269 1.00 10.23 138 TYR B CA 1
ATOM 2623 C C . TYR B 1 138 ? 13.698 2.646 24.061 1.00 11.94 138 TYR B C 1
ATOM 2624 O O . TYR B 1 138 ? 13.412 1.814 23.207 1.00 13.23 138 TYR B O 1
ATOM 2633 N N . GLY B 1 139 ? 12.782 3.221 24.832 1.00 11.16 139 GLY B N 1
ATOM 2634 C CA . GLY B 1 139 ? 11.379 2.888 24.661 1.00 12.38 139 GLY B CA 1
ATOM 2635 C C . GLY B 1 139 ? 10.919 3.394 23.302 1.00 12.96 139 GLY B C 1
ATOM 2636 O O . GLY B 1 139 ? 10.194 2.709 22.585 1.00 13.57 139 GLY B O 1
ATOM 2637 N N . GLU B 1 140 ? 11.344 4.606 22.951 1.00 13.70 140 GLU B N 1
ATOM 2638 C CA . GLU B 1 140 ? 10.985 5.197 21.668 1.00 13.09 140 GLU B CA 1
ATOM 2639 C C . GLU B 1 140 ? 11.646 4.435 20.530 1.00 14.31 140 GLU B C 1
ATOM 2640 O O . GLU B 1 140 ? 11.035 4.197 19.489 1.00 13.85 140 GLU B O 1
ATOM 2646 N N . LEU B 1 141 ? 12.904 4.059 20.724 1.00 13.11 141 LEU B N 1
ATOM 2647 C CA . LEU B 1 141 ? 13.624 3.314 19.701 1.00 13.26 141 LEU B CA 1
ATOM 2648 C C . LEU B 1 141 ? 12.943 1.980 19.442 1.00 14.17 141 LEU B C 1
ATOM 2649 O O . LEU B 1 141 ? 12.797 1.558 18.295 1.00 13.79 141 LEU B O 1
ATOM 2654 N N . GLU B 1 142 ? 12.528 1.331 20.526 1.00 13.23 142 GLU B N 1
ATOM 2655 C CA . GLU B 1 142 ? 11.863 0.035 20.457 1.00 13.54 142 GLU B CA 1
ATOM 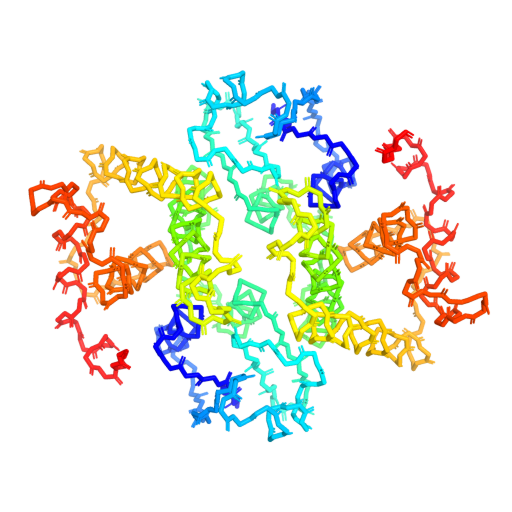2656 C C . GLU B 1 142 ? 10.582 0.156 19.625 1.00 14.18 142 GLU B C 1
ATOM 2657 O O . GLU B 1 142 ? 10.315 -0.689 18.776 1.00 15.36 142 GLU B O 1
ATOM 2663 N N . GLN B 1 143 ? 9.800 1.209 19.859 1.00 13.72 143 GLN B N 1
ATOM 2664 C CA . GLN B 1 143 ? 8.563 1.398 19.109 1.00 16.13 143 GLN B CA 1
ATOM 2665 C C . GLN B 1 143 ? 8.842 1.622 17.623 1.00 16.17 143 GLN B C 1
ATOM 2666 O O . GLN B 1 143 ? 8.066 1.190 16.758 1.00 16.04 143 GLN B O 1
ATOM 2672 N N . GLU B 1 144 ? 9.945 2.302 17.327 1.00 15.57 144 GLU B N 1
ATOM 2673 C CA . GLU B 1 144 ? 10.317 2.568 15.944 1.00 15.89 144 GLU B CA 1
ATOM 2674 C C . GLU B 1 144 ? 10.699 1.271 15.249 1.00 16.80 144 GLU B C 1
ATOM 2675 O O . GLU B 1 144 ? 10.302 1.032 14.107 1.00 16.23 144 GLU B O 1
ATOM 2681 N N . LEU B 1 145 ? 11.479 0.435 15.932 1.00 15.39 145 LEU B N 1
ATOM 2682 C CA . LEU B 1 145 ? 11.912 -0.836 15.351 1.00 16.05 145 LEU B CA 1
ATOM 2683 C C . LEU B 1 145 ? 10.742 -1.800 15.167 1.00 16.68 145 LEU B C 1
ATOM 2684 O O . LEU B 1 145 ? 10.689 -2.537 14.182 1.00 17.38 145 LEU B O 1
ATOM 2689 N N . GLN B 1 146 ? 9.809 -1.801 16.112 1.00 16.40 146 GLN B N 1
ATOM 2690 C CA . GLN B 1 146 ? 8.642 -2.680 16.006 1.00 18.68 146 GLN B CA 1
ATOM 2691 C C . GLN B 1 146 ? 7.814 -2.266 14.787 1.00 19.67 146 GLN B C 1
ATOM 2692 O O . GLN B 1 146 ? 7.232 -3.111 14.103 1.00 21.26 146 GLN B O 1
ATOM 2698 N N . LYS B 1 147 ? 7.784 -0.963 14.523 1.00 20.42 147 LYS B N 1
ATOM 2699 C CA . LYS B 1 147 ? 7.041 -0.415 13.398 1.00 21.24 147 LYS B CA 1
ATOM 2700 C C . LYS B 1 147 ? 7.701 -0.803 12.067 1.00 21.24 147 LYS B C 1
ATOM 2701 O O . LYS B 1 147 ? 7.032 -1.294 11.146 1.00 21.97 147 LYS B O 1
ATOM 2707 N N . GLN B 1 148 ? 9.010 -0.582 11.972 1.00 19.42 148 GLN B N 1
ATOM 2708 C CA . GLN B 1 148 ? 9.771 -0.904 10.772 1.00 19.11 148 GLN B CA 1
ATOM 2709 C C . GLN B 1 148 ? 11.110 -1.527 11.150 1.00 19.23 148 GLN B C 1
ATOM 2710 O O . GLN B 1 148 ? 12.063 -0.815 11.473 1.00 17.95 148 GLN B O 1
ATOM 2716 N N . PRO B 1 149 ? 11.194 -2.868 11.130 1.00 20.08 149 PRO B N 1
ATOM 2717 C CA . PRO B 1 149 ? 12.451 -3.534 11.478 1.00 18.93 149 PRO B CA 1
ATOM 2718 C C . PRO B 1 149 ? 13.610 -3.074 10.603 1.00 18.42 149 PRO B C 1
ATOM 2719 O O . PRO B 1 149 ? 13.422 -2.676 9.448 1.00 19.22 149 PRO B O 1
ATOM 2723 N N . LEU B 1 150 ? 14.811 -3.127 11.164 1.00 17.96 150 LEU B N 1
ATOM 2724 C CA . LEU B 1 150 ? 16.000 -2.730 10.435 1.00 16.71 150 LEU B CA 1
ATOM 2725 C C . LEU B 1 150 ? 16.511 -3.913 9.618 1.00 17.18 150 LEU B C 1
ATOM 2726 O O . LEU B 1 150 ? 16.436 -5.063 10.049 1.00 17.00 150 LEU B O 1
ATOM 2731 N N . PRO B 1 151 ? 17.045 -3.644 8.422 1.00 17.95 151 PRO B N 1
ATOM 2732 C CA . PRO B 1 151 ? 17.561 -4.719 7.572 1.00 17.87 151 PRO B CA 1
ATOM 2733 C C . PRO B 1 151 ? 18.734 -5.470 8.198 1.00 17.64 151 PRO B C 1
ATOM 2734 O O . PRO B 1 151 ? 19.562 -4.885 8.897 1.00 18.14 151 PRO B O 1
ATOM 2738 N N . ARG B 1 152 ? 18.800 -6.772 7.939 1.00 17.79 152 ARG B N 1
ATOM 2739 C CA . ARG B 1 152 ? 19.883 -7.608 8.439 1.00 17.12 152 ARG B CA 1
ATOM 2740 C C . ARG B 1 152 ? 20.520 -8.283 7.235 1.00 18.81 152 ARG B C 1
ATOM 2741 O O . ARG B 1 152 ? 20.422 -9.499 7.060 1.00 19.59 152 ARG B O 1
ATOM 2749 N N . ASP B 1 153 ? 21.175 -7.475 6.407 1.00 18.28 153 ASP B N 1
ATOM 2750 C CA . ASP B 1 153 ? 21.813 -7.963 5.194 1.00 19.02 153 ASP B CA 1
ATOM 2751 C C . ASP B 1 153 ? 23.320 -7.754 5.214 1.00 17.85 153 ASP B C 1
ATOM 2752 O O . ASP B 1 153 ? 23.983 -7.869 4.184 1.00 19.21 153 ASP B O 1
ATOM 2757 N N . GLY B 1 154 ? 23.858 -7.443 6.387 1.00 16.49 154 GLY B N 1
ATOM 2758 C CA . GLY B 1 154 ? 25.287 -7.220 6.501 1.00 15.59 154 GLY B CA 1
ATOM 2759 C C . GLY B 1 154 ? 25.696 -5.782 6.241 1.00 14.64 154 GLY B C 1
ATOM 2760 O O . GLY B 1 154 ? 26.858 -5.424 6.431 1.00 16.00 154 GLY B O 1
ATOM 2761 N N . SER B 1 155 ? 24.754 -4.949 5.813 1.00 15.26 155 SER B N 1
ATOM 2762 C CA . SER B 1 155 ? 25.072 -3.550 5.552 1.00 15.55 155 SER B CA 1
ATOM 2763 C C . SER B 1 155 ? 24.537 -2.708 6.696 1.00 15.57 155 SER B C 1
ATOM 2764 O O . SER B 1 155 ? 23.648 -3.138 7.430 1.00 16.25 155 SER B O 1
ATOM 2767 N N . LEU B 1 156 ? 25.076 -1.505 6.837 1.00 15.10 156 LEU B N 1
ATOM 2768 C CA . LEU B 1 156 ? 24.667 -0.626 7.918 1.00 14.58 156 LEU B CA 1
ATOM 2769 C C . LEU B 1 156 ? 24.472 0.814 7.492 1.00 14.11 156 LEU B C 1
ATOM 2770 O O . LEU B 1 156 ? 25.137 1.304 6.580 1.00 15.45 156 LEU B O 1
ATOM 2775 N N . GLY B 1 157 ? 23.557 1.478 8.185 1.00 12.71 157 GLY B N 1
ATOM 2776 C CA . GLY B 1 157 ? 23.286 2.880 7.950 1.00 12.02 157 GLY B CA 1
ATOM 2777 C C . GLY B 1 157 ? 23.692 3.528 9.262 1.00 12.41 157 GLY B C 1
ATOM 2778 O O . GLY B 1 157 ? 23.995 2.816 10.225 1.00 12.16 157 GLY B O 1
ATOM 2779 N N . GLN B 1 158 ? 23.686 4.853 9.324 1.00 11.05 158 GLN B N 1
ATOM 2780 C CA . GLN B 1 158 ? 24.079 5.533 10.550 1.00 10.97 158 GLN B CA 1
ATOM 2781 C C . GLN B 1 158 ? 23.196 5.172 11.738 1.00 11.18 158 GLN B C 1
ATOM 2782 O O . GLN B 1 158 ? 23.682 5.080 12.857 1.00 11.25 158 GLN B O 1
ATOM 2788 N N . ALA B 1 159 ? 21.905 4.965 11.496 1.00 12.12 159 ALA B N 1
ATOM 2789 C CA . ALA B 1 159 ? 20.987 4.600 12.569 1.00 11.51 159 ALA B CA 1
ATOM 2790 C C . ALA B 1 159 ? 21.384 3.247 13.158 1.00 12.97 159 ALA B C 1
ATOM 2791 O O . ALA B 1 159 ? 21.391 3.069 14.371 1.00 12.82 159 ALA B O 1
ATOM 2793 N N . GLY B 1 160 ? 21.717 2.301 12.285 1.00 11.65 160 GLY B N 1
ATOM 2794 C CA . GLY B 1 160 ? 22.108 0.979 12.742 1.00 12.23 160 GLY B CA 1
ATOM 2795 C C . GLY B 1 160 ? 23.384 1.020 13.555 1.00 11.71 160 GLY B C 1
ATOM 2796 O O . GLY B 1 160 ? 23.471 0.427 14.630 1.00 12.45 160 GLY B O 1
ATOM 2797 N N . ILE B 1 161 ? 24.381 1.722 13.037 1.00 10.99 161 ILE B N 1
ATOM 2798 C CA . ILE B 1 161 ? 25.657 1.842 13.723 1.00 11.06 161 ILE B CA 1
ATOM 2799 C C . ILE B 1 161 ? 25.482 2.489 15.093 1.00 12.15 161 ILE B C 1
ATOM 2800 O O . ILE B 1 161 ? 25.883 1.935 16.118 1.00 12.11 161 ILE B O 1
ATOM 2805 N N . SER B 1 162 ? 24.862 3.662 15.104 1.00 10.87 162 SER B N 1
ATOM 2806 C CA . SER B 1 162 ? 24.661 4.393 16.347 1.00 10.71 162 SER B CA 1
ATOM 2807 C C . SER B 1 162 ? 23.805 3.664 17.384 1.00 11.62 162 SER B C 1
ATOM 2808 O O . SER B 1 162 ? 24.121 3.685 18.572 1.00 10.83 162 SER B O 1
ATOM 2811 N N . LEU B 1 163 ? 22.728 3.025 16.944 1.00 10.93 163 LEU B N 1
ATOM 2812 C CA . LEU B 1 163 ? 21.857 2.302 17.867 1.00 11.12 163 LEU B CA 1
ATOM 2813 C C . LEU B 1 163 ? 22.596 1.122 18.503 1.00 11.00 163 LEU B C 1
ATOM 2814 O O . LEU B 1 163 ? 22.566 0.947 19.717 1.00 11.60 163 LEU B O 1
ATOM 2819 N N . ALA B 1 164 ? 23.264 0.319 17.682 1.00 10.67 164 ALA B N 1
ATOM 2820 C CA . ALA B 1 164 ? 24.012 -0.829 18.185 1.00 9.81 164 ALA B CA 1
ATOM 2821 C C . ALA B 1 164 ? 25.125 -0.408 19.154 1.00 10.82 164 ALA B C 1
ATOM 2822 O O . ALA B 1 164 ? 25.297 -1.012 20.215 1.00 11.87 164 ALA B O 1
ATOM 2824 N N . VAL B 1 165 ? 25.885 0.621 18.791 1.00 10.65 165 VAL B N 1
ATOM 2825 C CA . VAL B 1 165 ? 26.951 1.089 19.670 1.00 10.05 165 VAL B CA 1
ATOM 2826 C C . VAL B 1 165 ? 26.354 1.587 20.993 1.00 11.07 165 VAL B C 1
ATOM 2827 O O . VAL B 1 165 ? 26.893 1.322 22.072 1.00 11.69 165 VAL B O 1
ATOM 2831 N N . ALA B 1 166 ? 25.236 2.299 20.906 1.00 9.29 166 ALA B N 1
ATOM 2832 C CA . ALA B 1 166 ? 24.569 2.820 22.095 1.00 9.29 166 ALA B CA 1
ATOM 2833 C C . ALA B 1 166 ? 24.123 1.698 23.029 1.00 10.57 166 ALA B C 1
ATOM 2834 O O . ALA B 1 166 ? 24.422 1.711 24.224 1.00 11.56 166 ALA B O 1
ATOM 2836 N N . TRP B 1 167 ? 23.406 0.722 22.482 1.00 10.83 167 TRP B N 1
ATOM 2837 C CA . TRP B 1 167 ? 22.922 -0.391 23.299 1.00 10.71 167 TRP B CA 1
ATOM 2838 C C . TRP B 1 167 ? 24.062 -1.147 23.971 1.00 11.69 167 TRP B C 1
ATOM 2839 O O . TRP B 1 167 ? 24.039 -1.383 25.180 1.00 11.02 167 TRP B O 1
ATOM 2850 N N . SER B 1 168 ? 25.065 -1.526 23.188 1.00 11.72 168 SER B N 1
ATOM 2851 C CA . SER B 1 168 ? 26.186 -2.257 23.745 1.00 11.22 168 SER B CA 1
ATOM 2852 C C . SER B 1 168 ? 26.869 -1.447 24.842 1.00 12.21 168 SER B C 1
ATOM 2853 O O . SER B 1 168 ? 27.278 -2.001 25.863 1.00 12.04 168 SER B O 1
ATOM 2856 N N . PHE B 1 169 ? 26.982 -0.134 24.642 1.00 11.88 169 PHE B N 1
ATOM 2857 C CA . PHE B 1 169 ? 27.618 0.715 25.650 1.00 10.90 169 PHE B CA 1
ATOM 2858 C C . PHE B 1 169 ? 26.794 0.714 26.933 1.00 12.15 169 PHE B C 1
ATOM 2859 O O . PHE B 1 169 ? 27.333 0.556 28.033 1.00 11.40 169 PHE B O 1
ATOM 2867 N N . SER B 1 170 ? 25.487 0.895 26.791 1.00 10.60 170 SER B N 1
ATOM 2868 C CA . SER B 1 170 ? 24.610 0.922 27.956 1.00 10.57 170 SER B CA 1
ATOM 2869 C C . SER B 1 170 ? 24.679 -0.363 28.760 1.00 11.79 170 SER B C 1
ATOM 2870 O O . SER B 1 170 ? 24.711 -0.336 29.990 1.00 13.45 170 SER B O 1
ATOM 2873 N N . GLN B 1 171 ? 24.684 -1.496 28.069 1.00 12.40 171 GLN B N 1
ATOM 2874 C CA . GLN B 1 171 ? 24.724 -2.771 28.764 1.00 13.12 171 GLN B CA 1
ATOM 2875 C C . GLN B 1 171 ? 26.073 -3.012 29.429 1.00 14.63 171 GLN B C 1
ATOM 2876 O O . GLN B 1 171 ? 26.159 -3.701 30.449 1.00 15.83 171 GLN B O 1
ATOM 2882 N N . MET B 1 172 ? 27.125 -2.431 28.860 1.00 13.67 172 MET B N 1
ATOM 2883 C CA . MET B 1 172 ? 28.470 -2.594 29.405 1.00 14.51 172 MET B CA 1
ATOM 2884 C C . MET B 1 172 ? 28.715 -1.729 30.644 1.00 15.41 172 MET B C 1
ATOM 2885 O O . MET B 1 172 ? 29.368 -2.168 31.594 1.00 16.68 172 MET B O 1
ATOM 2890 N N . MET B 1 173 ? 28.143 -0.525 30.650 1.00 13.52 173 MET B N 1
ATOM 2891 C CA . MET B 1 173 ? 28.357 0.422 31.742 1.00 14.47 173 MET B CA 1
ATOM 2892 C C . MET B 1 173 ? 27.221 0.708 32.720 1.00 14.32 173 MET B C 1
ATOM 2893 O O . MET B 1 173 ? 27.484 1.046 33.868 1.00 15.25 173 MET B O 1
ATOM 2898 N N . VAL B 1 174 ? 25.970 0.607 32.284 1.00 13.61 174 VAL B N 1
ATOM 2899 C CA . VAL B 1 174 ? 24.865 0.880 33.198 1.00 14.25 174 VAL B CA 1
ATOM 2900 C C . VAL B 1 174 ? 23.778 -0.188 33.134 1.00 15.36 174 VAL B C 1
ATOM 2901 O O . VAL B 1 174 ? 22.587 0.122 33.143 1.00 15.88 174 VAL B O 1
ATOM 2905 N N . ALA B 1 175 ? 24.207 -1.445 33.084 1.00 15.15 175 ALA B N 1
ATOM 2906 C CA . ALA B 1 175 ? 23.301 -2.585 32.999 1.00 16.00 175 ALA B CA 1
ATOM 2907 C C . ALA B 1 175 ? 22.277 -2.622 34.131 1.00 16.89 175 ALA B C 1
ATOM 2908 O O . ALA B 1 175 ? 21.169 -3.134 33.961 1.00 17.38 175 ALA B O 1
ATOM 2910 N N . ASP B 1 176 ? 22.644 -2.065 35.280 1.00 17.34 176 ASP B N 1
ATOM 2911 C CA . ASP B 1 176 ? 21.760 -2.047 36.442 1.00 18.65 176 ASP B CA 1
ATOM 2912 C C . ASP B 1 176 ? 20.480 -1.248 36.192 1.00 19.40 176 ASP B C 1
ATOM 2913 O O . ASP B 1 176 ? 19.560 -1.264 37.009 1.00 19.27 176 ASP B O 1
ATOM 2918 N N . GLN B 1 177 ? 20.424 -0.546 35.065 1.00 17.41 177 GLN B N 1
ATOM 2919 C CA . GLN B 1 177 ? 19.255 0.258 34.720 1.00 18.08 177 GLN B CA 1
ATOM 2920 C C . GLN B 1 177 ? 18.270 -0.525 33.851 1.00 17.85 177 GLN B C 1
ATOM 2921 O O . GLN B 1 177 ? 17.206 -0.005 33.501 1.00 18.66 177 GLN B O 1
ATOM 2927 N N . PHE B 1 178 ? 18.613 -1.772 33.526 1.00 18.51 178 PHE B N 1
ATOM 2928 C CA . PHE B 1 178 ? 17.766 -2.593 32.659 1.00 20.04 178 PHE B CA 1
ATOM 2929 C C . PHE B 1 178 ? 17.306 -3.959 33.168 1.00 21.53 178 PHE B C 1
ATOM 2930 O O . PHE B 1 178 ? 18.045 -4.666 33.865 1.00 22.60 178 PHE B O 1
ATOM 2938 N N . ASN B 1 179 ? 16.080 -4.321 32.786 1.00 22.99 179 ASN B N 1
ATOM 2939 C CA . ASN B 1 179 ? 15.497 -5.619 33.107 1.00 24.43 179 ASN B CA 1
ATOM 2940 C C . ASN B 1 179 ? 15.746 -6.399 31.806 1.00 24.02 179 ASN B C 1
ATOM 2941 O O . ASN B 1 179 ? 15.594 -5.843 30.717 1.00 23.55 179 ASN B O 1
ATOM 2946 N N . PRO B 1 180 ? 16.144 -7.684 31.900 1.00 24.72 180 PRO B N 1
ATOM 2947 C CA . PRO B 1 180 ? 16.438 -8.571 30.762 1.00 24.55 180 PRO B CA 1
ATOM 2948 C C . PRO B 1 180 ? 15.494 -8.620 29.559 1.00 24.44 180 PRO B C 1
ATOM 2949 O O . PRO B 1 180 ? 15.951 -8.744 28.418 1.00 25.35 180 PRO B O 1
ATOM 2953 N N . GLY B 1 181 ? 14.191 -8.542 29.795 1.00 23.42 181 GLY B N 1
ATOM 2954 C CA . GLY B 1 181 ? 13.259 -8.619 28.681 1.00 21.86 181 GLY B CA 1
ATOM 2955 C C . GLY B 1 181 ? 12.928 -7.297 28.009 1.00 21.03 181 GLY B C 1
ATOM 2956 O O . GLY B 1 181 ? 12.190 -7.271 27.026 1.00 21.55 181 GLY B O 1
ATOM 2957 N N . GLN B 1 182 ? 13.473 -6.198 28.519 1.00 19.55 182 GLN B N 1
ATOM 2958 C CA . GLN B 1 182 ? 13.184 -4.893 27.943 1.00 19.23 182 GLN B CA 1
ATOM 2959 C C . GLN B 1 182 ? 13.811 -4.644 26.573 1.00 17.63 182 GLN B C 1
ATOM 2960 O O . GLN B 1 182 ? 14.935 -5.076 26.292 1.00 18.84 182 GLN B O 1
ATOM 2966 N N . PHE B 1 183 ? 13.067 -3.924 25.741 1.00 16.21 183 PHE B N 1
ATOM 2967 C CA . PHE B 1 183 ? 13.518 -3.529 24.411 1.00 14.27 183 PHE B CA 1
ATOM 2968 C C . PHE B 1 183 ? 14.096 -4.697 23.600 1.00 14.44 183 PHE B C 1
ATOM 2969 O O . PHE B 1 183 ? 15.241 -4.646 23.153 1.00 12.24 183 PHE B O 1
ATOM 2977 N N . PRO B 1 184 ? 13.301 -5.765 23.392 1.00 13.82 184 PRO B N 1
ATOM 2978 C CA . PRO B 1 184 ? 13.796 -6.919 22.630 1.00 13.78 184 PRO B CA 1
ATOM 2979 C C . PRO B 1 184 ? 14.260 -6.641 21.205 1.00 13.28 184 PRO B C 1
ATOM 2980 O O . PRO B 1 184 ? 15.214 -7.252 20.736 1.00 13.41 184 PRO B O 1
ATOM 2984 N N . ALA B 1 185 ? 13.584 -5.736 20.509 1.00 12.84 185 ALA B N 1
ATOM 2985 C CA . ALA B 1 185 ? 13.977 -5.419 19.141 1.00 13.13 185 ALA B CA 1
ATOM 2986 C C . ALA B 1 185 ? 15.314 -4.678 19.128 1.00 12.50 185 ALA B C 1
ATOM 2987 O O . ALA B 1 185 ? 16.167 -4.949 18.284 1.00 12.54 185 ALA B O 1
ATOM 2989 N N . VAL B 1 186 ? 15.502 -3.753 20.068 1.00 12.52 186 VAL B N 1
ATOM 2990 C CA . VAL B 1 186 ? 16.749 -3.002 20.139 1.00 11.48 186 VAL B CA 1
ATOM 2991 C C . VAL B 1 186 ? 17.888 -3.947 20.518 1.00 11.37 186 VAL B C 1
ATOM 2992 O O . VAL B 1 186 ? 18.946 -3.955 19.882 1.00 11.68 186 VAL B O 1
ATOM 2996 N N . ARG B 1 187 ? 17.659 -4.745 21.555 1.00 11.25 187 ARG B N 1
ATOM 2997 C CA . ARG B 1 187 ? 18.648 -5.709 22.014 1.00 11.44 187 ARG B CA 1
ATOM 2998 C C . ARG B 1 187 ? 18.968 -6.665 20.870 1.00 12.15 187 ARG B C 1
ATOM 2999 O O . ARG B 1 187 ? 20.135 -6.957 20.596 1.00 11.13 187 ARG B O 1
ATOM 3007 N N . GLY B 1 188 ? 17.920 -7.146 20.208 1.00 11.47 188 GLY B N 1
ATOM 3008 C CA . GLY B 1 188 ? 18.104 -8.066 19.102 1.00 10.84 188 GLY B CA 1
ATOM 3009 C C . GLY B 1 188 ? 18.964 -7.508 17.980 1.00 11.74 188 GLY B C 1
ATOM 3010 O O . GLY B 1 188 ? 19.872 -8.192 17.489 1.00 11.28 188 GLY B O 1
ATOM 3011 N N . PHE B 1 189 ? 18.699 -6.273 17.561 1.00 10.83 189 PHE B N 1
ATOM 3012 C CA . PHE B 1 189 ? 19.491 -5.710 16.478 1.00 11.25 189 PHE B CA 1
ATOM 3013 C C . PHE B 1 189 ? 20.931 -5.471 16.891 1.00 11.51 189 PHE B C 1
ATOM 3014 O O . PHE B 1 189 ? 21.854 -5.752 16.131 1.00 11.90 189 PHE B O 1
ATOM 3022 N N . ALA B 1 190 ? 21.126 -4.945 18.095 1.00 11.08 190 ALA B N 1
ATOM 3023 C CA . ALA B 1 190 ? 22.473 -4.679 18.579 1.00 11.72 190 ALA B CA 1
ATOM 3024 C C . ALA B 1 190 ? 23.295 -5.961 18.624 1.00 12.11 190 ALA B C 1
ATOM 3025 O O . ALA B 1 190 ? 24.438 -5.990 18.175 1.00 11.56 190 ALA B O 1
ATOM 3027 N N . GLU B 1 191 ? 22.702 -7.027 19.154 1.00 11.53 191 GLU B N 1
ATOM 3028 C CA . GLU B 1 191 ? 23.412 -8.297 19.249 1.00 12.32 191 GLU B CA 1
ATOM 3029 C C . GLU B 1 191 ? 23.699 -8.887 17.868 1.00 10.98 191 GLU B C 1
ATOM 3030 O O . GLU B 1 191 ? 24.672 -9.620 17.698 1.00 13.20 191 GLU B O 1
ATOM 3036 N N . TYR B 1 192 ? 22.863 -8.561 16.883 1.00 12.11 192 TYR B N 1
ATOM 3037 C CA . TYR B 1 192 ? 23.090 -9.022 15.509 1.00 12.14 192 TYR B CA 1
ATOM 3038 C C . TYR B 1 192 ? 24.279 -8.228 14.965 1.00 12.39 192 TYR B C 1
ATOM 3039 O O . TYR B 1 192 ? 25.243 -8.785 14.441 1.00 12.82 192 TYR B O 1
ATOM 3048 N N . ALA B 1 193 ? 24.203 -6.910 15.103 1.00 12.66 193 ALA B N 1
ATOM 3049 C CA . ALA B 1 193 ? 25.256 -6.034 14.609 1.00 11.13 193 ALA B CA 1
ATOM 3050 C C . ALA B 1 193 ? 26.627 -6.353 15.195 1.00 11.98 193 ALA B C 1
ATOM 3051 O O . ALA B 1 193 ? 27.634 -6.298 14.489 1.00 12.85 193 ALA B O 1
ATOM 3053 N N . GLU B 1 194 ? 26.669 -6.690 16.479 1.00 11.12 194 GLU B N 1
ATOM 3054 C CA . GLU B 1 194 ? 27.942 -6.989 17.127 1.00 11.95 194 GLU B CA 1
ATOM 3055 C C . GLU B 1 194 ? 28.644 -8.197 16.530 1.00 11.93 194 GLU B C 1
ATOM 3056 O O . GLU B 1 194 ? 29.838 -8.390 16.742 1.00 13.46 194 GLU B O 1
ATOM 3062 N N . GLN B 1 195 ? 27.917 -9.011 15.775 1.00 12.84 195 GLN B N 1
ATOM 3063 C CA . GLN B 1 195 ? 28.539 -10.176 15.170 1.00 13.69 195 GLN B CA 1
ATOM 3064 C C . GLN B 1 195 ? 28.940 -9.919 13.718 1.00 14.01 195 GLN B C 1
ATOM 3065 O O . GLN B 1 195 ? 29.419 -10.813 13.024 1.00 15.78 195 GLN B O 1
ATOM 3071 N N . LEU B 1 196 ? 28.755 -8.680 13.276 1.00 13.95 196 LEU B N 1
ATOM 3072 C CA . LEU B 1 196 ? 29.145 -8.283 11.929 1.00 14.10 196 LEU B CA 1
ATOM 3073 C C . LEU B 1 196 ? 30.652 -8.029 11.969 1.00 13.96 196 LEU B C 1
ATOM 3074 O O . LEU B 1 196 ? 31.184 -7.591 12.980 1.00 13.90 196 LEU B O 1
ATOM 3079 N N . PRO B 1 197 ? 31.360 -8.316 10.871 1.00 14.26 197 PRO B N 1
ATOM 3080 C CA . PRO B 1 197 ? 32.809 -8.109 10.809 1.00 14.76 197 PRO B CA 1
ATOM 3081 C C . PRO B 1 197 ? 33.299 -6.743 11.287 1.00 13.94 197 PRO B C 1
ATOM 3082 O O . PRO B 1 197 ? 34.248 -6.657 12.068 1.00 15.37 197 PRO B O 1
ATOM 3086 N N . VAL B 1 198 ? 32.654 -5.679 10.823 1.00 13.58 198 VAL B N 1
ATOM 3087 C CA . VAL B 1 198 ? 33.073 -4.336 11.195 1.00 13.86 198 VAL B CA 1
ATOM 3088 C C . VAL B 1 198 ? 32.969 -4.083 12.704 1.00 14.11 198 VAL B C 1
ATOM 3089 O O . VAL B 1 198 ? 33.797 -3.367 13.266 1.00 14.45 198 VAL B O 1
ATOM 3093 N N . PHE B 1 199 ? 31.976 -4.681 13.361 1.00 13.05 199 PHE B N 1
ATOM 3094 C CA . PHE B 1 199 ? 31.820 -4.506 14.809 1.00 12.88 199 PHE B CA 1
ATOM 3095 C C . PHE B 1 199 ? 32.839 -5.372 15.552 1.00 13.11 199 PHE B C 1
ATOM 3096 O O . PHE B 1 199 ? 33.417 -4.954 16.557 1.00 13.93 199 PHE B O 1
ATOM 3104 N N . LEU B 1 200 ? 33.064 -6.581 15.047 1.00 13.71 200 LEU B N 1
ATOM 3105 C CA . LEU B 1 200 ? 34.025 -7.485 15.662 1.00 13.18 200 LEU B CA 1
ATOM 3106 C C . LEU B 1 200 ? 35.430 -6.903 15.527 1.00 14.20 200 LEU B C 1
ATOM 3107 O O . LEU B 1 200 ? 36.271 -7.068 16.413 1.00 16.21 200 LEU B O 1
ATOM 3112 N N . ALA B 1 201 ? 35.676 -6.212 14.420 1.00 14.30 201 ALA B N 1
ATOM 3113 C CA . ALA B 1 201 ? 36.987 -5.619 14.190 1.00 14.64 201 ALA B CA 1
ATOM 3114 C C . ALA B 1 201 ? 37.166 -4.289 14.915 1.00 14.58 201 ALA B C 1
ATOM 3115 O O . ALA B 1 201 ? 38.237 -3.681 14.853 1.00 15.43 201 ALA B O 1
ATOM 3117 N N . THR B 1 202 ? 36.125 -3.854 15.620 1.00 14.15 202 THR B N 1
ATOM 3118 C CA . THR B 1 202 ? 36.167 -2.587 16.344 1.00 14.28 202 THR B CA 1
ATOM 3119 C C . THR B 1 202 ? 35.588 -2.786 17.753 1.00 15.94 202 THR B C 1
ATOM 3120 O O . THR B 1 202 ? 34.537 -2.236 18.088 1.00 15.10 202 THR B O 1
ATOM 3124 N N . PRO B 1 203 ? 36.278 -3.569 18.600 1.00 16.45 203 PRO B N 1
ATOM 3125 C CA . PRO B 1 203 ? 35.806 -3.832 19.968 1.00 17.27 203 PRO B CA 1
ATOM 3126 C C . PRO B 1 203 ? 35.728 -2.613 20.887 1.00 18.20 203 PRO B C 1
ATOM 3127 O O . PRO B 1 203 ? 36.565 -1.710 20.812 1.00 18.05 203 PRO B O 1
ATOM 3131 N N . ALA B 1 204 ? 34.734 -2.623 21.770 1.00 19.54 204 ALA B N 1
ATOM 3132 C CA . ALA B 1 204 ? 34.508 -1.536 22.719 1.00 22.54 204 ALA B CA 1
ATOM 3133 C C . ALA B 1 204 ? 35.129 -1.807 24.087 1.00 24.96 204 ALA B C 1
ATOM 3134 O O . ALA B 1 204 ? 34.581 -1.280 25.085 1.00 26.42 204 ALA B O 1
#

Foldseek 3Di:
DEWEEALLQLLSVLLLLLCVLLPHDYHYDHDHCPPRVVVQCVLPVVSAPGWDQDPVRDIDDDSVVSSVVSPVVSDPVRALADDPVVRNVLLVLLLVLLVLLSVLLVVLLCLPPVDDPVPRDPVVNVVSLVSNLVSLVVNLVSCVVPPDDLDLHHHSSLSSLLSSVVSCCVRVVVSDDPPPSVRSVVSSVSVCPRPSNVVRDSD/DEWEEACLQLLSVLLLLLCVLLVHDYHYHHDYCPPHVVVQCVLPVVSAPGWDQDPVRDIDDDSVVSSVVVCVVSDPVSALADDDVVRNVLLVLLLVLLVLLSVLLVVLLCLPPVDDPVVRDDVVNVVSLVSNLVSLVVNLVSCVVPPDDLPLHHHSSLSSLLSSVVSCCVRPVVSDDVVPSCSSVVSSVSVCPRPSNVVRDD

B-factor: mean 16.88, std 5.34, range [4.89, 36.06]

CATH classification: 3.40.30.10 (+1 more: 1.20.1050.10)